Protein AF-A0A6A6WJT2-F1 (afdb_monomer)

Sequence (470 aa):
MTDSSIPNGSTKPCGRCTENPATLFIRASHFCDTCFKKYIRTKVTKRLDPFKVRNSASHQQHKPPTLLLPLTFTPSALALLEILDWHYRAQKARTGGRAGFELLVLYVALPAEVREVVGAEDVEEGVVDFDVDCDGGEGLERRIARLREMFPAHEVRVVWLGEEGVPGDLKGVLLGEGGGGGDGGGDGGVGDGKLSLATYLRALPSRTARADALALLKARFITSFATAPLPSPQSPQSPKPPKPPKPQAQAQTAQTAHAILHPQTTTSLAERTLCETAKGRAYALPHLTSEAARPHGIPTYFPARDLLRRELGVYLRIVGVQGRMEGLGELVFGGDDDWVGGMGGGMETGRREQPVTKNTTIEGLMRAFFEDVERGYPGIVANVVRTVERFERVEGGAGGAGGARDGDGDGDEGRRCVLCRMVVLDGRFGGVGWGGDQGGGEMDEDEGDGERSENKGRRRLCYGCSRSVP

Structure (mmCIF, N/CA/C/O backbone):
data_AF-A0A6A6WJT2-F1
#
_entry.id   AF-A0A6A6WJT2-F1
#
loop_
_atom_site.group_PDB
_atom_site.id
_atom_site.type_symbol
_atom_site.label_atom_id
_atom_site.label_alt_id
_atom_site.label_comp_id
_atom_site.label_asym_id
_atom_site.label_entity_id
_atom_site.label_seq_id
_atom_site.pdbx_PDB_ins_code
_atom_site.Cartn_x
_atom_site.Cartn_y
_atom_site.Cartn_z
_atom_site.occupancy
_atom_site.B_iso_or_equiv
_atom_site.auth_seq_id
_atom_site.auth_comp_id
_atom_site.auth_asym_id
_atom_site.auth_atom_id
_atom_site.pdbx_PDB_model_num
ATOM 1 N N . MET A 1 1 ? 11.060 21.474 15.995 1.00 32.47 1 MET A N 1
ATOM 2 C CA . MET A 1 1 ? 10.170 21.094 17.117 1.00 32.47 1 MET A CA 1
ATOM 3 C C . MET A 1 1 ? 9.156 20.073 16.613 1.00 32.47 1 MET A C 1
ATOM 5 O O . MET A 1 1 ? 8.039 20.433 16.268 1.00 32.47 1 MET A O 1
ATOM 9 N N . THR A 1 2 ? 9.576 18.816 16.498 1.00 37.41 2 THR A N 1
ATOM 10 C CA . THR A 1 2 ? 8.775 17.704 15.949 1.00 37.41 2 THR A CA 1
ATOM 11 C C . THR A 1 2 ? 9.118 16.419 16.698 1.00 37.41 2 THR A C 1
ATOM 13 O O . THR A 1 2 ? 9.372 15.380 16.095 1.00 37.41 2 THR A O 1
ATOM 16 N N . ASP A 1 3 ? 9.197 16.523 18.023 1.00 39.16 3 ASP A N 1
ATOM 17 C CA . ASP A 1 3 ? 9.270 15.350 18.880 1.00 39.16 3 ASP A CA 1
ATOM 18 C C . ASP A 1 3 ? 7.870 14.722 18.923 1.00 39.16 3 ASP A C 1
ATOM 20 O O . ASP A 1 3 ? 6.875 15.419 19.151 1.00 39.16 3 ASP A O 1
ATOM 24 N N . SER A 1 4 ? 7.780 13.430 18.602 1.00 53.75 4 SER A N 1
ATOM 25 C CA . SER A 1 4 ? 6.505 12.705 18.655 1.00 53.75 4 SER A CA 1
ATOM 26 C C . SER A 1 4 ? 6.120 12.359 20.094 1.00 53.75 4 SER A C 1
ATOM 28 O O . SER A 1 4 ? 4.938 12.143 20.355 1.00 53.75 4 SER A O 1
ATOM 30 N N . SER A 1 5 ? 7.092 12.357 21.012 1.00 53.16 5 SER A N 1
ATOM 31 C CA . SER A 1 5 ? 6.897 12.375 22.461 1.00 53.16 5 SER A CA 1
ATOM 32 C C . SER A 1 5 ? 6.777 13.814 22.965 1.00 53.16 5 SER A C 1
ATOM 34 O O . SER A 1 5 ? 7.451 14.725 22.489 1.00 53.16 5 SER A O 1
ATOM 36 N N . ILE A 1 6 ? 5.928 14.036 23.968 1.00 53.47 6 ILE A N 1
ATOM 37 C CA . ILE A 1 6 ? 5.904 15.315 24.686 1.00 53.47 6 ILE A CA 1
ATOM 38 C C . ILE A 1 6 ? 7.011 15.274 25.753 1.00 53.47 6 ILE A C 1
ATOM 40 O O . ILE A 1 6 ? 6.968 14.378 26.597 1.00 53.47 6 ILE A O 1
ATOM 44 N N . PRO A 1 7 ? 7.981 16.211 25.768 1.00 49.03 7 PRO A N 1
ATOM 45 C CA . PRO A 1 7 ? 9.007 16.235 26.806 1.00 49.03 7 PRO A CA 1
ATOM 46 C C . PRO A 1 7 ? 8.381 16.451 28.192 1.00 49.03 7 PRO A C 1
ATOM 48 O O . PRO A 1 7 ? 7.493 17.292 28.368 1.00 49.03 7 PRO A O 1
ATOM 51 N N . ASN A 1 8 ? 8.854 15.687 29.181 1.00 51.56 8 ASN A N 1
ATOM 52 C CA . ASN A 1 8 ? 8.358 15.736 30.558 1.00 51.56 8 ASN A CA 1
ATOM 53 C C . ASN A 1 8 ? 8.496 17.151 31.146 1.00 51.56 8 ASN A C 1
ATOM 55 O O . ASN A 1 8 ? 9.603 17.644 31.343 1.00 51.56 8 ASN A O 1
ATOM 59 N N . GLY A 1 9 ? 7.364 17.796 31.445 1.00 49.72 9 GLY A N 1
ATOM 60 C CA . GLY A 1 9 ? 7.339 19.142 32.033 1.00 49.72 9 GLY A CA 1
ATOM 61 C C . GLY A 1 9 ? 5.949 19.777 32.128 1.00 49.72 9 GLY A C 1
ATOM 62 O O . GLY A 1 9 ? 5.678 20.511 33.071 1.00 49.72 9 GLY A O 1
ATOM 63 N N . SER A 1 10 ? 5.032 19.472 31.202 1.00 54.53 10 SER A N 1
ATOM 64 C CA . SER A 1 10 ? 3.591 19.736 31.380 1.00 54.53 10 SER A CA 1
ATOM 65 C C . SER A 1 10 ? 2.746 18.837 30.470 1.00 54.53 10 SER A C 1
ATOM 67 O O . SER A 1 10 ? 2.724 18.985 29.247 1.00 54.53 10 SER A O 1
ATOM 69 N N . THR A 1 11 ? 2.036 17.876 31.063 1.00 69.56 11 THR A N 1
ATOM 70 C CA . THR A 1 11 ? 1.187 16.917 30.343 1.00 69.56 11 THR A CA 1
ATOM 71 C C . THR A 1 11 ? -0.121 17.571 29.904 1.00 69.56 11 THR A C 1
ATOM 73 O O . THR A 1 11 ? -1.160 17.447 30.550 1.00 69.56 11 THR A O 1
ATOM 76 N N . LYS A 1 12 ? -0.080 18.282 28.771 1.00 84.25 12 LYS A N 1
ATOM 77 C CA . LYS A 1 12 ? -1.289 18.810 28.121 1.00 84.25 12 LYS A CA 1
ATOM 78 C C . LYS A 1 12 ? -2.331 17.687 27.954 1.00 84.25 12 LYS A C 1
ATOM 80 O O . LYS A 1 12 ? -1.955 16.581 27.555 1.00 84.25 12 LYS A O 1
ATOM 85 N N . PRO A 1 13 ? -3.625 17.938 28.215 1.00 91.44 13 PRO A N 1
ATOM 86 C CA . PRO A 1 13 ? -4.658 16.926 28.024 1.00 91.44 13 PRO A CA 1
ATOM 87 C C . PRO A 1 13 ? -4.794 16.562 26.540 1.00 91.44 13 PRO A C 1
ATOM 89 O O . PRO A 1 13 ? -4.549 17.379 25.649 1.00 91.44 13 PRO A O 1
ATOM 92 N N . CYS A 1 14 ? -5.215 15.331 26.256 1.00 93.50 14 CYS A N 1
ATOM 93 C CA . CYS A 1 14 ? -5.515 14.904 24.896 1.00 93.50 14 CYS A CA 1
ATOM 94 C C . CYS A 1 14 ? -6.647 15.755 24.304 1.00 93.50 14 CYS A C 1
ATOM 96 O O . CYS A 1 14 ? -7.768 15.737 24.807 1.00 93.50 14 CYS A O 1
ATOM 98 N N . GLY A 1 15 ? -6.407 16.395 23.156 1.00 90.44 15 GLY A N 1
ATOM 99 C CA . GLY A 1 15 ? -7.382 17.257 22.474 1.00 90.44 15 GLY A CA 1
ATOM 100 C C . GLY A 1 15 ? -8.609 16.538 21.893 1.00 90.44 15 GLY A C 1
ATOM 101 O O . GLY A 1 15 ? -9.384 17.157 21.172 1.00 90.44 15 GLY A O 1
ATOM 102 N N . ARG A 1 16 ? -8.784 15.234 22.159 1.00 92.00 16 ARG A N 1
ATOM 103 C CA . ARG A 1 16 ? -9.916 14.425 21.678 1.00 92.00 16 ARG A CA 1
ATOM 104 C C . ARG A 1 16 ? -10.807 13.860 22.785 1.00 92.00 16 ARG A C 1
ATOM 106 O O . ARG A 1 16 ? -12.009 13.771 22.563 1.00 92.00 16 ARG A O 1
ATOM 113 N N . CYS A 1 17 ? -10.247 13.447 23.923 1.00 93.81 17 CYS A N 1
ATOM 114 C CA . CYS A 1 17 ? -11.032 12.994 25.081 1.00 93.81 17 CYS A CA 1
ATOM 115 C C . CYS A 1 17 ? -10.972 13.950 26.273 1.00 93.81 17 CYS A C 1
ATOM 117 O O . CYS A 1 17 ? -11.800 13.829 27.161 1.00 93.81 17 CYS A O 1
ATOM 119 N N . THR A 1 18 ? -10.012 14.879 26.322 1.00 91.94 18 THR A N 1
ATOM 120 C CA . THR A 1 18 ? -9.744 15.826 27.428 1.00 91.94 18 THR A CA 1
ATOM 121 C C . THR A 1 18 ? -9.446 15.219 28.811 1.00 91.94 18 THR A C 1
ATOM 123 O O . THR A 1 18 ? -8.874 15.904 29.647 1.00 91.94 18 THR A O 1
ATOM 126 N N . GLU A 1 19 ? -9.733 13.934 29.026 1.00 90.50 19 GLU A N 1
ATOM 127 C CA . GLU A 1 19 ? -9.517 13.187 30.274 1.00 90.50 19 GLU A CA 1
ATOM 128 C C . GLU A 1 19 ? -8.076 12.685 30.444 1.00 90.50 19 GLU A C 1
ATOM 130 O O . GLU A 1 19 ? -7.501 12.751 31.524 1.00 90.50 19 GLU A O 1
ATOM 135 N N . ASN A 1 20 ? -7.498 12.128 29.376 1.00 91.06 20 ASN A N 1
ATOM 136 C CA . ASN A 1 20 ? -6.207 11.444 29.437 1.00 91.06 20 ASN A CA 1
ATOM 137 C C . ASN A 1 20 ? -5.069 12.425 29.108 1.00 91.06 20 ASN A C 1
ATOM 139 O O . ASN A 1 20 ? -5.248 13.257 28.208 1.00 91.06 20 ASN A O 1
ATOM 143 N N . PRO A 1 21 ? -3.885 12.305 29.741 1.00 91.19 21 PRO A N 1
ATOM 144 C CA . PRO A 1 21 ? -2.709 13.063 29.328 1.00 91.19 21 PRO A CA 1
ATOM 145 C C . PRO A 1 21 ? -2.358 12.726 27.875 1.00 91.19 21 PRO A C 1
ATOM 147 O O . PRO A 1 21 ? -2.494 11.581 27.435 1.00 91.19 21 PRO A O 1
ATOM 150 N N . ALA A 1 22 ? -1.927 13.723 27.107 1.00 89.69 22 ALA A N 1
ATOM 151 C CA . ALA A 1 22 ? -1.399 13.470 25.779 1.00 89.69 22 ALA A CA 1
ATOM 152 C C . ALA A 1 22 ? -0.014 12.817 25.880 1.00 89.69 22 ALA A C 1
ATOM 154 O O . ALA A 1 22 ? 0.862 13.297 26.593 1.00 89.69 22 ALA A O 1
ATOM 155 N N . THR A 1 23 ? 0.165 11.733 25.136 1.00 88.94 23 THR A N 1
ATOM 156 C CA . THR A 1 23 ? 1.426 10.999 24.962 1.00 88.94 23 THR A CA 1
ATOM 157 C C . THR A 1 23 ? 2.099 11.360 23.637 1.00 88.94 23 THR A C 1
ATOM 159 O O . THR A 1 23 ? 3.314 11.242 23.508 1.00 88.94 23 THR A O 1
ATOM 162 N N . LEU A 1 24 ? 1.312 11.837 22.665 1.00 87.81 24 LEU A N 1
ATOM 163 C CA . LEU A 1 24 ? 1.706 12.028 21.272 1.00 87.81 24 LEU A CA 1
ATOM 164 C C . LEU A 1 24 ? 1.413 13.450 20.786 1.00 87.81 24 LEU A C 1
ATOM 166 O O . LEU A 1 24 ? 0.377 14.037 21.125 1.00 87.81 24 LEU A O 1
ATOM 170 N N . PHE A 1 25 ? 2.263 13.962 19.896 1.00 86.50 25 PHE A N 1
ATOM 171 C CA . PHE A 1 25 ? 2.006 15.183 19.128 1.00 86.50 25 PHE A CA 1
ATOM 172 C C . PHE A 1 25 ? 2.128 14.920 17.622 1.00 86.50 25 PHE A C 1
ATOM 174 O O . PHE A 1 25 ? 3.213 14.684 17.100 1.00 86.50 25 PHE A O 1
ATOM 181 N N . ILE A 1 26 ? 0.995 14.935 16.913 1.00 83.12 26 ILE A N 1
ATOM 182 C CA . ILE A 1 26 ? 0.891 14.555 15.495 1.00 83.12 26 ILE A CA 1
ATOM 183 C C . ILE A 1 26 ? -0.025 15.549 14.772 1.00 83.12 26 ILE A C 1
ATOM 185 O O . ILE A 1 26 ? -1.084 15.906 15.285 1.00 83.12 26 ILE A O 1
ATOM 189 N N . ARG A 1 27 ? 0.379 16.013 13.577 1.00 82.31 27 ARG A N 1
ATOM 190 C CA . ARG A 1 27 ? -0.333 17.036 12.771 1.00 82.31 27 ARG A CA 1
ATOM 191 C C . ARG A 1 27 ? -0.792 18.250 13.605 1.00 82.31 27 ARG A C 1
ATOM 193 O O . ARG A 1 27 ? -1.966 18.617 13.597 1.00 82.31 27 ARG A O 1
ATOM 200 N N . ALA A 1 28 ? 0.137 18.840 14.360 1.00 82.19 28 ALA A N 1
ATOM 201 C CA . ALA A 1 28 ? -0.108 19.968 15.267 1.00 82.19 28 ALA A CA 1
ATOM 202 C C . ALA A 1 28 ? -1.178 19.726 16.364 1.00 82.19 28 ALA A C 1
ATOM 204 O O . ALA A 1 28 ? -1.697 20.678 16.940 1.00 82.19 28 ALA A O 1
ATOM 205 N N . SER A 1 29 ? -1.507 18.465 16.670 1.00 86.19 29 SER A N 1
ATOM 206 C CA . SER A 1 29 ? -2.550 18.076 17.627 1.00 86.19 29 SER A CA 1
ATOM 207 C C . SER A 1 29 ? -2.023 17.099 18.684 1.00 86.19 29 SER A C 1
ATOM 209 O O . SER A 1 29 ? -1.214 16.220 18.390 1.00 86.19 29 SER A O 1
ATOM 211 N N . HIS A 1 30 ? -2.506 17.238 19.921 1.00 90.94 30 HIS A N 1
ATOM 212 C CA . HIS A 1 30 ? -2.109 16.410 21.065 1.00 90.94 30 HIS A CA 1
ATOM 213 C C . HIS A 1 30 ? -3.065 15.220 21.266 1.00 90.94 30 HIS A C 1
ATOM 215 O O . HIS A 1 30 ? -4.271 15.409 21.461 1.00 90.94 30 HIS A O 1
ATOM 221 N N . PHE A 1 31 ? -2.538 13.993 21.275 1.00 92.62 31 PHE A N 1
ATOM 222 C CA . PHE A 1 31 ? -3.317 12.759 21.432 1.00 92.62 31 PHE A CA 1
ATOM 223 C C . PHE A 1 31 ? -2.806 11.890 22.584 1.00 92.62 31 PHE A C 1
ATOM 225 O O . PHE A 1 31 ? -1.609 11.836 22.838 1.00 92.62 31 PHE A O 1
ATOM 232 N N . CYS A 1 32 ? -3.713 11.167 23.242 1.00 93.88 32 CYS A N 1
ATOM 233 C CA . CYS A 1 32 ? -3.371 9.954 23.980 1.00 93.88 32 CYS A CA 1
ATOM 234 C C . CYS A 1 32 ? -3.458 8.730 23.053 1.00 93.88 32 CYS A C 1
ATOM 236 O O . CYS A 1 32 ? -4.207 8.730 22.064 1.00 93.88 32 CYS A O 1
ATOM 238 N N . ASP A 1 33 ? -2.749 7.664 23.411 1.00 92.62 33 ASP A N 1
ATOM 239 C CA . ASP A 1 33 ? -2.634 6.422 22.635 1.00 92.62 33 ASP A CA 1
ATOM 240 C C . ASP A 1 33 ? -3.986 5.816 22.236 1.00 92.62 33 ASP A C 1
ATOM 242 O O . ASP A 1 33 ? -4.172 5.375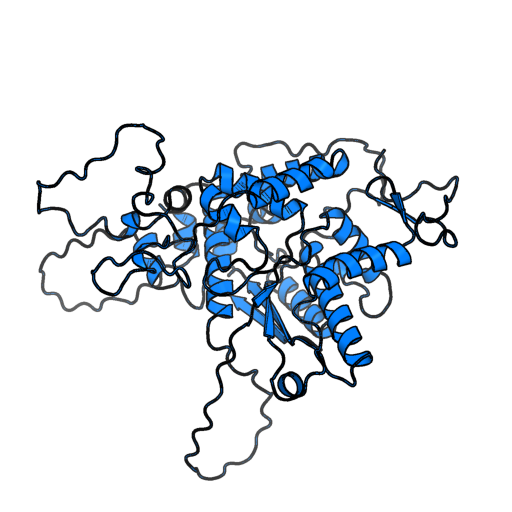 21.100 1.00 92.62 33 ASP A O 1
ATOM 246 N N . THR A 1 34 ? -4.973 5.830 23.136 1.00 93.62 34 THR A N 1
ATOM 247 C CA . THR A 1 34 ? -6.314 5.276 22.878 1.00 93.62 34 THR A CA 1
ATOM 248 C C . THR A 1 34 ? -7.072 6.091 21.824 1.00 93.62 34 THR A C 1
ATOM 250 O O . THR A 1 34 ? -7.673 5.528 20.900 1.00 93.62 34 THR A O 1
ATOM 253 N N . CYS A 1 35 ? -6.997 7.423 21.898 1.00 95.44 35 CYS A N 1
ATOM 254 C CA . CYS A 1 35 ? -7.608 8.328 20.927 1.00 95.44 35 CYS A CA 1
ATOM 255 C C . CYS A 1 35 ? -6.913 8.291 19.563 1.00 95.44 35 CYS A C 1
ATOM 257 O O . CYS A 1 35 ? -7.602 8.409 18.539 1.00 95.44 35 CYS A O 1
ATOM 259 N N . PHE A 1 36 ? -5.591 8.095 19.544 1.00 95.19 36 PHE A N 1
ATOM 260 C CA . PHE A 1 36 ? -4.804 7.931 18.325 1.00 95.19 36 PHE A CA 1
ATOM 261 C C . PHE A 1 36 ? -5.072 6.575 17.653 1.00 95.19 36 PHE A C 1
ATOM 263 O O . PHE A 1 36 ? -5.466 6.535 16.487 1.00 95.19 36 PHE A O 1
ATOM 270 N N . LYS A 1 37 ? -5.031 5.467 18.406 1.00 94.69 37 LYS A N 1
ATOM 271 C CA . LYS A 1 37 ? -5.408 4.118 17.937 1.00 94.69 37 LYS A CA 1
ATOM 272 C C . LYS A 1 37 ? -6.816 4.110 17.321 1.00 94.69 37 LYS A C 1
ATOM 274 O O . LYS A 1 37 ? -7.029 3.567 16.236 1.00 94.69 37 LYS A O 1
ATOM 279 N N . LYS A 1 38 ? -7.777 4.804 17.952 1.00 95.44 38 LYS A N 1
ATOM 280 C CA . LYS A 1 38 ? -9.137 5.008 17.415 1.00 95.44 38 LYS A CA 1
ATOM 281 C C . LYS A 1 38 ? -9.165 5.896 16.163 1.00 95.44 38 LYS A C 1
ATOM 283 O O . LYS A 1 38 ? -9.971 5.636 15.273 1.00 95.44 38 LYS A O 1
ATOM 288 N N . TYR A 1 39 ? -8.342 6.946 16.075 1.00 95.31 39 TYR A N 1
ATOM 289 C CA . TYR A 1 39 ? -8.216 7.802 14.883 1.00 95.31 39 TYR A CA 1
ATOM 290 C C . TYR A 1 39 ? -7.757 6.999 13.659 1.00 95.31 39 TYR A C 1
ATOM 292 O O . TYR A 1 39 ? -8.480 6.969 12.661 1.00 95.31 39 TYR A O 1
ATOM 300 N N . ILE A 1 40 ? -6.634 6.288 13.782 1.00 96.75 40 ILE A N 1
ATOM 301 C CA . ILE A 1 40 ? -6.032 5.486 12.710 1.00 96.75 40 ILE A CA 1
ATOM 302 C C . ILE A 1 40 ? -7.001 4.408 12.213 1.00 96.75 40 ILE A C 1
ATOM 304 O O . ILE A 1 40 ? -7.354 4.392 11.032 1.00 96.75 40 ILE A O 1
ATOM 308 N N . ARG A 1 41 ? -7.551 3.590 13.124 1.00 96.38 41 ARG A N 1
ATOM 309 C CA . ARG A 1 41 ? -8.553 2.568 12.775 1.00 96.38 41 ARG A CA 1
ATOM 310 C C . ARG A 1 41 ? -9.774 3.162 12.070 1.00 96.38 41 ARG A C 1
ATOM 312 O O . ARG A 1 41 ? -10.208 2.614 11.065 1.00 96.38 41 ARG A O 1
ATOM 319 N N . THR A 1 42 ? -10.293 4.308 12.531 1.00 96.00 42 THR A N 1
ATOM 320 C CA . THR A 1 42 ? -11.455 4.968 11.896 1.00 96.00 42 THR A CA 1
ATOM 321 C C . THR A 1 42 ? -11.153 5.420 10.467 1.00 96.00 42 THR A C 1
ATOM 323 O O . THR A 1 42 ? -12.028 5.323 9.607 1.00 96.00 42 THR A O 1
ATOM 326 N N . LYS A 1 43 ? -9.942 5.930 10.202 1.00 95.50 43 LYS A N 1
ATOM 327 C CA . LYS A 1 43 ? -9.526 6.368 8.861 1.00 95.50 43 LYS A CA 1
ATOM 328 C C . LYS A 1 43 ? -9.524 5.206 7.869 1.00 95.50 43 LYS A C 1
ATOM 330 O O . LYS A 1 43 ? -10.160 5.316 6.825 1.00 95.50 43 LYS A O 1
ATOM 335 N N . VAL A 1 44 ? -8.912 4.086 8.249 1.00 96.38 44 VAL A N 1
ATOM 336 C CA . VAL A 1 44 ? -8.861 2.870 7.425 1.00 96.38 44 VAL A CA 1
ATOM 337 C C . VAL A 1 44 ? -10.249 2.255 7.237 1.00 96.38 44 VAL A C 1
ATOM 339 O O . VAL A 1 44 ? -10.663 2.010 6.107 1.00 96.38 44 VAL A O 1
ATOM 342 N N . THR A 1 45 ? -11.027 2.055 8.309 1.00 94.50 45 THR A N 1
ATOM 343 C CA . THR A 1 45 ? -12.320 1.354 8.189 1.00 94.50 45 THR A CA 1
ATOM 344 C C . THR A 1 45 ? -13.364 2.113 7.378 1.00 94.50 45 THR A C 1
ATOM 346 O O . THR A 1 45 ? -14.204 1.475 6.756 1.00 94.50 45 THR A O 1
ATOM 349 N N . LYS A 1 46 ? -13.312 3.452 7.330 1.00 94.00 46 LYS A N 1
ATOM 350 C CA . LYS A 1 46 ? -14.197 4.243 6.454 1.00 94.00 46 LYS A CA 1
ATOM 351 C C . LYS A 1 46 ? -13.963 3.959 4.967 1.00 94.00 46 LYS A C 1
ATOM 353 O O . LYS A 1 46 ? -14.911 3.960 4.196 1.00 94.00 46 LYS A O 1
ATOM 358 N N . ARG A 1 47 ? -12.723 3.665 4.562 1.00 92.69 47 ARG A N 1
ATOM 359 C CA . ARG A 1 47 ? -12.393 3.266 3.179 1.00 92.69 47 ARG A CA 1
ATOM 360 C C . ARG A 1 47 ? -12.781 1.808 2.876 1.00 92.69 47 ARG A C 1
ATOM 362 O O . ARG A 1 47 ? -12.851 1.416 1.719 1.00 92.69 47 ARG A O 1
ATOM 369 N N . LEU A 1 48 ? -13.116 1.030 3.910 1.00 92.81 48 LEU A N 1
ATOM 370 C CA . LEU A 1 48 ? -13.603 -0.354 3.827 1.00 92.81 48 LEU A CA 1
ATOM 371 C C . LEU A 1 48 ? -15.131 -0.478 4.005 1.00 92.81 48 LEU A C 1
ATOM 373 O O . LEU A 1 48 ? -15.652 -1.591 4.031 1.00 92.81 48 LEU A O 1
ATOM 377 N N . ASP A 1 49 ? -15.870 0.638 4.064 1.00 90.56 49 ASP A N 1
ATOM 378 C CA . ASP A 1 49 ? -17.341 0.659 4.108 1.00 90.56 49 ASP A CA 1
ATOM 379 C C . ASP A 1 49 ? -18.049 -0.183 3.013 1.00 90.56 49 ASP A C 1
ATOM 381 O O . ASP A 1 49 ? -19.125 -0.722 3.305 1.00 90.56 49 ASP A O 1
ATOM 385 N N . PRO A 1 50 ? -17.500 -0.363 1.787 1.00 89.31 50 PRO A N 1
ATOM 386 C CA . PRO A 1 50 ? -18.052 -1.301 0.805 1.00 89.31 50 PRO A CA 1
ATOM 387 C C . PRO A 1 50 ? -18.113 -2.759 1.293 1.00 89.31 50 PRO A C 1
ATOM 389 O O . PRO A 1 50 ? -19.046 -3.473 0.927 1.00 89.31 50 PRO A O 1
ATOM 392 N N . PHE A 1 51 ? -17.176 -3.168 2.158 1.00 89.94 51 PHE A N 1
ATOM 393 C CA . PHE A 1 51 ? -16.945 -4.544 2.627 1.00 89.94 51 PHE A CA 1
ATOM 394 C C . PHE A 1 51 ? -17.472 -4.810 4.051 1.00 89.94 51 PHE A C 1
ATOM 396 O O . PHE A 1 51 ? -17.024 -5.725 4.747 1.00 89.94 51 PHE A O 1
ATOM 403 N N . LYS A 1 52 ? -18.427 -4.005 4.527 1.00 87.50 52 LYS A N 1
ATOM 404 C CA . LYS A 1 52 ? -19.139 -4.274 5.787 1.00 87.50 52 LYS A CA 1
ATOM 405 C C . LYS A 1 52 ? -20.225 -5.332 5.610 1.00 87.50 52 LYS A C 1
ATOM 407 O O . LYS A 1 52 ? -20.851 -5.409 4.552 1.00 87.50 52 LYS A O 1
ATOM 412 N N . VAL A 1 53 ? -20.517 -6.094 6.668 1.00 84.38 53 VAL A N 1
ATOM 413 C CA . VAL A 1 53 ? -21.659 -7.024 6.659 1.00 84.38 53 VAL A CA 1
ATOM 414 C C . VAL A 1 53 ? -22.952 -6.261 6.365 1.00 84.38 53 VAL A C 1
ATOM 416 O O . VAL A 1 53 ? -23.297 -5.300 7.056 1.00 84.38 53 VAL A O 1
ATOM 419 N N . ARG A 1 54 ? -23.692 -6.723 5.355 1.00 81.38 54 ARG A N 1
ATOM 420 C CA . ARG A 1 54 ? -25.047 -6.263 5.039 1.00 81.38 54 ARG A CA 1
ATOM 421 C C . ARG A 1 54 ? -26.048 -7.313 5.520 1.00 81.38 54 ARG A C 1
ATOM 423 O O . ARG A 1 54 ? -25.804 -8.511 5.408 1.00 81.38 54 ARG A O 1
ATOM 430 N N . ASN A 1 55 ? -27.174 -6.865 6.072 1.00 71.44 55 ASN A N 1
ATOM 431 C CA . ASN A 1 55 ? -28.195 -7.753 6.641 1.00 71.44 55 ASN A CA 1
ATOM 432 C C . ASN A 1 55 ? -29.322 -8.122 5.659 1.00 71.44 55 ASN A C 1
ATOM 434 O O . ASN A 1 55 ? -30.253 -8.814 6.062 1.00 71.44 55 ASN A O 1
ATOM 438 N N . SER A 1 56 ? -29.259 -7.709 4.386 1.00 70.12 56 SER A N 1
ATOM 439 C CA . SER A 1 56 ? -30.268 -8.086 3.386 1.00 70.12 56 SER A CA 1
ATOM 440 C C . SER A 1 56 ? -30.258 -9.595 3.124 1.00 70.12 56 SER A C 1
ATOM 442 O O . SER A 1 56 ? -29.191 -10.205 3.081 1.00 70.12 56 SER A O 1
ATOM 444 N N . ALA A 1 57 ? -31.434 -10.196 2.918 1.00 61.47 57 ALA A N 1
ATOM 445 C CA . ALA A 1 57 ? -31.581 -11.645 2.739 1.00 61.47 57 ALA A CA 1
ATOM 446 C C . ALA A 1 57 ? -30.714 -12.203 1.590 1.00 61.47 57 ALA A C 1
ATOM 448 O O . ALA A 1 57 ? -30.106 -13.259 1.734 1.00 61.47 57 ALA A O 1
ATOM 449 N N . SER A 1 58 ? -30.561 -11.443 0.500 1.00 61.41 58 SER A N 1
ATOM 450 C CA . SER A 1 58 ? -29.653 -11.765 -0.610 1.00 61.41 58 SER A CA 1
ATOM 451 C C . SER A 1 58 ? -28.182 -11.877 -0.180 1.00 61.41 58 SER A C 1
ATOM 453 O O . SER A 1 58 ? -27.502 -12.835 -0.534 1.00 61.41 58 SER A O 1
ATOM 455 N N . HIS A 1 59 ? -27.684 -10.950 0.644 1.00 61.50 59 HIS A N 1
ATOM 456 C CA . HIS A 1 59 ? -26.299 -10.977 1.134 1.00 61.50 59 HIS A CA 1
ATOM 457 C C . HIS A 1 59 ? -26.039 -12.067 2.182 1.00 61.50 59 HIS A C 1
ATOM 459 O O . HIS A 1 59 ? -24.880 -12.357 2.459 1.00 61.50 59 HIS A O 1
ATOM 465 N N . GLN A 1 60 ? -27.079 -12.664 2.771 1.00 61.78 60 GLN A N 1
ATOM 466 C CA . GLN A 1 60 ? -26.923 -13.774 3.717 1.00 61.78 60 GLN A CA 1
ATOM 467 C C . GLN A 1 60 ? -26.622 -15.108 3.014 1.00 61.78 60 GLN A C 1
ATOM 469 O O . GLN A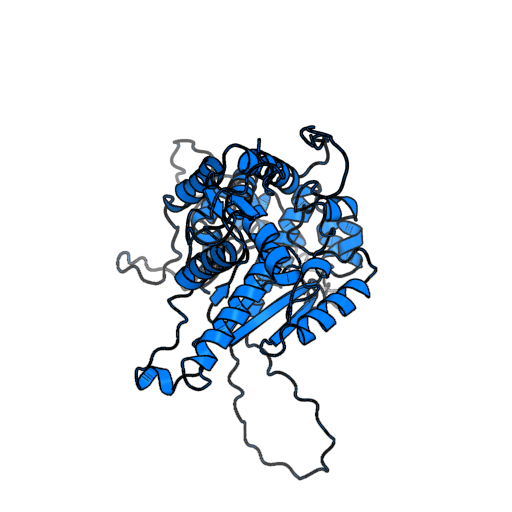 1 60 ? -26.073 -16.003 3.647 1.00 61.78 60 GLN A O 1
ATOM 474 N N . GLN A 1 61 ? -26.964 -15.238 1.726 1.00 62.94 61 GLN A N 1
ATOM 475 C CA . GLN A 1 61 ? -26.764 -16.463 0.941 1.00 62.94 61 GLN A CA 1
ATOM 476 C C . GLN A 1 61 ? -25.429 -16.494 0.178 1.00 62.94 61 GLN A C 1
ATOM 478 O O . GLN A 1 61 ? -24.940 -17.570 -0.157 1.00 62.94 61 GLN A O 1
ATOM 483 N N . HIS A 1 62 ? -24.817 -15.337 -0.092 1.00 71.75 62 HIS A N 1
ATOM 484 C CA . HIS A 1 62 ? -23.537 -15.266 -0.798 1.00 71.75 62 HIS A CA 1
ATOM 485 C C . HIS A 1 62 ? -22.338 -15.389 0.151 1.00 71.75 62 HIS A C 1
ATOM 487 O O . HIS A 1 62 ? -22.290 -14.749 1.203 1.00 71.75 62 HIS A O 1
ATOM 493 N N . LYS A 1 63 ? -21.325 -16.158 -0.272 1.00 82.69 63 LYS A N 1
ATOM 494 C CA . LYS A 1 63 ? -20.007 -16.183 0.376 1.00 82.69 63 LYS A CA 1
ATOM 495 C C . LYS A 1 63 ? -19.421 -14.753 0.409 1.00 82.69 63 LYS A C 1
ATOM 497 O O . LYS A 1 63 ? -19.525 -14.053 -0.602 1.00 82.69 63 LYS A O 1
ATOM 502 N N . PRO A 1 64 ? -18.813 -14.296 1.523 1.00 88.38 64 PRO A N 1
ATOM 503 C CA . PRO A 1 64 ? -18.137 -13.001 1.561 1.00 88.38 64 PRO A CA 1
ATOM 504 C C . PRO A 1 64 ? -17.015 -12.903 0.506 1.00 88.38 64 PRO A C 1
ATOM 506 O O . PRO A 1 64 ? -16.334 -13.897 0.246 1.00 88.38 64 PRO A O 1
ATOM 509 N N . PRO A 1 65 ? -16.791 -11.718 -0.093 1.00 91.38 65 PRO A N 1
ATOM 510 C CA . PRO A 1 65 ? -15.717 -11.503 -1.058 1.00 91.38 65 PRO A CA 1
ATOM 511 C C . PRO A 1 65 ? -14.337 -11.698 -0.418 1.00 91.38 65 PRO A C 1
ATOM 513 O O . PRO A 1 65 ? -14.078 -11.202 0.680 1.00 91.38 65 PRO A O 1
ATOM 516 N N . THR A 1 66 ? -13.430 -12.364 -1.131 1.00 93.19 66 THR A N 1
ATOM 517 C CA . THR A 1 66 ? -12.019 -12.470 -0.736 1.00 93.19 66 THR A CA 1
ATOM 518 C C . THR A 1 66 ? -11.264 -11.228 -1.191 1.00 93.19 66 THR A C 1
ATOM 520 O O . THR A 1 66 ? -11.268 -10.891 -2.375 1.00 93.19 66 THR A O 1
ATOM 523 N N . LEU A 1 67 ? -10.612 -10.547 -0.255 1.00 95.56 67 LEU A N 1
ATOM 524 C CA . LEU A 1 67 ? -9.761 -9.389 -0.502 1.00 95.56 67 LEU A CA 1
ATOM 525 C C . LEU A 1 67 ? -8.298 -9.830 -0.426 1.00 95.56 67 LEU A C 1
ATOM 527 O O . LEU A 1 67 ? -7.898 -10.471 0.546 1.00 95.56 67 LEU A O 1
ATOM 531 N N . LEU A 1 68 ? -7.511 -9.490 -1.444 1.00 95.94 68 LEU A N 1
ATOM 532 C CA . LEU A 1 68 ? -6.081 -9.783 -1.491 1.00 95.94 68 LEU A CA 1
ATOM 533 C C . LEU A 1 68 ? -5.301 -8.625 -0.862 1.00 95.94 68 LEU A C 1
ATOM 535 O O . LEU A 1 68 ? -5.404 -7.500 -1.340 1.00 95.94 68 LEU A O 1
ATOM 539 N N . LEU A 1 69 ? -4.493 -8.891 0.160 1.00 96.31 69 LEU A N 1
ATOM 540 C CA . LEU A 1 69 ? -3.487 -7.964 0.678 1.00 96.31 69 LEU A CA 1
ATOM 541 C C . LEU A 1 69 ? -2.103 -8.449 0.227 1.00 96.31 69 LEU A C 1
ATOM 543 O O . LEU A 1 69 ? -1.606 -9.428 0.790 1.00 96.31 69 LEU A O 1
ATOM 547 N N . PRO A 1 70 ? -1.458 -7.788 -0.750 1.00 93.50 70 PRO A N 1
ATOM 548 C CA . PRO A 1 70 ? -0.047 -7.989 -1.026 1.00 93.50 70 PRO A CA 1
ATOM 549 C C . PRO A 1 70 ? 0.728 -7.399 0.150 1.00 93.50 70 PRO A C 1
ATOM 551 O O . PRO A 1 70 ? 0.774 -6.179 0.334 1.00 93.50 70 PRO A O 1
ATOM 554 N N . LEU A 1 71 ? 1.254 -8.276 0.993 1.00 92.06 71 LEU A N 1
ATOM 555 C CA . LEU A 1 71 ? 1.973 -7.891 2.189 1.00 92.06 71 LEU A CA 1
ATOM 556 C C . LEU A 1 71 ? 3.403 -7.519 1.819 1.00 92.06 71 LEU A C 1
ATOM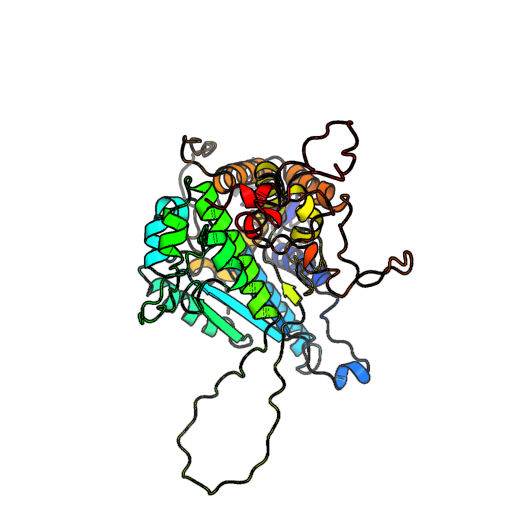 558 O O . LEU A 1 71 ? 4.074 -8.247 1.085 1.00 92.06 71 LEU A O 1
ATOM 562 N N . THR A 1 72 ? 3.863 -6.419 2.403 1.00 88.38 72 THR A N 1
ATOM 563 C CA . THR A 1 72 ? 5.270 -6.288 2.757 1.00 88.38 72 THR A CA 1
ATOM 564 C C . THR A 1 72 ? 5.424 -6.243 4.275 1.00 88.38 72 THR A C 1
ATOM 566 O O . THR A 1 72 ? 4.482 -5.892 4.985 1.00 88.38 72 THR A O 1
ATOM 569 N N . PHE A 1 73 ? 6.593 -6.561 4.805 1.00 87.75 73 PHE A N 1
ATOM 570 C CA . PHE A 1 73 ? 6.944 -6.406 6.217 1.00 87.75 73 PHE A CA 1
ATOM 571 C C . PHE A 1 73 ? 7.434 -4.971 6.499 1.00 87.75 73 PHE A C 1
ATOM 573 O O . PHE A 1 73 ? 8.348 -4.723 7.281 1.00 87.75 73 PHE A O 1
ATOM 580 N N . THR A 1 74 ? 6.782 -3.992 5.866 1.00 86.50 74 THR A N 1
ATOM 581 C CA . THR A 1 74 ? 6.935 -2.567 6.177 1.00 86.50 74 THR A CA 1
ATOM 582 C C . THR A 1 74 ? 5.983 -2.168 7.308 1.00 86.50 74 THR A C 1
ATOM 584 O O . THR A 1 74 ? 4.894 -2.751 7.423 1.00 86.50 74 THR A O 1
ATOM 587 N N . PRO A 1 75 ? 6.288 -1.118 8.099 1.00 87.38 75 PRO A N 1
ATOM 588 C CA . PRO A 1 75 ? 5.408 -0.690 9.187 1.00 87.38 75 PRO A CA 1
ATOM 589 C C . PRO A 1 75 ? 3.983 -0.363 8.724 1.00 87.38 75 PRO A C 1
ATOM 591 O O . PRO A 1 75 ? 3.010 -0.681 9.404 1.00 87.38 75 PRO A O 1
ATOM 594 N N . SER A 1 76 ? 3.840 0.228 7.533 1.00 90.56 76 SER A N 1
ATOM 595 C CA . SER A 1 76 ? 2.545 0.543 6.919 1.00 90.56 76 SER A CA 1
ATOM 596 C C . SER A 1 76 ? 1.704 -0.691 6.593 1.00 90.56 76 SER A C 1
ATOM 598 O O . SER A 1 76 ? 0.488 -0.676 6.787 1.00 90.56 76 SER A O 1
ATOM 600 N N . ALA A 1 77 ? 2.337 -1.756 6.109 1.00 92.62 77 ALA A N 1
ATOM 601 C CA . ALA A 1 77 ? 1.650 -2.959 5.665 1.00 92.62 77 ALA A CA 1
ATOM 602 C C . ALA A 1 77 ? 1.286 -3.883 6.839 1.00 92.62 77 ALA A C 1
ATOM 604 O O . ALA A 1 77 ? 0.150 -4.358 6.898 1.00 92.62 77 ALA A O 1
ATOM 605 N N . LEU A 1 78 ? 2.172 -4.031 7.831 1.00 94.25 78 LEU A N 1
ATOM 606 C CA . LEU A 1 78 ? 1.859 -4.722 9.088 1.00 94.25 78 LEU A CA 1
ATOM 607 C C . LEU A 1 78 ? 0.788 -3.976 9.902 1.00 94.25 78 LEU A C 1
ATOM 609 O O . LEU A 1 78 ? -0.138 -4.605 10.418 1.00 94.25 78 LEU A O 1
ATOM 613 N N . ALA A 1 79 ? 0.835 -2.638 9.950 1.00 95.06 79 ALA A N 1
ATOM 614 C CA . ALA A 1 79 ? -0.227 -1.843 10.568 1.00 95.06 79 ALA A CA 1
ATOM 615 C C . ALA A 1 79 ? -1.569 -2.004 9.836 1.00 95.06 79 ALA A C 1
ATOM 617 O O . ALA A 1 79 ? -2.605 -2.127 10.488 1.00 95.06 79 ALA A O 1
ATOM 618 N N . LEU A 1 80 ? -1.581 -2.042 8.496 1.00 96.62 80 LEU A N 1
ATOM 619 C CA . LEU A 1 80 ? -2.813 -2.295 7.746 1.00 96.62 80 LEU A CA 1
ATOM 620 C C . LEU A 1 80 ? -3.365 -3.703 8.021 1.00 96.62 80 LEU A C 1
ATOM 622 O O . LEU A 1 80 ? -4.568 -3.834 8.248 1.00 96.62 80 LEU A O 1
ATOM 626 N N . LEU A 1 81 ? -2.515 -4.733 8.047 1.00 97.25 81 LEU A N 1
ATOM 627 C CA . LEU A 1 81 ? -2.918 -6.103 8.378 1.00 97.25 81 LEU A CA 1
ATOM 628 C C . LEU A 1 81 ? -3.528 -6.192 9.789 1.00 97.25 81 LEU A C 1
ATOM 630 O O . LEU A 1 81 ? -4.603 -6.767 9.950 1.00 97.25 81 LEU A O 1
ATOM 634 N N . GLU A 1 82 ? -2.917 -5.549 10.789 1.00 96.38 82 GLU A N 1
ATOM 635 C CA . GLU A 1 82 ? -3.475 -5.437 12.145 1.00 96.38 82 GLU A CA 1
ATOM 636 C C . GLU A 1 82 ? -4.864 -4.790 12.146 1.00 96.38 82 GLU A C 1
ATOM 638 O O . GLU A 1 82 ? -5.794 -5.309 12.768 1.00 96.38 82 GLU A O 1
ATOM 643 N N . ILE A 1 83 ? -5.031 -3.680 11.422 1.00 96.94 83 ILE A N 1
ATOM 644 C CA . ILE A 1 83 ? -6.298 -2.945 11.385 1.00 96.94 83 ILE A CA 1
ATOM 645 C C . ILE A 1 83 ? -7.384 -3.756 10.666 1.00 96.94 83 ILE A C 1
ATOM 647 O O . ILE A 1 83 ? -8.540 -3.738 11.099 1.00 96.94 83 ILE A O 1
ATOM 651 N N . LEU A 1 84 ? -7.031 -4.476 9.596 1.00 97.19 84 LEU A N 1
ATOM 652 C CA . LEU A 1 84 ? -7.933 -5.375 8.870 1.00 97.19 84 LEU A CA 1
ATOM 653 C C . LEU A 1 84 ? -8.393 -6.538 9.752 1.00 97.19 84 LEU A C 1
ATOM 655 O O . LEU A 1 84 ? -9.590 -6.814 9.814 1.00 97.19 84 LEU A O 1
ATOM 659 N N . ASP A 1 85 ? -7.473 -7.155 10.486 1.00 96.38 85 ASP A N 1
ATOM 660 C CA . ASP A 1 85 ? -7.735 -8.264 11.404 1.00 96.38 85 ASP A CA 1
ATOM 661 C C . ASP A 1 85 ? -8.568 -7.827 12.627 1.00 96.38 85 ASP A C 1
ATOM 663 O O . ASP A 1 85 ? -9.548 -8.477 13.016 1.00 96.38 85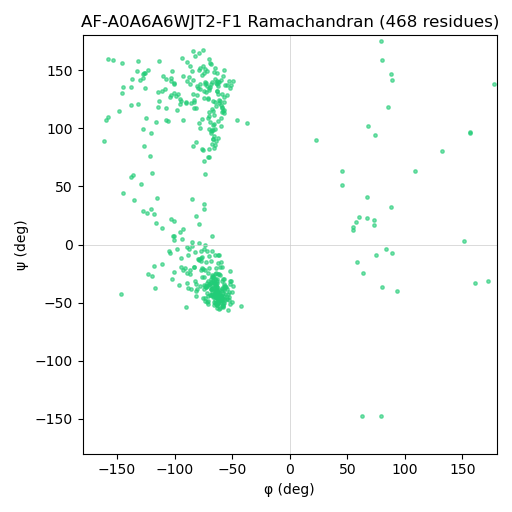 ASP A O 1
ATOM 667 N N . TRP A 1 86 ? -8.270 -6.651 13.192 1.00 95.56 86 TRP A N 1
ATOM 668 C CA . TRP A 1 86 ? -9.131 -6.010 14.187 1.00 95.56 86 TRP A CA 1
ATOM 669 C C . TRP A 1 86 ? -10.536 -5.746 13.630 1.00 95.56 86 TRP A C 1
ATOM 671 O O . TRP A 1 86 ? -11.531 -6.049 14.295 1.00 95.56 86 TRP A O 1
ATOM 681 N N . HIS A 1 87 ? -10.639 -5.205 12.413 1.00 95.44 87 HIS A N 1
ATOM 682 C CA . HIS A 1 87 ? -11.921 -4.886 11.790 1.00 95.44 87 HIS A CA 1
ATOM 683 C C . HIS A 1 87 ? -12.743 -6.149 11.503 1.00 95.44 87 HIS A C 1
ATOM 685 O O . HIS A 1 87 ? -13.925 -6.196 11.843 1.00 95.44 87 HIS A O 1
ATOM 691 N N . TYR A 1 88 ? -12.111 -7.194 10.967 1.00 95.25 88 TYR A N 1
ATOM 692 C CA . TYR A 1 88 ? -12.703 -8.504 10.710 1.00 95.25 88 TYR A CA 1
ATOM 693 C C . TYR A 1 88 ? -13.288 -9.120 11.989 1.00 95.25 88 TYR A C 1
ATOM 695 O O . TYR A 1 88 ? -14.470 -9.480 12.023 1.00 95.25 88 TYR A O 1
ATOM 703 N N . ARG A 1 89 ? -12.514 -9.170 13.086 1.00 94.12 89 ARG A N 1
ATOM 704 C CA . ARG A 1 89 ? -13.028 -9.670 14.374 1.00 94.12 89 ARG A CA 1
ATOM 705 C C . ARG A 1 89 ? -14.123 -8.777 14.954 1.00 94.12 89 ARG A C 1
ATOM 707 O O . ARG A 1 89 ? -15.094 -9.300 15.497 1.00 94.12 89 ARG A O 1
ATOM 714 N N . ALA A 1 90 ? -14.020 -7.455 14.808 1.00 93.62 90 ALA A N 1
ATOM 715 C CA . ALA A 1 90 ? -15.056 -6.526 15.255 1.00 93.62 90 ALA A CA 1
ATOM 716 C C . ALA A 1 90 ? -16.380 -6.704 14.487 1.00 93.62 90 ALA A C 1
ATOM 718 O O . ALA A 1 90 ? -17.445 -6.574 15.092 1.00 93.62 90 ALA A O 1
ATOM 719 N N . GLN A 1 91 ? -16.337 -7.037 13.190 1.00 92.88 91 GLN A N 1
ATOM 720 C CA . GLN A 1 91 ? -17.526 -7.428 12.428 1.00 92.88 91 GLN A CA 1
ATOM 721 C C . GLN A 1 91 ? -18.101 -8.753 12.958 1.00 92.88 91 GLN A C 1
ATOM 723 O O . GLN A 1 91 ? -19.266 -8.785 13.357 1.00 92.88 91 GLN A O 1
ATOM 728 N N . LYS A 1 92 ? -17.276 -9.807 13.087 1.00 92.25 92 LYS A N 1
ATOM 729 C CA . LYS A 1 92 ? -17.722 -11.113 13.615 1.00 92.25 92 LYS A CA 1
ATOM 730 C C . LYS A 1 92 ? -18.387 -11.005 14.987 1.00 92.25 92 LYS A C 1
ATOM 732 O O . LYS A 1 92 ? -19.475 -11.547 15.173 1.00 92.25 92 LYS A O 1
ATOM 737 N N . ALA A 1 93 ? -17.783 -10.272 15.922 1.00 93.31 93 ALA A N 1
ATOM 738 C CA . ALA A 1 93 ? -18.322 -10.087 17.269 1.00 93.31 93 ALA A CA 1
ATOM 739 C C . ALA A 1 93 ? -19.676 -9.352 17.278 1.00 93.31 93 ALA A C 1
ATOM 741 O O . ALA A 1 93 ? -20.555 -9.687 18.065 1.00 93.31 93 ALA A O 1
ATOM 742 N N . ARG A 1 94 ? -19.871 -8.368 16.388 1.00 90.75 94 ARG A N 1
ATOM 743 C CA . ARG A 1 94 ? -21.113 -7.576 16.305 1.00 90.75 94 ARG A CA 1
ATOM 744 C C . ARG A 1 94 ? -22.223 -8.239 15.498 1.00 90.75 94 ARG A C 1
ATOM 746 O O . ARG A 1 94 ? -23.370 -7.816 15.597 1.00 90.75 94 ARG A O 1
ATOM 753 N N . THR A 1 95 ? -21.897 -9.207 14.647 1.00 87.38 95 THR A N 1
ATOM 754 C CA . THR A 1 95 ? -22.824 -9.712 13.620 1.00 87.38 95 THR A CA 1
ATOM 755 C C . THR A 1 95 ? -22.975 -11.238 13.658 1.00 87.38 95 THR A C 1
ATOM 757 O O . THR A 1 95 ? -23.271 -11.877 12.647 1.00 87.38 95 THR A O 1
ATOM 760 N N . GLY A 1 96 ? -22.806 -11.828 14.848 1.00 84.56 96 GLY A N 1
ATOM 761 C CA . GLY A 1 96 ? -23.091 -13.243 15.110 1.00 84.56 96 GLY A CA 1
ATOM 762 C C . GLY A 1 96 ? -22.151 -14.199 14.374 1.00 84.56 96 GLY A C 1
ATOM 763 O O . GLY A 1 96 ? -22.600 -15.180 13.796 1.00 84.56 96 GLY A O 1
ATOM 764 N N . GLY A 1 97 ? -20.856 -13.876 14.320 1.00 86.50 97 GLY A N 1
ATOM 765 C CA . GLY A 1 97 ? -19.827 -14.679 13.651 1.00 86.50 97 GLY A CA 1
ATOM 766 C C . GLY A 1 97 ? -19.609 -14.363 12.165 1.00 86.50 97 GLY A C 1
ATOM 767 O O . GLY A 1 97 ? -18.643 -14.860 11.585 1.00 86.50 97 GLY A O 1
ATOM 768 N N . ARG A 1 98 ? -20.442 -13.511 11.550 1.00 88.50 98 ARG A N 1
ATOM 769 C CA . ARG A 1 98 ? -20.323 -13.116 10.133 1.00 88.50 98 ARG A CA 1
ATOM 770 C C . ARG A 1 98 ? -19.324 -11.972 9.921 1.00 88.50 98 ARG A C 1
ATOM 772 O O . ARG A 1 98 ? -19.289 -11.027 10.703 1.00 88.50 98 ARG A O 1
ATOM 779 N N . ALA A 1 99 ? -18.567 -12.035 8.827 1.00 91.06 99 ALA A N 1
ATOM 780 C CA . ALA A 1 99 ? -17.713 -10.956 8.325 1.00 91.06 99 ALA A CA 1
ATOM 781 C C . ALA A 1 99 ? -18.108 -10.611 6.879 1.00 91.06 99 ALA A C 1
ATOM 783 O O . ALA A 1 99 ? -18.608 -11.467 6.153 1.00 91.06 99 ALA A O 1
ATOM 784 N N . GLY A 1 100 ? -17.918 -9.355 6.478 1.00 90.88 100 GLY A N 1
ATOM 785 C CA . GLY A 1 100 ? -18.257 -8.835 5.150 1.00 90.88 100 GLY A CA 1
ATOM 786 C C . GLY A 1 100 ? -17.169 -9.056 4.098 1.00 90.88 100 GLY A C 1
ATOM 787 O O . GLY A 1 100 ? -17.369 -8.691 2.944 1.00 90.88 100 GLY A O 1
ATOM 788 N N . PHE A 1 101 ? -16.043 -9.655 4.492 1.00 93.50 101 PHE A N 1
ATOM 789 C CA . PHE A 1 101 ? -14.948 -10.076 3.625 1.00 93.50 101 PHE A CA 1
ATOM 790 C C . PHE A 1 101 ? -14.180 -11.254 4.241 1.00 93.50 101 PHE A C 1
ATOM 792 O O . PHE A 1 101 ? -14.198 -11.454 5.458 1.00 93.50 101 PHE A O 1
ATOM 799 N N . GLU A 1 102 ? -13.474 -11.998 3.396 1.00 94.12 102 GLU A N 1
ATOM 800 C CA . GLU A 1 102 ? -12.340 -12.855 3.763 1.00 94.12 102 GLU A CA 1
ATOM 801 C C . GLU A 1 102 ? -11.037 -12.143 3.374 1.00 94.12 102 GLU A C 1
ATOM 803 O O . GLU A 1 102 ? -11.026 -11.375 2.413 1.00 94.12 102 GLU A O 1
ATOM 808 N N . LEU A 1 103 ? -9.944 -12.375 4.106 1.00 95.69 103 LEU A N 1
ATOM 809 C CA . LEU A 1 103 ? -8.638 -11.783 3.803 1.00 95.69 103 LEU A CA 1
ATOM 810 C C . LEU A 1 103 ? -7.645 -12.872 3.395 1.00 95.69 103 LEU A C 1
ATOM 812 O O . LEU A 1 103 ? -7.397 -13.807 4.161 1.00 95.69 103 LEU A O 1
ATOM 816 N N . LEU A 1 104 ? -7.069 -12.704 2.207 1.00 95.50 104 LEU A N 1
ATOM 817 C CA . LEU A 1 104 ? -5.947 -13.480 1.702 1.00 95.50 104 LEU A CA 1
ATOM 818 C C . LEU A 1 104 ? -4.702 -12.592 1.713 1.00 95.50 104 LEU A C 1
ATOM 820 O O . LEU A 1 104 ? -4.650 -11.571 1.032 1.00 95.50 104 LEU A O 1
ATOM 824 N N . VAL A 1 105 ? -3.706 -12.977 2.497 1.00 95.81 105 VAL A N 1
ATOM 825 C CA . VAL A 1 105 ? -2.418 -12.298 2.615 1.00 95.81 105 VAL A CA 1
ATOM 826 C C . VAL A 1 105 ? -1.437 -12.985 1.668 1.00 95.81 105 VAL A C 1
ATOM 828 O O . VAL A 1 105 ? -1.202 -14.189 1.782 1.00 95.81 105 VAL A O 1
ATOM 831 N N . LEU A 1 106 ? -0.878 -12.230 0.725 1.00 92.62 106 LEU A N 1
ATOM 832 C CA . LEU A 1 106 ? 0.098 -12.712 -0.252 1.00 92.62 106 LEU A CA 1
ATOM 833 C C . LEU A 1 106 ? 1.443 -12.036 -0.013 1.00 92.62 106 LEU A C 1
ATOM 835 O O . LEU A 1 106 ? 1.561 -10.824 -0.171 1.00 92.62 106 LEU A O 1
ATOM 839 N N . TYR A 1 107 ? 2.458 -12.830 0.294 1.00 90.69 107 TYR A N 1
ATOM 840 C CA . TYR A 1 107 ? 3.850 -12.406 0.277 1.00 90.69 107 TYR A CA 1
ATOM 841 C C . TYR A 1 107 ? 4.519 -12.893 -1.015 1.00 90.69 107 TYR A C 1
ATOM 843 O O . TYR A 1 107 ? 4.415 -14.074 -1.358 1.00 90.69 107 TYR A O 1
ATOM 851 N N . VAL A 1 108 ? 5.203 -11.994 -1.727 1.00 85.94 108 VAL A N 1
ATOM 852 C CA . VAL A 1 108 ? 5.940 -12.319 -2.960 1.00 85.94 108 VAL A CA 1
ATOM 853 C C . VAL A 1 108 ? 7.435 -12.278 -2.658 1.00 85.94 108 VAL A C 1
ATOM 855 O O . VAL A 1 108 ? 8.000 -11.203 -2.469 1.00 85.94 108 VAL A O 1
ATOM 858 N N . ALA A 1 109 ? 8.057 -13.452 -2.599 1.00 83.50 109 ALA A N 1
ATOM 859 C CA . ALA A 1 109 ? 9.468 -13.636 -2.290 1.00 83.50 109 ALA A CA 1
ATOM 860 C C . ALA A 1 109 ? 10.351 -13.484 -3.541 1.00 83.50 109 ALA A C 1
ATOM 862 O O . ALA A 1 109 ? 9.938 -13.847 -4.645 1.00 83.50 109 ALA A O 1
ATOM 863 N N . LEU A 1 110 ? 11.587 -13.006 -3.369 1.00 79.19 110 LEU A N 1
ATOM 864 C CA . LEU A 1 110 ? 12.615 -13.023 -4.416 1.00 79.19 110 LEU A CA 1
ATOM 865 C C . LEU A 1 110 ? 13.537 -14.244 -4.249 1.00 79.19 110 LEU A C 1
ATOM 867 O O . LEU A 1 110 ? 14.073 -14.426 -3.152 1.00 79.19 110 LEU A O 1
ATOM 871 N N . PRO A 1 111 ? 13.783 -15.039 -5.309 1.00 77.69 111 PRO A N 1
ATOM 872 C CA . PRO A 1 111 ? 14.802 -16.090 -5.304 1.00 77.69 111 PRO A CA 1
ATOM 873 C C . PRO A 1 111 ? 16.199 -15.551 -4.966 1.00 77.69 111 PRO A C 1
ATOM 875 O O . PRO A 1 111 ? 16.532 -14.414 -5.311 1.00 77.69 111 PRO A O 1
ATOM 878 N N . ALA A 1 112 ? 17.046 -16.378 -4.345 1.00 77.69 112 ALA A N 1
ATOM 879 C CA . ALA A 1 112 ? 18.408 -15.994 -3.956 1.00 77.69 112 ALA A CA 1
ATOM 880 C C . ALA A 1 112 ? 19.236 -15.453 -5.142 1.00 77.69 112 ALA A C 1
ATOM 882 O O . ALA A 1 112 ? 19.806 -14.368 -5.044 1.00 77.69 112 ALA A O 1
ATOM 883 N N . GLU A 1 113 ? 19.183 -16.129 -6.296 1.00 76.56 113 GLU A N 1
ATOM 884 C CA . GLU A 1 113 ? 19.862 -15.713 -7.537 1.00 76.56 113 GLU A CA 1
ATOM 885 C C . GLU A 1 113 ? 19.468 -14.309 -8.034 1.00 76.56 113 GLU A C 1
ATOM 887 O O . GLU A 1 113 ? 20.267 -13.619 -8.665 1.00 76.56 113 GLU A O 1
ATOM 892 N N . VAL A 1 114 ? 18.241 -13.863 -7.749 1.00 77.19 114 VAL A N 1
ATOM 893 C CA . VAL A 1 114 ? 17.749 -12.527 -8.117 1.00 77.19 114 VAL A CA 1
ATOM 894 C C . VAL A 1 114 ? 18.250 -11.489 -7.119 1.00 77.19 114 VAL A C 1
ATOM 896 O O . VAL A 1 114 ? 18.632 -10.388 -7.512 1.00 77.19 114 VAL A O 1
ATOM 899 N N . ARG A 1 115 ? 18.299 -11.843 -5.832 1.00 75.50 115 ARG A N 1
ATOM 900 C CA . ARG A 1 115 ? 18.788 -10.960 -4.766 1.00 75.50 115 ARG A CA 1
ATOM 901 C C . ARG A 1 115 ? 20.263 -10.605 -4.937 1.00 75.50 115 ARG A C 1
ATOM 903 O O . ARG A 1 115 ? 20.617 -9.448 -4.740 1.00 75.50 115 ARG A O 1
ATOM 910 N N . GLU A 1 116 ? 21.093 -11.556 -5.364 1.00 76.19 116 GLU A N 1
ATOM 911 C CA . GLU A 1 116 ? 22.501 -11.305 -5.712 1.00 76.19 116 GLU A CA 1
ATOM 912 C C . GLU A 1 116 ? 22.651 -10.262 -6.832 1.00 76.19 116 GLU A C 1
ATOM 914 O O . GLU A 1 116 ? 23.549 -9.426 -6.785 1.00 76.19 116 GLU A O 1
ATOM 919 N N . VAL A 1 117 ? 21.752 -10.272 -7.826 1.00 75.94 117 VAL A N 1
ATOM 920 C CA . VAL A 1 117 ? 21.773 -9.331 -8.964 1.00 75.94 117 VAL A CA 1
ATOM 921 C C . VAL A 1 117 ? 21.268 -7.939 -8.592 1.00 75.94 117 VAL A C 1
ATOM 923 O O . VAL A 1 117 ? 21.669 -6.951 -9.212 1.00 75.94 117 VAL A O 1
ATOM 926 N N . VAL A 1 118 ? 20.383 -7.830 -7.601 1.00 71.12 118 VAL A N 1
ATOM 927 C CA . VAL A 1 118 ? 19.986 -6.530 -7.044 1.00 71.12 118 VAL A CA 1
ATOM 928 C C . VAL A 1 118 ? 21.118 -5.971 -6.179 1.00 71.12 118 VAL A C 1
ATOM 930 O O . VAL A 1 118 ? 21.505 -4.825 -6.379 1.00 71.12 118 VAL A O 1
ATOM 933 N N . GLY A 1 119 ? 21.706 -6.803 -5.315 1.00 66.00 119 GLY A N 1
ATOM 934 C CA . GLY A 1 119 ? 22.705 -6.408 -4.323 1.00 66.00 119 GLY A CA 1
ATOM 935 C C . GLY A 1 119 ? 22.061 -5.961 -3.006 1.00 66.00 119 GLY A C 1
ATOM 936 O O . GLY A 1 119 ? 20.968 -5.396 -2.997 1.00 66.00 119 GLY A O 1
ATOM 937 N N . ALA A 1 120 ? 22.734 -6.222 -1.880 1.00 58.12 120 ALA A N 1
ATOM 938 C CA . ALA A 1 120 ? 22.211 -5.909 -0.545 1.00 58.12 120 ALA A CA 1
ATOM 939 C C . ALA A 1 120 ? 22.048 -4.393 -0.294 1.00 58.12 120 ALA A C 1
ATOM 941 O O . ALA A 1 120 ? 21.124 -3.984 0.395 1.00 58.12 120 ALA A O 1
ATOM 942 N N . GLU A 1 121 ? 22.874 -3.549 -0.916 1.00 57.03 121 GLU A N 1
ATOM 943 C CA . GLU A 1 121 ? 22.826 -2.089 -0.728 1.00 57.03 121 GLU A CA 1
ATOM 944 C C . GLU A 1 121 ? 21.592 -1.438 -1.387 1.00 57.03 121 GLU A C 1
ATOM 946 O O . GLU A 1 121 ? 20.938 -0.598 -0.780 1.00 57.03 121 GLU A O 1
ATOM 951 N N . ASP A 1 122 ? 21.218 -1.852 -2.611 1.00 55.72 122 ASP A N 1
ATOM 952 C CA . ASP A 1 122 ? 19.936 -1.459 -3.248 1.00 55.72 122 ASP A CA 1
ATOM 953 C C . ASP A 1 122 ? 18.737 -1.845 -2.371 1.00 55.72 122 ASP A C 1
ATOM 955 O O . ASP A 1 122 ? 17.713 -1.165 -2.294 1.00 55.72 122 ASP A O 1
ATOM 959 N N . VAL A 1 123 ? 18.877 -2.976 -1.702 1.00 54.62 123 VAL A N 1
ATOM 960 C CA . VAL A 1 123 ? 17.861 -3.583 -0.863 1.00 54.62 123 VAL A CA 1
ATOM 961 C C . VAL A 1 123 ? 17.677 -2.833 0.456 1.00 54.62 123 VAL A C 1
ATOM 963 O O . VAL A 1 123 ? 16.546 -2.502 0.807 1.00 54.62 123 VAL A O 1
ATOM 966 N N . GLU A 1 124 ? 18.768 -2.530 1.157 1.00 50.47 124 GLU A N 1
ATOM 967 C CA . GLU A 1 124 ? 18.754 -1.842 2.452 1.00 50.47 124 GLU A CA 1
ATOM 968 C C . GLU A 1 124 ? 18.354 -0.366 2.313 1.00 50.47 124 GLU A C 1
ATOM 970 O O . GLU A 1 124 ? 17.632 0.158 3.158 1.00 50.47 124 GLU A O 1
ATOM 975 N N . GLU A 1 125 ? 18.686 0.280 1.189 1.00 52.53 125 GLU A N 1
ATOM 976 C CA . GLU A 1 125 ? 18.157 1.603 0.814 1.00 52.53 125 GLU A CA 1
ATOM 977 C C . GLU A 1 125 ? 16.638 1.586 0.496 1.00 52.53 125 GLU A C 1
ATOM 979 O O . GLU A 1 125 ? 16.026 2.632 0.253 1.00 52.53 125 GLU A O 1
ATOM 984 N N . GLY A 1 126 ? 15.995 0.410 0.483 1.00 52.66 126 GLY A N 1
ATOM 985 C CA . GLY A 1 126 ? 14.557 0.247 0.259 1.00 52.66 126 GLY A CA 1
ATOM 986 C C . GLY A 1 126 ? 14.099 0.610 -1.159 1.00 52.66 126 GLY A C 1
ATOM 987 O O . GLY A 1 126 ? 12.925 0.945 -1.361 1.00 52.66 126 GLY A O 1
ATOM 988 N N . VAL A 1 127 ? 15.022 0.566 -2.123 1.00 51.97 127 VAL A N 1
ATOM 989 C CA . VAL A 1 127 ? 14.853 0.985 -3.525 1.00 51.97 127 VAL A CA 1
ATOM 990 C C . VAL A 1 127 ? 13.825 0.138 -4.269 1.00 51.97 127 VAL A C 1
ATOM 992 O O . VAL A 1 127 ? 13.086 0.641 -5.114 1.00 51.97 127 VAL A O 1
ATOM 995 N N . VAL A 1 128 ? 13.775 -1.155 -3.958 1.00 51.38 128 VAL A N 1
ATOM 996 C CA . VAL A 1 128 ? 12.816 -2.098 -4.532 1.00 51.38 128 VAL A CA 1
ATOM 997 C C . VAL A 1 128 ? 11.537 -2.138 -3.697 1.00 51.38 128 VAL A C 1
ATOM 999 O O . VAL A 1 128 ? 11.583 -2.156 -2.470 1.00 51.38 128 VAL A O 1
ATOM 1002 N N . ASP A 1 129 ? 10.370 -2.235 -4.345 1.00 59.34 129 ASP A N 1
ATOM 1003 C CA . ASP A 1 129 ? 9.128 -2.666 -3.678 1.00 59.34 129 ASP A CA 1
ATOM 1004 C C . ASP A 1 129 ? 9.206 -4.179 -3.426 1.00 59.34 129 ASP A C 1
ATOM 1006 O O . ASP A 1 129 ? 8.426 -4.955 -3.959 1.00 59.34 129 ASP A O 1
ATOM 1010 N N . PHE A 1 130 ? 10.190 -4.627 -2.657 1.00 64.25 130 PHE A N 1
ATOM 1011 C CA . PHE A 1 130 ? 10.344 -5.998 -2.196 1.00 64.25 130 PHE A CA 1
ATOM 1012 C C . PHE A 1 130 ? 10.920 -5.974 -0.797 1.00 64.25 130 PHE A C 1
ATOM 1014 O O . PHE A 1 130 ? 11.882 -5.264 -0.524 1.00 64.25 130 PHE A O 1
ATOM 1021 N N . ASP A 1 131 ? 10.351 -6.805 0.062 1.00 61.75 131 ASP A N 1
ATOM 1022 C CA . ASP A 1 131 ? 11.066 -7.227 1.246 1.00 61.75 131 ASP A CA 1
ATOM 1023 C C . ASP A 1 131 ? 12.177 -8.176 0.829 1.00 61.75 131 ASP A C 1
ATOM 1025 O O . ASP A 1 131 ? 11.971 -9.080 0.008 1.00 61.75 131 ASP A O 1
ATOM 1029 N N . VAL A 1 132 ? 13.351 -7.990 1.412 1.00 55.81 132 VAL A N 1
ATOM 1030 C CA . VAL A 1 132 ? 14.498 -8.834 1.128 1.00 55.81 132 VAL A CA 1
ATOM 1031 C C . VAL A 1 132 ? 15.108 -9.265 2.445 1.00 55.81 132 VAL A C 1
ATOM 1033 O O . VAL A 1 132 ? 15.496 -8.459 3.282 1.00 55.81 132 VAL A O 1
ATOM 1036 N N . ASP A 1 133 ? 15.151 -10.577 2.628 1.00 51.19 133 ASP A N 1
ATOM 1037 C CA . ASP A 1 133 ? 15.477 -11.180 3.907 1.00 51.19 133 ASP A CA 1
ATOM 1038 C C . ASP A 1 133 ? 16.987 -11.287 4.109 1.00 51.19 133 ASP A C 1
ATOM 1040 O O . ASP A 1 133 ? 17.585 -12.310 3.764 1.00 51.19 133 ASP A O 1
ATOM 1044 N N . CYS A 1 134 ? 17.627 -10.221 4.600 1.00 45.81 134 CYS A N 1
ATOM 1045 C CA . CYS A 1 134 ? 19.076 -10.174 4.853 1.00 45.81 134 CYS A CA 1
ATOM 1046 C C . CYS A 1 134 ? 19.581 -11.353 5.715 1.00 45.81 134 CYS A C 1
ATOM 1048 O O . CYS A 1 134 ? 20.727 -11.766 5.575 1.00 45.81 134 CYS A O 1
ATOM 1050 N N . ASP A 1 135 ? 18.694 -11.969 6.500 1.00 50.53 135 ASP A N 1
ATOM 1051 C CA . ASP A 1 135 ? 18.944 -13.080 7.425 1.00 50.53 135 ASP A CA 1
ATOM 1052 C C . ASP A 1 135 ? 18.987 -14.485 6.764 1.00 50.53 135 ASP A C 1
ATOM 1054 O O . ASP A 1 135 ? 18.718 -15.495 7.418 1.00 50.53 135 ASP A O 1
ATOM 1058 N N . GLY A 1 136 ? 19.292 -14.578 5.465 1.00 51.81 136 GLY A N 1
ATOM 1059 C CA . GLY A 1 136 ? 19.620 -15.851 4.802 1.00 51.81 136 GLY A CA 1
ATOM 1060 C C . GLY A 1 136 ? 18.461 -16.828 4.538 1.00 51.81 136 GLY A C 1
ATOM 1061 O O . GLY A 1 136 ? 18.710 -18.016 4.360 1.00 51.81 136 GLY A O 1
ATOM 1062 N N . GLY A 1 137 ? 17.205 -16.374 4.497 1.00 61.44 137 GLY A N 1
ATOM 1063 C CA . GLY A 1 137 ? 16.022 -17.207 4.223 1.00 61.44 137 GLY A CA 1
ATOM 1064 C C . GLY A 1 137 ? 15.348 -17.736 5.492 1.00 61.44 137 GLY A C 1
ATOM 1065 O O . GLY A 1 137 ? 14.120 -17.698 5.600 1.00 61.44 137 GLY A O 1
ATOM 1066 N N . GLU A 1 138 ? 16.132 -18.139 6.496 1.00 64.88 138 GLU A N 1
ATOM 1067 C CA . GLU A 1 138 ? 15.607 -18.546 7.808 1.00 64.88 138 GLU A CA 1
ATOM 1068 C C . GLU A 1 138 ? 14.885 -17.394 8.531 1.00 64.88 138 GLU A C 1
ATOM 1070 O O . GLU A 1 138 ? 13.929 -17.616 9.279 1.00 64.88 138 GLU A O 1
ATOM 1075 N N . GLY A 1 139 ? 15.315 -16.144 8.319 1.00 77.75 139 GLY A N 1
ATOM 1076 C CA . GLY A 1 139 ? 14.619 -14.968 8.846 1.00 77.75 139 GLY A CA 1
ATOM 1077 C C . GLY A 1 139 ? 13.208 -14.831 8.288 1.00 77.75 139 GLY A C 1
ATOM 1078 O O . GLY A 1 139 ? 12.263 -14.640 9.055 1.00 77.75 139 GLY A O 1
ATOM 1079 N N . LEU A 1 140 ? 13.043 -14.993 6.975 1.00 81.56 140 LEU A N 1
ATOM 1080 C CA . LEU A 1 140 ? 11.747 -14.938 6.308 1.00 81.56 140 LEU A CA 1
ATOM 1081 C C . LEU A 1 140 ? 10.825 -16.055 6.793 1.00 81.56 140 LEU A C 1
ATOM 1083 O O . LEU A 1 140 ? 9.665 -15.786 7.105 1.00 81.56 140 LEU A O 1
ATOM 1087 N N . GLU A 1 141 ? 11.320 -17.289 6.894 1.00 84.56 141 GLU A N 1
ATOM 1088 C CA . GLU A 1 141 ? 10.515 -18.409 7.389 1.00 84.56 141 GLU A CA 1
ATOM 1089 C C . GLU A 1 141 ? 10.029 -18.168 8.822 1.00 84.56 141 GLU A C 1
ATOM 1091 O O . GLU A 1 141 ? 8.834 -18.322 9.096 1.00 84.56 141 GLU A O 1
ATOM 1096 N N . ARG A 1 142 ? 10.905 -17.681 9.716 1.00 87.31 142 ARG A N 1
ATOM 1097 C CA . ARG A 1 142 ? 10.528 -17.279 11.083 1.00 87.31 142 ARG A CA 1
ATOM 1098 C C . ARG A 1 142 ? 9.499 -16.143 11.090 1.00 87.31 142 ARG A C 1
ATOM 1100 O O . ARG A 1 142 ? 8.496 -16.243 11.801 1.00 87.31 142 ARG A O 1
ATOM 1107 N N . ARG A 1 143 ? 9.693 -15.095 10.276 1.00 88.94 143 ARG A N 1
ATOM 1108 C CA . ARG A 1 143 ? 8.743 -13.971 10.148 1.00 88.94 143 ARG A CA 1
ATOM 1109 C C . ARG A 1 143 ? 7.374 -14.445 9.648 1.00 88.94 143 ARG A C 1
ATOM 1111 O O . ARG A 1 143 ? 6.358 -14.067 10.225 1.00 88.94 143 ARG A O 1
ATOM 1118 N N . ILE A 1 144 ? 7.322 -15.318 8.638 1.00 91.12 144 ILE A N 1
ATOM 1119 C CA . ILE A 1 144 ? 6.079 -15.891 8.089 1.00 91.12 144 ILE A CA 1
ATOM 1120 C C . ILE A 1 144 ? 5.397 -16.850 9.077 1.00 91.12 144 ILE A C 1
ATOM 1122 O O . ILE A 1 144 ? 4.167 -16.848 9.174 1.00 91.12 144 ILE A O 1
ATOM 1126 N N . ALA A 1 145 ? 6.154 -17.654 9.827 1.00 92.38 145 ALA A N 1
ATOM 1127 C CA . ALA A 1 145 ? 5.607 -18.535 10.859 1.00 92.38 145 ALA A CA 1
ATOM 1128 C C . ALA A 1 145 ? 4.925 -17.726 11.975 1.00 92.38 145 ALA A C 1
ATOM 1130 O O . ALA A 1 145 ? 3.744 -17.945 12.258 1.00 92.38 145 ALA A O 1
ATOM 1131 N N . ARG A 1 146 ? 5.619 -16.719 12.521 1.00 92.00 146 ARG A N 1
ATOM 1132 C CA . ARG A 1 146 ? 5.069 -15.809 13.538 1.00 92.00 146 ARG A CA 1
ATOM 1133 C C . ARG A 1 146 ? 3.897 -14.987 12.996 1.00 92.00 146 ARG A C 1
ATOM 1135 O O . ARG A 1 146 ? 2.901 -14.814 13.688 1.00 92.00 146 ARG A O 1
ATOM 1142 N N . LEU A 1 147 ? 3.935 -14.565 11.730 1.00 93.50 147 LEU A N 1
ATOM 1143 C CA . LEU A 1 147 ? 2.795 -13.922 11.071 1.00 93.50 147 LEU A CA 1
ATOM 1144 C C . LEU A 1 147 ? 1.555 -14.838 11.038 1.00 93.50 147 LEU A C 1
ATOM 1146 O O . LEU A 1 147 ? 0.454 -14.394 11.355 1.00 93.50 147 LEU A O 1
ATOM 1150 N N . ARG A 1 148 ? 1.709 -16.124 10.696 1.00 95.06 148 ARG A N 1
ATOM 1151 C CA . ARG A 1 148 ? 0.598 -17.098 10.694 1.00 95.06 148 ARG A CA 1
ATOM 1152 C C . ARG A 1 148 ? 0.020 -17.320 12.094 1.00 95.06 148 ARG A C 1
ATOM 1154 O O . ARG A 1 148 ? -1.199 -17.379 12.237 1.00 95.06 148 ARG A O 1
ATOM 1161 N N . GLU A 1 149 ? 0.871 -17.379 13.115 1.00 93.62 149 GLU A N 1
ATOM 1162 C CA . GLU A 1 149 ? 0.464 -17.462 14.524 1.00 93.62 149 GLU A CA 1
ATOM 1163 C C . GLU A 1 149 ? -0.286 -16.201 14.995 1.00 93.62 149 GLU A C 1
ATOM 1165 O O . GLU A 1 149 ? -1.322 -16.293 15.656 1.00 93.62 149 GLU A O 1
ATOM 1170 N N . MET A 1 150 ? 0.186 -15.012 14.606 1.00 93.50 150 MET A N 1
ATOM 1171 C CA . MET A 1 150 ? -0.436 -13.729 14.955 1.00 93.50 150 MET A CA 1
ATOM 1172 C C . MET A 1 150 ? -1.718 -13.432 14.158 1.00 93.50 150 MET A C 1
ATOM 1174 O O . MET A 1 150 ? -2.555 -12.650 14.621 1.00 93.50 150 MET A O 1
ATOM 1178 N N . PHE A 1 151 ? -1.932 -14.065 13.002 1.00 95.19 151 PHE A N 1
ATOM 1179 C CA . PHE A 1 151 ? -3.082 -13.816 12.122 1.00 95.19 151 PHE A CA 1
ATOM 1180 C C . PHE A 1 151 ? -3.840 -15.100 11.706 1.00 95.19 151 PHE A C 1
ATOM 1182 O O . PHE A 1 151 ? -4.151 -15.278 10.529 1.00 95.19 151 PHE A O 1
ATOM 1189 N N . PRO A 1 152 ? -4.264 -15.969 12.650 1.00 94.94 152 PRO A N 1
ATOM 1190 C CA . PRO A 1 152 ? -4.801 -17.306 12.349 1.00 94.94 152 PRO A CA 1
ATOM 1191 C C . PRO A 1 152 ? -6.200 -17.291 11.708 1.00 94.94 152 PRO A C 1
ATOM 1193 O O . PRO A 1 152 ? -6.745 -18.331 11.351 1.00 94.94 152 PRO A O 1
ATOM 1196 N N . ALA A 1 153 ? -6.820 -16.113 11.592 1.00 93.44 153 ALA A N 1
ATOM 1197 C CA . ALA A 1 153 ? -8.106 -15.914 10.929 1.00 93.44 153 ALA A CA 1
ATOM 1198 C C . ALA A 1 153 ? -7.972 -15.616 9.422 1.00 93.44 153 ALA A C 1
ATOM 1200 O O . ALA A 1 153 ? -8.987 -15.399 8.752 1.00 93.44 153 ALA A O 1
ATOM 1201 N N . HIS A 1 154 ? -6.742 -15.530 8.908 1.00 94.69 154 HIS A N 1
ATOM 1202 C CA . HIS A 1 154 ? -6.421 -15.077 7.559 1.00 94.69 154 HIS A CA 1
ATOM 1203 C C . HIS A 1 154 ? -5.491 -16.074 6.875 1.00 94.69 154 HIS A C 1
ATOM 1205 O O . HIS A 1 154 ? -4.599 -16.648 7.497 1.00 94.69 154 HIS A O 1
ATOM 1211 N N . GLU A 1 155 ? -5.707 -16.298 5.583 1.00 93.88 155 GLU A N 1
ATOM 1212 C CA . GLU A 1 155 ? -4.870 -17.211 4.812 1.00 93.88 155 GLU A CA 1
ATOM 1213 C C . GLU A 1 155 ? -3.575 -16.494 4.407 1.00 93.88 155 GLU A C 1
ATOM 1215 O O . GLU A 1 155 ? -3.636 -15.397 3.861 1.00 93.88 155 GLU A O 1
ATOM 1220 N N . VAL A 1 156 ? -2.410 -17.096 4.672 1.00 94.00 156 VAL A N 1
ATOM 1221 C CA . VAL A 1 156 ? -1.091 -16.515 4.354 1.00 94.00 156 VAL A CA 1
ATOM 1222 C C . VAL A 1 156 ? -0.369 -17.383 3.327 1.00 94.00 156 VAL A C 1
ATOM 1224 O O . VAL A 1 156 ? 0.171 -18.447 3.665 1.00 94.00 156 VAL A O 1
ATOM 1227 N N . ARG A 1 157 ? -0.320 -16.905 2.082 1.00 90.12 157 ARG A N 1
ATOM 1228 C CA . ARG A 1 157 ? 0.404 -17.530 0.968 1.00 90.12 157 ARG A CA 1
ATOM 1229 C C . ARG A 1 157 ? 1.736 -16.824 0.721 1.00 90.12 157 ARG A C 1
ATOM 1231 O O . ARG A 1 157 ? 1.816 -15.600 0.751 1.00 90.12 157 ARG A O 1
ATOM 1238 N N . VAL A 1 158 ? 2.761 -17.625 0.457 1.00 87.88 158 VAL A N 1
ATOM 1239 C CA . VAL A 1 158 ? 4.092 -17.197 0.012 1.00 87.88 158 VAL A CA 1
ATOM 1240 C C . VAL A 1 158 ? 4.267 -17.738 -1.399 1.00 87.88 158 VAL A C 1
ATOM 1242 O O . VAL A 1 158 ? 3.978 -18.914 -1.617 1.00 87.88 158 VAL A O 1
ATOM 1245 N N . VAL A 1 159 ? 4.704 -16.902 -2.340 1.00 83.31 159 VAL A N 1
ATOM 1246 C CA . VAL A 1 159 ? 5.012 -17.332 -3.713 1.00 83.31 159 VAL A CA 1
ATOM 1247 C C . VAL A 1 159 ? 6.316 -16.691 -4.181 1.00 83.31 159 VAL A C 1
ATOM 1249 O O . VAL A 1 159 ? 6.587 -15.536 -3.850 1.00 83.31 159 VAL A O 1
ATOM 1252 N N . TRP A 1 160 ? 7.125 -17.436 -4.931 1.00 80.50 160 TRP A N 1
ATOM 1253 C CA . TRP A 1 160 ? 8.451 -17.016 -5.382 1.00 80.50 160 TRP A CA 1
ATOM 1254 C C . TRP A 1 160 ? 8.408 -16.424 -6.792 1.00 80.50 160 TRP A C 1
ATOM 1256 O O . TRP A 1 160 ? 7.955 -17.061 -7.744 1.00 80.50 160 TRP A O 1
ATOM 1266 N N . LEU A 1 161 ? 8.925 -15.204 -6.943 1.00 74.56 161 LEU A N 1
ATOM 1267 C CA . LEU A 1 161 ? 9.017 -14.511 -8.224 1.00 74.56 161 LEU A CA 1
ATOM 1268 C C . LEU A 1 161 ? 10.149 -15.102 -9.083 1.00 74.56 161 LEU A C 1
ATOM 1270 O O . LEU A 1 161 ? 11.252 -14.563 -9.135 1.00 74.56 161 LEU A O 1
ATOM 1274 N N . GLY A 1 162 ? 9.875 -16.216 -9.759 1.00 62.44 162 GLY A N 1
ATOM 1275 C CA . GLY A 1 162 ? 10.798 -16.823 -10.723 1.00 62.44 162 GLY A CA 1
ATOM 1276 C C . GLY A 1 162 ? 10.511 -18.290 -11.037 1.00 62.44 162 GLY A C 1
ATOM 1277 O O . GLY A 1 162 ? 10.685 -18.702 -12.181 1.00 62.44 162 GLY A O 1
ATOM 1278 N N . GLU A 1 163 ? 10.009 -19.063 -10.069 1.00 56.28 163 GLU A N 1
ATOM 1279 C CA . GLU A 1 163 ? 9.779 -20.511 -10.232 1.00 56.28 163 GLU A CA 1
ATOM 1280 C C . GLU A 1 163 ? 8.657 -20.829 -11.236 1.00 56.28 163 GLU A C 1
ATOM 1282 O O . GLU A 1 163 ? 8.792 -21.738 -12.058 1.00 56.28 163 GLU A O 1
ATOM 1287 N N . GLU A 1 164 ? 7.590 -20.021 -11.246 1.00 52.81 164 GLU A N 1
ATOM 1288 C CA . GLU A 1 164 ? 6.508 -20.094 -12.246 1.00 52.81 164 GLU A CA 1
ATOM 1289 C C . GLU A 1 164 ? 6.924 -19.536 -13.627 1.00 52.81 164 GLU A C 1
ATOM 1291 O O . GLU A 1 164 ? 6.181 -19.647 -14.603 1.00 52.81 164 GLU A O 1
ATOM 1296 N N . GLY A 1 165 ? 8.140 -18.988 -13.736 1.00 48.69 165 GLY A N 1
ATOM 1297 C CA . GLY A 1 165 ? 8.679 -18.354 -14.934 1.00 48.69 165 GLY A CA 1
ATOM 1298 C C . GLY A 1 165 ? 8.190 -16.918 -15.144 1.00 48.69 165 GLY A C 1
ATOM 1299 O O . GLY A 1 165 ? 7.154 -16.487 -14.639 1.00 48.69 165 GLY A O 1
ATOM 1300 N N . VAL A 1 166 ? 8.948 -16.154 -15.932 1.00 54.53 166 VAL A N 1
ATOM 1301 C CA . VAL A 1 166 ? 8.462 -14.873 -16.460 1.00 54.53 166 VAL A CA 1
ATOM 1302 C C . VAL A 1 166 ? 7.258 -15.162 -17.380 1.00 54.53 166 VAL A C 1
ATOM 1304 O O . VAL A 1 166 ? 7.383 -16.046 -18.235 1.00 54.53 166 VAL A O 1
ATOM 1307 N N . PRO A 1 167 ? 6.114 -14.453 -17.248 1.00 59.06 167 PRO A N 1
ATOM 1308 C CA . PRO A 1 167 ? 4.940 -14.673 -18.095 1.00 59.06 167 PRO A CA 1
ATOM 1309 C C . PRO A 1 167 ? 5.280 -14.693 -19.591 1.00 59.06 167 PRO A C 1
ATOM 1311 O O . PRO A 1 167 ? 6.112 -13.917 -20.059 1.00 59.06 167 PRO A O 1
ATOM 1314 N N . GLY A 1 168 ? 4.640 -15.583 -20.356 1.00 59.34 168 GLY A N 1
ATOM 1315 C CA . GLY A 1 168 ? 5.009 -15.838 -21.755 1.00 59.34 168 GLY A CA 1
ATOM 1316 C C . GLY A 1 168 ? 4.983 -14.595 -22.653 1.00 59.34 168 GLY A C 1
ATOM 1317 O O . GLY A 1 168 ? 5.843 -14.449 -23.517 1.00 59.34 168 GLY A O 1
ATOM 1318 N N . ASP A 1 169 ? 4.067 -13.657 -22.397 1.00 60.47 169 ASP A N 1
ATOM 1319 C CA . ASP A 1 169 ? 3.946 -12.394 -23.135 1.00 60.47 169 ASP A CA 1
ATOM 1320 C C . ASP A 1 169 ? 5.098 -11.408 -22.869 1.00 60.47 169 ASP A C 1
ATOM 1322 O O . ASP A 1 169 ? 5.355 -10.521 -23.680 1.00 60.47 169 ASP A O 1
ATOM 1326 N N . LEU A 1 170 ? 5.817 -11.578 -21.757 1.00 61.56 170 LEU A N 1
ATOM 1327 C CA . LEU A 1 170 ? 7.038 -10.835 -21.462 1.00 61.56 170 LEU A CA 1
ATOM 1328 C C . LEU A 1 170 ? 8.258 -11.445 -22.157 1.00 61.56 170 LEU A C 1
ATOM 1330 O O . LEU A 1 170 ? 9.129 -10.676 -22.546 1.00 61.56 170 LEU A O 1
ATOM 1334 N N . LYS A 1 171 ? 8.333 -12.769 -22.388 1.00 60.75 171 LYS A N 1
ATOM 1335 C CA . LYS A 1 171 ? 9.515 -13.408 -23.015 1.00 60.75 171 LYS A CA 1
ATOM 1336 C C . LYS A 1 171 ? 9.944 -12.696 -24.308 1.00 60.75 171 LYS A C 1
ATOM 1338 O O . LYS A 1 171 ? 11.093 -12.285 -24.410 1.00 60.75 171 LYS A O 1
ATOM 1343 N N . GLY A 1 172 ? 9.011 -12.443 -25.230 1.00 58.50 172 GLY A N 1
ATOM 1344 C CA . GLY A 1 172 ? 9.289 -11.731 -26.490 1.00 58.50 172 GLY A CA 1
ATOM 1345 C C . GLY A 1 172 ? 9.633 -10.238 -26.343 1.00 58.50 172 GLY A C 1
ATOM 1346 O O . GLY A 1 172 ? 10.147 -9.633 -27.277 1.00 58.50 172 GLY A O 1
ATOM 1347 N N . VAL A 1 173 ? 9.377 -9.631 -25.179 1.00 58.81 173 VAL A N 1
ATOM 1348 C CA . VAL A 1 173 ? 9.829 -8.270 -24.835 1.00 58.81 173 VAL A CA 1
ATOM 1349 C C . VAL A 1 173 ? 11.212 -8.291 -24.178 1.00 58.81 173 VAL A C 1
ATOM 1351 O O . VAL A 1 173 ? 11.977 -7.351 -24.367 1.00 58.81 173 VAL A O 1
ATOM 1354 N N . LEU A 1 174 ? 11.536 -9.340 -23.413 1.00 58.81 174 LEU A N 1
ATOM 1355 C CA . LEU A 1 174 ? 12.789 -9.436 -22.654 1.00 58.81 174 LEU A CA 1
ATOM 1356 C C . LEU A 1 174 ? 13.942 -10.076 -23.447 1.00 58.81 174 LEU A C 1
ATOM 1358 O O . LEU A 1 174 ? 15.096 -9.830 -23.111 1.00 58.81 174 LEU A O 1
ATOM 1362 N N . LEU A 1 175 ? 13.644 -10.906 -24.455 1.00 53.50 175 LEU A N 1
ATOM 1363 C CA . LEU A 1 175 ? 14.649 -11.633 -25.246 1.00 53.50 175 LEU A CA 1
ATOM 1364 C C . LEU A 1 175 ? 15.198 -10.840 -26.440 1.00 53.50 175 LEU A C 1
ATOM 1366 O O . LEU A 1 175 ? 16.312 -11.110 -26.873 1.00 53.50 175 LEU A O 1
ATOM 1370 N N . GLY A 1 176 ? 14.441 -9.876 -26.977 1.00 48.59 176 GLY A N 1
ATOM 1371 C CA . GLY A 1 176 ? 14.886 -9.055 -28.112 1.00 48.59 176 GLY A CA 1
ATOM 1372 C C . GLY A 1 176 ? 15.211 -9.845 -29.390 1.00 48.59 176 GLY A C 1
ATOM 1373 O O . GLY A 1 176 ? 15.995 -9.368 -30.204 1.00 48.59 176 GLY A O 1
ATOM 1374 N N . GLU A 1 177 ? 14.649 -11.047 -29.558 1.00 42.12 177 GLU A N 1
ATOM 1375 C CA . GLU A 1 177 ? 14.986 -11.954 -30.659 1.00 42.12 177 GLU A CA 1
ATOM 1376 C C . GLU A 1 177 ? 14.574 -11.392 -32.028 1.00 42.12 177 GLU A C 1
ATOM 1378 O O . GLU A 1 177 ? 13.413 -11.464 -32.439 1.00 42.12 177 GLU A O 1
ATOM 1383 N N . GLY A 1 178 ? 15.572 -10.900 -32.766 1.00 39.50 178 GLY A N 1
ATOM 1384 C CA . GLY A 1 178 ? 15.543 -10.816 -34.224 1.00 39.50 178 GLY A CA 1
ATOM 1385 C C . GLY A 1 178 ? 15.503 -12.226 -34.811 1.00 39.50 178 GLY A C 1
ATOM 1386 O O . GLY A 1 178 ? 16.536 -12.832 -35.096 1.00 39.50 178 GLY A O 1
ATOM 1387 N N . GLY A 1 179 ? 14.295 -12.778 -34.927 1.00 33.38 179 GLY A N 1
ATOM 1388 C CA . GLY A 1 179 ? 14.035 -14.101 -35.489 1.00 33.38 179 GLY A CA 1
ATOM 1389 C C . GLY A 1 179 ? 14.162 -14.118 -37.011 1.00 33.38 179 GLY A C 1
ATOM 1390 O O . GLY A 1 179 ? 13.156 -14.224 -37.714 1.00 33.38 179 GLY A O 1
ATOM 1391 N N . GLY A 1 180 ? 15.392 -14.026 -37.518 1.00 30.94 180 GLY A N 1
ATOM 1392 C CA . GLY A 1 180 ? 15.710 -14.261 -38.924 1.00 30.94 180 GLY A CA 1
ATOM 1393 C C . GLY A 1 180 ? 15.471 -15.724 -39.300 1.00 30.94 180 GLY A C 1
ATOM 1394 O O . GLY A 1 180 ? 16.351 -16.566 -39.133 1.00 30.94 180 GLY A O 1
ATOM 1395 N N . GLY A 1 181 ? 14.274 -16.030 -39.804 1.00 30.58 181 GLY A N 1
ATOM 1396 C CA . GLY A 1 181 ? 13.906 -17.354 -40.304 1.00 30.58 181 GLY A CA 1
ATOM 1397 C C . GLY A 1 181 ? 14.619 -17.689 -41.614 1.00 30.58 181 GLY A C 1
ATOM 1398 O O . GLY A 1 181 ? 14.048 -17.521 -42.687 1.00 30.58 181 GLY A O 1
ATOM 1399 N N . GLY A 1 182 ? 15.863 -18.156 -41.525 1.00 29.94 182 GLY A N 1
ATOM 1400 C CA . GLY A 1 182 ? 16.554 -18.804 -42.637 1.00 29.94 182 GLY A CA 1
ATOM 1401 C C . GLY A 1 182 ? 16.157 -20.276 -42.723 1.00 29.94 182 GLY A C 1
ATOM 1402 O O . GLY A 1 182 ? 16.444 -21.037 -41.800 1.00 29.94 182 GLY A O 1
ATOM 1403 N N . ASP A 1 183 ? 15.525 -20.680 -43.828 1.00 37.06 183 ASP A N 1
ATOM 1404 C CA . ASP A 1 183 ? 15.246 -22.089 -44.120 1.00 37.06 183 ASP A CA 1
ATOM 1405 C C . ASP A 1 183 ? 16.551 -22.901 -44.138 1.00 37.06 183 ASP A C 1
ATOM 1407 O O . ASP A 1 183 ? 17.430 -22.702 -44.979 1.00 37.06 183 ASP A O 1
ATOM 1411 N N . GLY A 1 184 ? 16.669 -23.839 -43.202 1.00 30.44 184 GLY A N 1
ATOM 1412 C CA . GLY A 1 184 ? 17.843 -24.686 -43.033 1.00 30.44 184 GLY A CA 1
ATOM 1413 C C . GLY A 1 184 ? 17.482 -25.919 -42.221 1.00 30.44 184 GLY A C 1
ATOM 1414 O O . GLY A 1 184 ? 17.565 -25.908 -40.997 1.00 30.44 184 GLY A O 1
ATOM 1415 N N . GLY A 1 185 ? 17.041 -26.978 -42.905 1.00 36.06 185 GLY A N 1
ATOM 1416 C CA . GLY A 1 185 ? 16.591 -28.210 -42.260 1.00 36.06 185 GLY A CA 1
ATOM 1417 C C . GLY A 1 185 ? 17.679 -28.847 -41.393 1.00 36.06 185 GLY A C 1
ATOM 1418 O O . GLY A 1 185 ? 18.678 -29.344 -41.910 1.00 36.06 185 GLY A O 1
ATOM 1419 N N . GLY A 1 186 ? 17.449 -28.871 -40.081 1.00 27.77 186 GLY A N 1
ATOM 1420 C CA . GLY A 1 186 ? 18.297 -29.531 -39.098 1.00 27.77 186 GLY A CA 1
ATOM 1421 C C . GLY A 1 186 ? 17.450 -30.041 -37.938 1.00 27.77 186 GLY A C 1
ATOM 1422 O O . GLY A 1 186 ? 16.843 -29.253 -37.219 1.00 27.77 186 GLY A O 1
ATOM 1423 N N . ASP A 1 187 ? 17.401 -31.362 -37.773 1.00 33.84 187 ASP A N 1
ATOM 1424 C CA . ASP A 1 187 ? 16.782 -32.009 -36.617 1.00 33.84 187 ASP A CA 1
ATOM 1425 C C . ASP A 1 187 ? 17.602 -31.685 -35.357 1.00 33.84 187 ASP A C 1
ATOM 1427 O O . ASP A 1 187 ? 18.704 -32.195 -35.152 1.00 33.84 187 ASP A O 1
ATOM 1431 N N . GLY A 1 188 ? 17.088 -30.757 -34.552 1.00 28.88 188 GLY A N 1
ATOM 1432 C CA . GLY A 1 188 ? 17.728 -30.253 -33.346 1.00 28.88 188 GLY A CA 1
ATOM 1433 C C . GLY A 1 188 ? 16.680 -29.620 -32.443 1.00 28.88 188 GLY A C 1
ATOM 1434 O O . GLY A 1 188 ? 16.140 -28.562 -32.754 1.00 28.88 188 GLY A O 1
ATOM 1435 N N . GLY A 1 189 ? 16.355 -30.296 -31.340 1.00 30.27 189 GLY A N 1
ATOM 1436 C CA . GLY A 1 189 ? 15.243 -29.910 -30.473 1.00 30.27 189 GLY A CA 1
ATOM 1437 C C . GLY A 1 189 ? 15.365 -28.480 -29.942 1.00 30.27 189 GLY A C 1
ATOM 1438 O O . GLY A 1 189 ? 16.328 -28.149 -29.249 1.00 30.27 189 GLY A O 1
ATOM 1439 N N . VAL A 1 190 ? 14.350 -27.656 -30.218 1.00 34.38 190 VAL A N 1
ATOM 1440 C CA . VAL A 1 190 ? 14.199 -26.321 -29.625 1.00 34.38 190 VAL A CA 1
ATOM 1441 C C . VAL A 1 190 ? 13.982 -26.492 -28.123 1.00 34.38 190 VAL A C 1
ATOM 1443 O O . VAL A 1 190 ? 12.890 -26.829 -27.666 1.00 34.38 190 VAL A O 1
ATOM 1446 N N . GLY A 1 191 ? 15.052 -26.303 -27.352 1.00 32.59 191 GLY A N 1
ATOM 1447 C CA . GLY A 1 191 ? 14.993 -26.323 -25.899 1.00 32.59 191 GLY A CA 1
ATOM 1448 C C . GLY A 1 191 ? 14.108 -25.191 -25.386 1.00 32.59 191 GLY A C 1
ATOM 1449 O O . GLY A 1 191 ? 14.266 -24.042 -25.791 1.00 32.59 191 GLY A O 1
ATOM 1450 N N . ASP A 1 192 ? 13.199 -25.521 -24.471 1.00 39.50 192 ASP A N 1
ATOM 1451 C CA . ASP A 1 192 ? 12.245 -24.600 -23.849 1.00 39.50 192 ASP A CA 1
ATOM 1452 C C . ASP A 1 192 ? 12.978 -23.620 -22.904 1.00 39.50 192 ASP A C 1
ATOM 1454 O O . ASP A 1 192 ? 13.004 -23.764 -21.676 1.00 39.50 192 ASP A O 1
ATOM 1458 N N . GLY A 1 193 ? 13.669 -22.645 -23.502 1.00 42.16 193 GLY A N 1
ATOM 1459 C CA . GLY A 1 193 ? 14.562 -21.697 -22.844 1.00 42.16 193 GLY A CA 1
ATOM 1460 C C . GLY A 1 193 ? 13.821 -20.790 -21.866 1.00 42.16 193 GLY A C 1
ATOM 1461 O O . GLY A 1 193 ? 13.365 -19.697 -22.209 1.00 42.16 193 GLY A O 1
ATOM 1462 N N . LYS A 1 194 ? 13.704 -21.223 -20.609 1.00 52.72 194 LYS A N 1
ATOM 1463 C CA . LYS A 1 194 ? 13.271 -20.361 -19.506 1.00 52.72 194 LYS A CA 1
ATOM 1464 C C . LYS A 1 194 ? 14.349 -19.301 -19.253 1.00 52.72 194 LYS A C 1
ATOM 1466 O O . LYS A 1 194 ? 15.320 -19.566 -18.551 1.00 52.72 194 LYS A O 1
ATOM 1471 N N . LEU A 1 195 ? 14.166 -18.094 -19.793 1.00 58.72 195 LEU A N 1
ATOM 1472 C CA . LEU A 1 195 ? 14.975 -16.935 -19.411 1.00 58.72 195 LEU A CA 1
ATOM 1473 C C . LEU A 1 195 ? 14.853 -16.719 -17.892 1.00 58.72 195 LEU A C 1
ATOM 1475 O O . LEU A 1 195 ? 13.771 -16.385 -17.405 1.00 58.72 195 LEU A O 1
ATOM 1479 N N . SER A 1 196 ? 15.945 -16.919 -17.146 1.00 74.19 196 SER A N 1
ATOM 1480 C CA . SER A 1 196 ? 15.973 -16.605 -15.711 1.00 74.19 196 SER A CA 1
ATOM 1481 C C . SER A 1 196 ? 15.797 -15.100 -15.508 1.00 74.19 196 SER A C 1
ATOM 1483 O O . SER A 1 196 ? 16.401 -14.276 -16.205 1.00 74.19 196 SER A O 1
ATOM 1485 N N . LEU A 1 197 ? 15.000 -14.745 -14.499 1.00 78.06 197 LEU A N 1
ATOM 1486 C CA . LEU A 1 197 ? 14.825 -13.367 -14.051 1.00 78.06 197 LEU A CA 1
ATOM 1487 C C . LEU A 1 197 ? 16.171 -12.722 -13.674 1.00 78.06 197 LEU A C 1
ATOM 1489 O O . LEU A 1 197 ? 16.391 -11.548 -13.967 1.00 78.06 197 LEU A O 1
ATOM 1493 N N . ALA A 1 198 ? 17.101 -13.489 -13.101 1.00 79.12 198 ALA A N 1
ATOM 1494 C CA . ALA A 1 198 ? 18.438 -13.005 -12.779 1.00 79.12 198 ALA A CA 1
ATOM 1495 C C . ALA A 1 198 ? 19.233 -12.625 -14.046 1.00 79.12 198 ALA A C 1
ATOM 1497 O O . ALA A 1 198 ? 19.920 -11.606 -14.058 1.00 79.12 198 ALA A O 1
ATOM 1498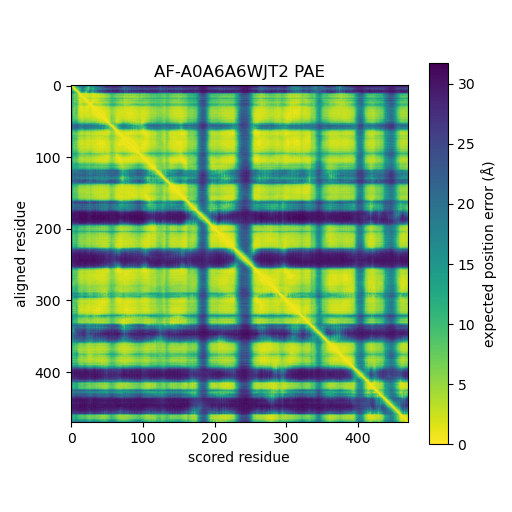 N N . THR A 1 199 ? 19.115 -13.391 -15.138 1.00 79.69 199 THR A N 1
ATOM 1499 C CA . THR A 1 199 ? 19.741 -13.059 -16.434 1.00 79.69 199 THR A CA 1
ATOM 1500 C C . THR A 1 199 ? 19.170 -11.771 -17.018 1.00 79.69 199 THR A C 1
ATOM 1502 O O . THR A 1 199 ? 19.933 -10.895 -17.417 1.00 79.69 199 THR A O 1
ATOM 1505 N N . TYR A 1 200 ? 17.844 -11.616 -17.000 1.00 78.25 200 TYR A N 1
ATOM 1506 C CA . TYR A 1 200 ? 17.189 -10.392 -17.460 1.00 78.25 200 TYR A CA 1
ATOM 1507 C C . TYR A 1 200 ? 17.649 -9.151 -16.678 1.00 78.25 200 TYR A C 1
ATOM 1509 O O . TYR A 1 200 ? 18.016 -8.140 -17.270 1.00 78.25 200 TYR A O 1
ATOM 1517 N N . LEU A 1 201 ? 17.689 -9.229 -15.345 1.00 80.88 201 LEU A N 1
ATOM 1518 C CA . LEU A 1 201 ? 18.091 -8.092 -14.514 1.00 80.88 201 LEU A CA 1
ATOM 1519 C C . LEU A 1 201 ? 19.569 -7.716 -14.706 1.00 80.88 201 LEU A C 1
ATOM 1521 O O . LEU A 1 201 ? 19.888 -6.531 -14.657 1.00 80.88 201 LEU A O 1
ATOM 1525 N N . ARG A 1 202 ? 20.459 -8.681 -14.990 1.00 83.94 202 ARG A N 1
ATOM 1526 C CA . ARG A 1 202 ? 21.868 -8.404 -15.343 1.00 83.94 202 ARG A CA 1
ATOM 1527 C C . ARG A 1 202 ? 22.018 -7.641 -16.666 1.00 83.94 202 ARG A C 1
ATOM 1529 O O . ARG A 1 202 ? 23.014 -6.946 -16.830 1.00 83.94 202 ARG A O 1
ATOM 1536 N N . ALA A 1 203 ? 21.055 -7.744 -17.585 1.00 82.06 203 ALA A N 1
ATOM 1537 C CA . ALA A 1 203 ? 21.070 -7.012 -18.854 1.00 82.06 203 ALA A CA 1
ATOM 1538 C C . ALA A 1 203 ? 20.627 -5.538 -18.723 1.00 82.06 203 ALA A C 1
ATOM 1540 O O . ALA A 1 203 ? 20.833 -4.754 -19.647 1.00 82.06 203 ALA A O 1
ATOM 1541 N N . LEU A 1 204 ? 20.023 -5.137 -17.596 1.00 82.06 204 LEU A N 1
ATOM 1542 C CA . LEU A 1 204 ? 19.526 -3.772 -17.403 1.00 82.06 204 LEU A CA 1
ATOM 1543 C C . LEU A 1 204 ? 20.644 -2.817 -16.932 1.00 82.06 204 LEU A C 1
ATOM 1545 O O . LEU A 1 204 ? 21.303 -3.086 -15.925 1.00 82.06 204 LEU A O 1
ATOM 1549 N N . PRO A 1 205 ? 20.824 -1.647 -17.575 1.00 76.94 205 PRO A N 1
ATOM 1550 C CA . PRO A 1 205 ? 22.037 -0.833 -17.429 1.00 76.94 205 PRO A CA 1
ATOM 1551 C C . PRO A 1 205 ? 22.145 -0.018 -16.127 1.00 76.94 205 PRO A C 1
ATOM 1553 O O . PRO A 1 205 ? 23.158 0.641 -15.908 1.00 76.94 205 PRO A O 1
ATOM 1556 N N . SER A 1 206 ? 21.122 0.010 -15.261 1.00 80.38 206 SER A N 1
ATOM 1557 C CA . SER A 1 206 ? 21.128 0.843 -14.042 1.00 80.38 206 SER A CA 1
ATOM 1558 C C . SER A 1 206 ? 20.392 0.206 -12.857 1.00 80.38 206 SER A C 1
ATOM 1560 O O . SER A 1 206 ? 19.493 -0.614 -13.053 1.00 80.38 206 SER A O 1
ATOM 1562 N N . ARG A 1 207 ? 20.746 0.620 -11.623 1.00 79.88 207 ARG A N 1
ATOM 1563 C CA . ARG A 1 207 ? 20.038 0.256 -10.371 1.00 79.88 207 ARG A CA 1
ATOM 1564 C C . ARG A 1 207 ? 18.536 0.546 -10.491 1.00 79.88 207 ARG A C 1
ATOM 1566 O O . ARG A 1 207 ? 17.719 -0.355 -10.342 1.00 79.88 207 ARG A O 1
ATOM 1573 N N . THR A 1 208 ? 18.186 1.769 -10.905 1.00 81.44 208 THR A N 1
ATOM 1574 C CA . THR A 1 208 ? 16.796 2.192 -11.149 1.00 81.44 208 THR A CA 1
ATOM 1575 C C . THR A 1 208 ? 16.076 1.306 -12.168 1.00 81.44 208 THR A C 1
ATOM 1577 O O . THR A 1 208 ? 14.942 0.923 -11.920 1.00 81.44 208 THR A O 1
ATOM 1580 N N . ALA A 1 209 ? 16.702 0.938 -13.294 1.00 82.06 209 ALA A N 1
ATOM 1581 C CA . ALA A 1 209 ? 16.056 0.064 -14.279 1.00 82.06 209 ALA A CA 1
ATOM 1582 C C . ALA A 1 209 ? 15.778 -1.340 -13.708 1.00 82.06 209 ALA A C 1
ATOM 1584 O O . ALA A 1 209 ? 14.674 -1.856 -13.885 1.00 82.06 209 ALA A O 1
ATOM 1585 N N . ARG A 1 210 ? 16.735 -1.928 -12.970 1.00 82.44 210 ARG A N 1
ATOM 1586 C CA . ARG A 1 210 ? 16.553 -3.211 -12.263 1.00 82.44 210 ARG A CA 1
ATOM 1587 C C . ARG A 1 210 ? 15.412 -3.140 -11.244 1.00 82.44 210 ARG A C 1
ATOM 1589 O O . ARG A 1 210 ? 14.529 -3.999 -11.252 1.00 82.44 210 ARG A O 1
ATOM 1596 N N . ALA A 1 211 ? 15.403 -2.107 -10.405 1.00 80.25 211 ALA A N 1
ATOM 1597 C CA . ALA A 1 211 ? 14.390 -1.917 -9.371 1.00 80.25 211 ALA A CA 1
ATOM 1598 C C . ALA A 1 211 ? 12.986 -1.691 -9.945 1.00 80.25 211 ALA A C 1
ATOM 1600 O O . ALA A 1 211 ? 12.003 -2.274 -9.482 1.00 80.25 211 ALA A O 1
ATOM 1601 N N . ASP A 1 212 ? 12.906 -0.892 -11.005 1.00 83.25 212 ASP A N 1
ATOM 1602 C CA . ASP A 1 212 ? 11.670 -0.591 -11.702 1.00 83.25 212 ASP A CA 1
ATOM 1603 C C . ASP A 1 212 ? 11.081 -1.819 -12.405 1.00 83.25 212 ASP A C 1
ATOM 1605 O O . ASP A 1 212 ? 9.891 -2.107 -12.272 1.00 83.25 212 ASP A O 1
ATOM 1609 N N . ALA A 1 213 ? 11.920 -2.590 -13.100 1.00 82.25 213 ALA A N 1
ATOM 1610 C CA . ALA A 1 213 ? 11.499 -3.827 -13.741 1.00 82.25 213 ALA A CA 1
ATOM 1611 C C . ALA A 1 213 ? 10.985 -4.851 -12.714 1.00 82.25 213 ALA A C 1
ATOM 1613 O O . ALA A 1 213 ? 9.940 -5.465 -12.934 1.00 82.25 213 ALA A O 1
ATOM 1614 N N . LEU A 1 214 ? 11.650 -4.980 -11.559 1.00 82.44 214 LEU A N 1
ATOM 1615 C CA . LEU A 1 214 ? 11.168 -5.799 -10.443 1.00 82.44 214 LEU A CA 1
ATOM 1616 C C . LEU A 1 214 ? 9.802 -5.332 -9.924 1.00 82.44 214 LEU A C 1
ATOM 1618 O O . LEU A 1 214 ? 8.896 -6.154 -9.789 1.00 82.44 2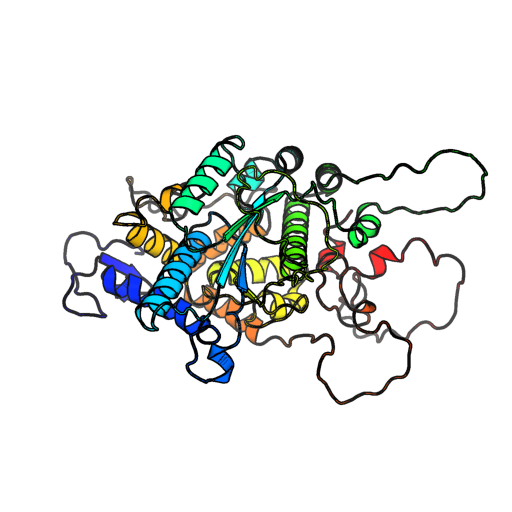14 LEU A O 1
ATOM 1622 N N . ALA A 1 215 ? 9.614 -4.033 -9.680 1.00 83.75 215 ALA A N 1
ATOM 1623 C CA . ALA A 1 215 ? 8.337 -3.492 -9.209 1.00 83.75 215 ALA A CA 1
ATOM 1624 C C . ALA A 1 215 ? 7.187 -3.740 -10.210 1.00 83.75 215 ALA A C 1
ATOM 1626 O O . ALA A 1 215 ? 6.073 -4.098 -9.813 1.00 83.75 215 ALA A O 1
ATOM 1627 N N . LEU A 1 216 ? 7.458 -3.611 -11.514 1.00 83.56 216 LEU A N 1
ATOM 1628 C CA . LEU A 1 216 ? 6.498 -3.904 -12.584 1.00 83.56 216 LEU A CA 1
ATOM 1629 C C . LEU A 1 216 ? 6.148 -5.400 -12.646 1.00 83.56 216 LEU A C 1
ATOM 1631 O O . LEU A 1 216 ? 4.966 -5.750 -12.707 1.00 83.56 216 LEU A O 1
ATOM 1635 N N . LEU A 1 217 ? 7.147 -6.284 -12.552 1.00 81.94 217 LEU A N 1
ATOM 1636 C CA . LEU A 1 217 ? 6.943 -7.735 -12.502 1.00 81.94 217 LEU A CA 1
ATOM 1637 C C . LEU A 1 217 ? 6.157 -8.156 -11.252 1.00 81.94 217 LEU A C 1
ATOM 1639 O O . LEU A 1 217 ? 5.226 -8.950 -11.373 1.00 81.94 217 LEU A O 1
ATOM 1643 N N . LYS A 1 218 ? 6.440 -7.572 -10.079 1.00 84.38 218 LYS A N 1
ATOM 1644 C CA . LYS A 1 218 ? 5.672 -7.802 -8.842 1.00 84.38 218 LYS A CA 1
ATOM 1645 C C . LYS A 1 218 ? 4.207 -7.417 -9.005 1.00 84.38 218 LYS A C 1
ATOM 1647 O O . LYS A 1 218 ? 3.324 -8.208 -8.683 1.00 84.38 218 LYS A O 1
ATOM 1652 N N . ALA A 1 219 ? 3.940 -6.214 -9.516 1.00 84.81 219 ALA A N 1
ATOM 1653 C CA . ALA A 1 219 ? 2.582 -5.714 -9.711 1.00 84.81 219 ALA A CA 1
ATOM 1654 C C . ALA A 1 219 ? 1.791 -6.598 -10.688 1.00 84.81 219 ALA A C 1
ATOM 1656 O O . ALA A 1 219 ? 0.639 -6.947 -10.414 1.00 84.81 219 ALA A O 1
ATOM 1657 N N . ARG A 1 220 ? 2.428 -7.031 -11.786 1.00 82.12 220 ARG A N 1
ATOM 1658 C CA . ARG A 1 220 ? 1.852 -8.005 -12.722 1.00 82.12 220 ARG A CA 1
ATOM 1659 C C . ARG A 1 220 ? 1.615 -9.369 -12.081 1.00 82.12 220 ARG A C 1
ATOM 1661 O O . ARG A 1 220 ? 0.545 -9.934 -12.288 1.00 82.12 220 ARG A O 1
ATOM 1668 N N . PHE A 1 221 ? 2.561 -9.877 -11.294 1.00 82.31 221 PHE A N 1
ATOM 1669 C CA . PHE A 1 221 ? 2.441 -11.165 -10.617 1.00 82.31 221 PHE A CA 1
ATOM 1670 C C . PHE A 1 221 ? 1.279 -11.174 -9.615 1.00 82.31 221 PHE A C 1
ATOM 1672 O O . PHE A 1 221 ? 0.380 -12.003 -9.726 1.00 82.31 221 PHE A O 1
ATOM 1679 N N . ILE A 1 222 ? 1.236 -10.190 -8.708 1.00 85.50 222 ILE A N 1
ATOM 1680 C CA . ILE A 1 222 ? 0.141 -9.986 -7.742 1.00 85.50 222 ILE A CA 1
ATOM 1681 C C . ILE A 1 222 ? -1.211 -9.940 -8.456 1.00 85.50 222 ILE A C 1
ATOM 1683 O O . ILE A 1 222 ? -2.175 -10.556 -8.011 1.00 85.50 222 ILE A O 1
ATOM 1687 N N . THR A 1 223 ? -1.283 -9.208 -9.567 1.00 83.88 223 THR A N 1
ATOM 1688 C CA . THR A 1 223 ? -2.501 -9.071 -10.366 1.00 83.88 223 THR A CA 1
ATOM 1689 C C . THR A 1 223 ? -2.925 -10.398 -10.980 1.00 83.88 223 THR A C 1
ATOM 1691 O O . THR A 1 223 ? -4.075 -10.793 -10.819 1.00 83.88 223 THR A O 1
ATOM 1694 N N . SER A 1 224 ? -1.996 -11.093 -11.644 1.00 82.06 224 SER A N 1
ATOM 1695 C CA . SER A 1 224 ? -2.232 -12.404 -12.251 1.00 82.06 224 SER A CA 1
ATOM 1696 C C . SER A 1 224 ? -2.750 -13.386 -11.204 1.00 82.06 224 SER A C 1
ATOM 1698 O O . SER A 1 224 ? -3.795 -14.000 -11.400 1.00 82.06 224 SER A O 1
ATOM 1700 N N . PHE A 1 225 ? -2.088 -13.435 -10.046 1.00 84.06 225 PHE A N 1
ATOM 1701 C CA . PHE A 1 225 ? -2.483 -14.229 -8.888 1.00 84.06 225 PHE A CA 1
ATOM 1702 C C . PHE A 1 225 ? -3.885 -13.870 -8.362 1.00 84.06 225 PHE A C 1
ATOM 1704 O O . PHE A 1 225 ? -4.658 -14.752 -8.002 1.00 84.06 225 PHE A O 1
ATOM 1711 N N . ALA A 1 226 ? -4.241 -12.582 -8.340 1.00 85.19 226 ALA A N 1
ATOM 1712 C CA . ALA A 1 226 ? -5.556 -12.116 -7.902 1.00 85.19 226 ALA A CA 1
ATOM 1713 C C . ALA A 1 226 ? -6.688 -12.506 -8.872 1.00 85.19 226 ALA A C 1
ATOM 1715 O O . ALA A 1 226 ? -7.815 -12.757 -8.440 1.00 85.19 226 ALA A O 1
ATOM 1716 N N . THR A 1 227 ? -6.399 -12.537 -10.176 1.00 82.06 227 THR A N 1
ATOM 1717 C CA . THR A 1 227 ? -7.366 -12.856 -11.240 1.00 82.06 227 THR A CA 1
ATOM 1718 C C . THR A 1 227 ? -7.428 -14.338 -11.606 1.00 82.06 227 THR A C 1
ATOM 1720 O O . THR A 1 227 ? -8.419 -14.775 -12.187 1.00 82.06 227 THR A O 1
ATOM 1723 N N . ALA A 1 228 ? -6.396 -15.116 -11.279 1.00 74.69 228 ALA A N 1
ATOM 1724 C CA . ALA A 1 228 ? -6.351 -16.547 -11.530 1.00 74.69 228 ALA A CA 1
ATOM 1725 C C . ALA A 1 228 ? -7.239 -17.334 -10.542 1.00 74.69 228 ALA A C 1
ATOM 1727 O O . ALA A 1 228 ? -7.441 -16.908 -9.402 1.00 74.69 228 ALA A O 1
ATOM 1728 N N . PRO A 1 229 ? -7.734 -18.518 -10.947 1.00 64.75 229 PRO A N 1
ATOM 1729 C CA . PRO A 1 229 ? -8.230 -19.550 -10.042 1.00 64.75 229 PRO A CA 1
ATOM 1730 C C . PRO A 1 229 ? -7.299 -19.800 -8.847 1.00 64.75 229 PRO A C 1
ATOM 1732 O O . PRO A 1 229 ? -6.259 -20.438 -9.001 1.00 64.75 229 PRO A O 1
ATOM 1735 N N . LEU A 1 230 ? -7.671 -19.365 -7.637 1.00 55.72 230 LEU A N 1
ATOM 1736 C CA . LEU A 1 230 ? -6.918 -19.754 -6.446 1.00 55.72 230 LEU A CA 1
ATOM 1737 C C . LEU A 1 230 ? -7.091 -21.265 -6.220 1.00 55.72 230 LEU A C 1
ATOM 1739 O O . LEU A 1 230 ? -8.231 -21.719 -6.067 1.00 55.72 230 LEU A O 1
ATOM 1743 N N . PRO A 1 231 ? -6.003 -22.058 -6.145 1.00 45.69 231 PRO A N 1
ATOM 1744 C CA . PRO A 1 231 ? -6.109 -23.456 -5.751 1.00 45.69 231 PRO A CA 1
ATOM 1745 C C . PRO A 1 231 ? -6.630 -23.557 -4.316 1.00 45.69 231 PRO A C 1
ATOM 1747 O O . PRO A 1 231 ? -6.246 -22.767 -3.445 1.00 45.69 231 PRO A O 1
ATOM 1750 N N . SER A 1 232 ? -7.501 -24.537 -4.078 1.00 39.09 232 SER A N 1
ATOM 1751 C CA . SER A 1 232 ? -8.086 -24.844 -2.770 1.00 39.09 232 SER A CA 1
ATOM 1752 C C . SER A 1 232 ? -6.992 -25.074 -1.712 1.00 39.09 232 SER A C 1
ATOM 1754 O O . SER A 1 232 ? -6.029 -25.788 -2.006 1.00 39.09 232 SER A O 1
ATOM 1756 N N . PRO A 1 233 ? -7.114 -24.542 -0.478 1.00 40.78 233 PRO A N 1
ATOM 1757 C CA . PRO A 1 233 ? -6.153 -24.833 0.582 1.00 40.78 233 PRO A CA 1
ATOM 1758 C C . PRO A 1 233 ? -6.151 -26.338 0.886 1.00 40.78 233 PRO A C 1
ATOM 1760 O O . PRO A 1 233 ? -7.183 -26.918 1.230 1.00 40.78 233 PRO A O 1
ATOM 1763 N N . GLN A 1 234 ? -4.990 -26.982 0.748 1.00 32.72 234 GLN A N 1
ATOM 1764 C CA . GLN A 1 234 ? -4.847 -28.407 1.038 1.00 32.72 234 GLN A CA 1
ATOM 1765 C C . GLN A 1 234 ? -4.944 -28.638 2.551 1.00 32.72 234 GLN A C 1
ATOM 1767 O O . GLN A 1 234 ? -4.033 -28.306 3.307 1.00 32.72 234 GLN A O 1
ATOM 1772 N N . SER A 1 235 ? -6.050 -29.230 3.005 1.00 29.72 235 SER A N 1
ATOM 1773 C CA . SER A 1 235 ? -6.147 -29.758 4.368 1.00 29.72 235 SER A CA 1
ATOM 1774 C C . SER A 1 235 ? -5.109 -30.870 4.574 1.00 29.72 235 SER A C 1
ATOM 1776 O O . SER A 1 235 ? -4.997 -31.716 3.680 1.00 29.72 235 SER A O 1
ATOM 1778 N N . PRO A 1 236 ? -4.426 -30.958 5.731 1.00 32.97 236 PRO A N 1
ATOM 1779 C CA . PRO A 1 236 ? -3.517 -32.065 6.016 1.00 32.97 236 PRO A CA 1
ATOM 1780 C C . PRO A 1 236 ? -4.277 -33.397 5.966 1.00 32.97 236 PRO A C 1
ATOM 1782 O O . PRO A 1 236 ? -5.121 -33.691 6.817 1.00 32.97 236 PRO A O 1
ATOM 1785 N N . GLN A 1 237 ? -4.008 -34.193 4.930 1.00 33.09 237 GLN A N 1
ATOM 1786 C CA . GLN A 1 237 ? -4.693 -35.461 4.710 1.00 33.09 237 GLN A CA 1
ATOM 1787 C C . GLN A 1 237 ? -4.144 -36.513 5.675 1.00 33.09 237 GLN A C 1
ATOM 1789 O O . GLN A 1 237 ? -3.031 -37.009 5.519 1.00 33.09 237 GLN A O 1
ATOM 1794 N N . SER A 1 238 ? -4.953 -36.882 6.666 1.00 30.97 238 SER A N 1
ATOM 1795 C CA . SER A 1 238 ? -4.742 -38.122 7.413 1.00 30.97 238 SER A CA 1
ATOM 1796 C C . SER A 1 238 ? -5.035 -39.316 6.489 1.00 30.97 238 SER A C 1
ATOM 1798 O O . SER A 1 238 ? -6.042 -39.291 5.772 1.00 30.97 238 SER A O 1
ATOM 1800 N N . PRO A 1 239 ? -4.192 -40.366 6.475 1.00 34.66 239 PRO A N 1
ATOM 1801 C CA . PRO A 1 239 ? -4.355 -41.481 5.550 1.00 34.66 239 PRO A CA 1
ATOM 1802 C C . PRO A 1 239 ? -5.632 -42.267 5.871 1.00 34.66 239 PRO A C 1
ATOM 1804 O O . PRO A 1 239 ? -5.746 -42.897 6.923 1.00 34.66 239 PRO A O 1
ATOM 1807 N N . LYS A 1 240 ? -6.602 -42.247 4.949 1.00 38.09 240 LYS A N 1
ATOM 1808 C CA . LYS A 1 240 ? -7.793 -43.109 4.986 1.00 38.09 240 LYS A CA 1
ATOM 1809 C C . LYS A 1 240 ? -7.656 -44.262 3.983 1.00 38.09 240 LYS A C 1
ATOM 1811 O O . LYS A 1 240 ? -7.110 -44.054 2.901 1.00 38.09 240 LYS A O 1
ATOM 1816 N N . PRO A 1 241 ? -8.151 -45.467 4.322 1.00 37.88 241 PRO A N 1
ATOM 1817 C CA . PRO A 1 241 ? -7.994 -46.656 3.489 1.00 37.88 241 PRO A CA 1
ATOM 1818 C C . PRO A 1 241 ? -8.798 -46.563 2.179 1.00 37.88 241 PRO A C 1
ATOM 1820 O O . PRO A 1 241 ? -9.805 -45.848 2.120 1.00 37.88 241 PRO A O 1
ATOM 1823 N N . PRO A 1 242 ? -8.384 -47.297 1.129 1.00 38.06 242 PRO A N 1
ATOM 1824 C CA . PRO A 1 242 ? -8.948 -47.161 -0.209 1.00 38.06 242 PRO A CA 1
ATOM 1825 C C . PRO A 1 242 ? -10.406 -47.634 -0.295 1.00 38.06 242 PRO A C 1
ATOM 1827 O O . PRO A 1 242 ? -10.780 -48.680 0.238 1.00 38.06 242 PRO A O 1
ATOM 1830 N N . LYS A 1 243 ? -11.222 -46.889 -1.049 1.00 39.75 243 LYS A N 1
ATOM 1831 C CA . LYS A 1 243 ? -12.533 -47.327 -1.554 1.00 39.75 243 LYS A CA 1
ATOM 1832 C C . LYS A 1 243 ? -12.604 -47.131 -3.077 1.00 39.75 243 LYS A C 1
ATOM 1834 O O . LYS A 1 243 ? -11.980 -46.200 -3.584 1.00 39.75 243 LYS A O 1
ATOM 1839 N N . PRO A 1 244 ? -13.339 -47.996 -3.802 1.00 40.44 244 PRO A N 1
ATOM 1840 C CA . PRO A 1 244 ? -13.375 -48.002 -5.265 1.00 40.44 244 PRO A CA 1
ATOM 1841 C C . PRO A 1 244 ? -14.107 -46.780 -5.855 1.00 40.44 244 PRO A C 1
ATOM 1843 O O . PRO A 1 244 ? -14.900 -46.137 -5.158 1.00 40.44 244 PRO A O 1
ATOM 1846 N N . PRO A 1 245 ? -13.851 -46.446 -7.134 1.00 38.47 245 PRO A N 1
ATOM 1847 C CA . PRO A 1 245 ? -14.203 -45.150 -7.703 1.00 38.47 245 PRO A CA 1
ATOM 1848 C C . PRO A 1 245 ? -15.696 -44.997 -8.020 1.00 38.47 245 PRO A C 1
ATOM 1850 O O . PRO A 1 245 ? -16.359 -45.919 -8.493 1.00 38.47 245 PRO A O 1
ATOM 1853 N N . LYS A 1 246 ? -16.197 -43.768 -7.857 1.00 33.25 246 LYS A N 1
ATOM 1854 C CA . LYS A 1 246 ? -17.395 -43.262 -8.538 1.00 33.25 246 LYS A CA 1
ATOM 1855 C C . LYS A 1 246 ? -17.039 -41.953 -9.250 1.00 33.25 246 LYS A C 1
ATOM 1857 O O . LYS A 1 246 ? -16.415 -41.100 -8.617 1.00 33.25 246 LYS A O 1
ATOM 1862 N N . PRO A 1 247 ? -17.448 -41.748 -10.513 1.00 38.91 247 PRO A N 1
ATOM 1863 C CA . PRO A 1 247 ? -17.242 -40.483 -11.197 1.00 38.91 247 PRO A CA 1
ATOM 1864 C C . PRO A 1 247 ? -18.283 -39.467 -10.714 1.00 38.91 247 PRO A C 1
ATOM 1866 O O . PRO A 1 247 ? -19.431 -39.470 -11.151 1.00 38.91 247 PRO A O 1
ATOM 1869 N N . GLN A 1 248 ? -17.883 -38.587 -9.801 1.00 31.81 248 GLN A N 1
ATOM 1870 C CA . GLN A 1 248 ? -18.591 -37.335 -9.549 1.00 31.81 248 GLN A CA 1
ATOM 1871 C C . GLN A 1 248 ? -17.586 -36.196 -9.647 1.00 31.81 248 GLN A C 1
ATOM 1873 O O . GLN A 1 248 ? -16.831 -35.929 -8.714 1.00 31.81 248 GLN A O 1
ATOM 1878 N N . ALA A 1 249 ? -17.581 -35.538 -10.807 1.00 32.59 249 ALA A N 1
ATOM 1879 C CA . ALA A 1 249 ? -16.855 -34.299 -11.021 1.00 32.59 249 ALA A CA 1
ATOM 1880 C C . ALA A 1 249 ? -17.501 -33.190 -10.176 1.00 32.59 249 ALA A C 1
ATOM 1882 O O . ALA A 1 249 ? -18.379 -32.461 -10.632 1.00 32.59 249 ALA A O 1
ATOM 1883 N N . GLN A 1 250 ? -17.078 -33.080 -8.917 1.00 29.59 250 GLN A N 1
ATOM 1884 C CA . GLN A 1 250 ? -17.319 -31.883 -8.124 1.00 29.59 250 GLN A CA 1
ATOM 1885 C C . GLN A 1 250 ? -16.441 -30.777 -8.706 1.00 29.59 250 GLN A C 1
ATOM 1887 O O . GLN A 1 250 ? -15.238 -30.728 -8.447 1.00 29.59 250 GLN A O 1
ATOM 1892 N N . ALA A 1 251 ? -17.043 -29.922 -9.533 1.00 31.42 251 ALA A N 1
ATOM 1893 C CA . ALA A 1 251 ? -16.394 -28.729 -10.049 1.00 31.42 251 ALA A CA 1
ATOM 1894 C C . ALA A 1 251 ? -15.992 -27.833 -8.868 1.00 31.42 251 ALA A C 1
ATOM 1896 O O . ALA A 1 251 ? -16.828 -27.159 -8.267 1.00 31.42 251 ALA A O 1
ATOM 1897 N N . GLN A 1 252 ? -14.706 -27.862 -8.512 1.00 31.91 252 GLN A N 1
ATOM 1898 C CA . GLN A 1 252 ? -14.144 -26.956 -7.520 1.00 31.91 252 GLN A CA 1
ATOM 1899 C C . GLN A 1 252 ? -14.218 -25.546 -8.102 1.00 31.91 252 GLN A C 1
ATOM 1901 O O . GLN A 1 252 ? -13.547 -25.239 -9.087 1.00 31.91 252 GLN A O 1
ATOM 1906 N N . THR A 1 253 ? -15.072 -24.698 -7.530 1.00 35.34 253 THR A N 1
ATOM 1907 C CA . THR A 1 253 ? -15.228 -23.314 -7.979 1.00 35.34 253 THR A CA 1
ATOM 1908 C C . THR A 1 253 ? -13.965 -22.531 -7.649 1.00 35.34 253 THR A C 1
ATOM 1910 O O . THR A 1 253 ? -13.808 -22.038 -6.532 1.00 35.34 253 THR A O 1
ATOM 1913 N N . ALA A 1 254 ? -13.085 -22.438 -8.643 1.00 47.31 254 ALA A N 1
ATOM 1914 C CA . ALA A 1 254 ? -11.967 -21.514 -8.733 1.00 47.31 254 ALA A CA 1
ATOM 1915 C C . ALA A 1 254 ? -12.336 -20.138 -8.160 1.00 47.31 254 ALA A C 1
ATOM 1917 O O . ALA A 1 254 ? -13.077 -19.379 -8.787 1.00 47.31 254 ALA A O 1
ATOM 1918 N N . GLN A 1 255 ? -11.847 -19.818 -6.963 1.00 59.28 255 GLN A N 1
ATOM 1919 C CA . GLN A 1 255 ? -12.155 -18.542 -6.332 1.00 59.28 255 GLN A CA 1
ATOM 1920 C C . GLN A 1 255 ? -11.101 -17.516 -6.746 1.00 59.28 255 GLN A C 1
ATOM 1922 O O . GLN A 1 255 ? -9.919 -17.727 -6.512 1.00 59.28 255 GLN A O 1
ATOM 1927 N N . THR A 1 256 ? -11.517 -16.415 -7.362 1.00 80.94 256 THR A N 1
ATOM 1928 C CA . THR A 1 256 ? -10.647 -15.266 -7.649 1.00 80.94 256 THR A CA 1
ATOM 1929 C C . THR A 1 256 ? -10.747 -14.238 -6.519 1.00 80.94 256 THR A C 1
ATOM 1931 O O . THR A 1 256 ? -11.709 -14.237 -5.739 1.00 80.94 256 THR A O 1
ATOM 1934 N N . ALA A 1 257 ? -9.763 -13.346 -6.402 1.00 87.44 257 ALA A N 1
ATOM 1935 C CA . ALA A 1 257 ? -9.867 -12.217 -5.487 1.00 87.44 257 ALA A CA 1
ATOM 1936 C C . ALA A 1 257 ? -10.869 -11.183 -6.030 1.00 87.44 257 ALA A C 1
ATOM 1938 O O . ALA A 1 257 ? -10.888 -10.857 -7.215 1.00 87.44 257 ALA A O 1
ATOM 1939 N N . HIS A 1 258 ? -11.693 -10.628 -5.144 1.00 91.50 258 HIS A N 1
ATOM 1940 C CA . HIS A 1 258 ? -12.671 -9.601 -5.497 1.00 91.50 258 HIS A CA 1
ATOM 1941 C C . HIS A 1 258 ? -12.026 -8.219 -5.669 1.00 91.50 258 HIS A C 1
ATOM 1943 O O . HIS A 1 258 ? -12.464 -7.430 -6.504 1.00 91.50 258 HIS A O 1
ATOM 1949 N N . ALA A 1 259 ? -11.006 -7.916 -4.861 1.00 92.69 259 ALA A N 1
ATOM 1950 C CA . ALA A 1 259 ? -10.269 -6.658 -4.899 1.00 92.69 259 ALA A CA 1
ATOM 1951 C C . ALA A 1 259 ? -8.870 -6.809 -4.283 1.00 92.69 259 ALA A C 1
ATOM 1953 O O . ALA A 1 259 ? -8.643 -7.706 -3.465 1.00 92.69 259 ALA A O 1
ATOM 1954 N N . ILE A 1 260 ? -7.965 -5.891 -4.630 1.00 93.31 260 ILE A N 1
ATOM 1955 C CA . ILE A 1 260 ? -6.621 -5.787 -4.041 1.00 93.31 260 ILE A CA 1
ATOM 1956 C C . ILE A 1 260 ? -6.590 -4.616 -3.051 1.00 93.31 260 ILE A C 1
ATOM 1958 O O . ILE A 1 260 ? -6.947 -3.488 -3.397 1.00 93.31 260 ILE A O 1
ATOM 1962 N N . LEU A 1 261 ? -6.154 -4.877 -1.820 1.00 95.50 261 LEU A N 1
ATOM 1963 C CA . LEU A 1 261 ? -5.921 -3.885 -0.775 1.00 95.50 261 LEU A CA 1
ATOM 1964 C C . LEU A 1 261 ? -4.435 -3.537 -0.734 1.00 95.50 261 LEU A C 1
ATOM 1966 O O . LEU A 1 261 ? -3.598 -4.372 -0.413 1.00 95.50 261 LEU A O 1
ATOM 1970 N N . HIS A 1 262 ? -4.114 -2.291 -1.042 1.00 93.12 262 HIS A N 1
ATOM 1971 C CA . HIS A 1 262 ? -2.752 -1.795 -1.136 1.00 93.12 262 HIS A CA 1
ATOM 1972 C C . HIS A 1 262 ? -2.343 -1.048 0.153 1.00 93.12 262 HIS A C 1
ATOM 1974 O O . HIS A 1 262 ? -3.073 -0.148 0.587 1.00 93.12 262 HIS A O 1
ATOM 1980 N N . PRO A 1 263 ? -1.196 -1.387 0.785 1.00 92.38 263 PRO A N 1
ATOM 1981 C CA . PRO A 1 263 ? -0.757 -0.799 2.057 1.00 92.38 263 PRO A CA 1
ATOM 1982 C C . PRO A 1 263 ? -0.235 0.644 1.968 1.00 92.38 263 PRO A C 1
ATOM 1984 O O . PRO A 1 263 ? 0.149 1.222 2.985 1.00 92.38 263 PRO A O 1
ATOM 1987 N N . GLN A 1 264 ? -0.214 1.238 0.775 1.00 92.25 264 GLN A N 1
ATOM 1988 C CA . GLN A 1 264 ? 0.356 2.556 0.531 1.00 92.25 264 GLN A CA 1
ATOM 1989 C C . GLN A 1 264 ? -0.346 3.678 1.333 1.00 92.25 264 GLN A C 1
ATOM 1991 O O . GLN A 1 264 ? -1.553 3.918 1.228 1.00 92.25 264 GLN A O 1
ATOM 1996 N N . THR A 1 265 ? 0.467 4.404 2.100 1.00 94.12 265 THR A N 1
ATOM 1997 C CA . THR A 1 265 ? 0.174 5.664 2.805 1.00 94.12 265 THR A CA 1
ATOM 1998 C C . THR A 1 265 ? 0.127 6.860 1.855 1.00 94.12 265 THR A C 1
ATOM 2000 O O . THR A 1 265 ? 0.646 6.776 0.739 1.00 94.12 265 THR A O 1
ATOM 2003 N N . THR A 1 266 ? -0.383 8.015 2.312 1.00 93.94 266 THR A N 1
ATOM 2004 C CA . THR A 1 266 ? -0.288 9.288 1.563 1.00 93.94 266 THR A CA 1
ATOM 2005 C C . THR A 1 266 ? 1.149 9.557 1.106 1.00 93.94 266 THR A C 1
ATOM 2007 O O . THR A 1 266 ? 1.375 9.957 -0.031 1.00 93.94 266 THR A O 1
ATOM 2010 N N . THR A 1 267 ? 2.120 9.280 1.977 1.00 92.38 267 THR A N 1
ATOM 2011 C CA . THR A 1 267 ? 3.558 9.471 1.748 1.00 92.38 267 THR A CA 1
ATOM 2012 C C . THR A 1 267 ? 4.076 8.596 0.616 1.00 92.38 267 THR A C 1
ATOM 2014 O O . THR A 1 267 ? 4.630 9.113 -0.347 1.00 92.38 267 THR A O 1
ATOM 2017 N N . SER A 1 268 ? 3.816 7.287 0.668 1.00 90.62 268 SER A N 1
ATOM 2018 C CA . SER A 1 268 ? 4.238 6.369 -0.401 1.00 90.62 268 SER A CA 1
ATOM 2019 C C . SER A 1 268 ? 3.501 6.600 -1.730 1.00 90.62 268 SER A C 1
ATOM 2021 O O . SER A 1 268 ? 4.051 6.334 -2.794 1.00 90.62 268 SER A O 1
ATOM 2023 N N . LEU A 1 269 ? 2.275 7.137 -1.699 1.00 92.38 269 LEU A N 1
ATOM 2024 C CA . LEU A 1 269 ? 1.547 7.550 -2.903 1.00 92.38 269 LEU A CA 1
ATOM 2025 C C . LEU A 1 269 ? 2.142 8.823 -3.520 1.00 92.38 269 LEU A C 1
ATOM 2027 O O . LEU A 1 269 ? 2.190 8.931 -4.745 1.00 92.38 269 LEU A O 1
ATOM 2031 N N . ALA A 1 270 ? 2.617 9.765 -2.702 1.00 93.25 270 ALA A N 1
ATOM 2032 C CA . ALA A 1 270 ? 3.329 10.955 -3.165 1.00 93.25 270 ALA A CA 1
ATOM 2033 C C . ALA A 1 270 ? 4.718 10.598 -3.737 1.00 93.25 270 ALA A C 1
ATOM 2035 O O . ALA A 1 270 ? 5.057 11.049 -4.830 1.00 93.25 270 ALA A O 1
ATOM 2036 N N . GLU A 1 271 ? 5.459 9.709 -3.065 1.00 91.19 271 GLU A N 1
ATOM 2037 C CA . GLU A 1 271 ? 6.708 9.093 -3.549 1.00 91.19 271 GLU A CA 1
ATOM 2038 C C . GLU A 1 271 ? 6.488 8.441 -4.920 1.00 91.19 271 GLU A C 1
ATOM 2040 O O . GLU A 1 271 ? 7.088 8.859 -5.910 1.00 91.19 271 GLU A O 1
ATOM 2045 N N . ARG A 1 272 ? 5.521 7.516 -5.021 1.00 90.06 272 ARG A N 1
ATOM 2046 C CA . ARG A 1 272 ? 5.153 6.863 -6.287 1.00 90.06 272 ARG A CA 1
ATOM 2047 C C . ARG A 1 272 ? 4.740 7.863 -7.369 1.00 90.06 272 ARG A C 1
ATOM 2049 O O . ARG A 1 272 ? 5.086 7.667 -8.529 1.00 90.06 272 ARG A O 1
ATOM 2056 N N . THR A 1 273 ? 4.032 8.934 -7.005 1.00 92.81 273 THR A N 1
ATOM 2057 C CA . THR A 1 273 ? 3.619 9.990 -7.943 1.00 92.81 273 THR A CA 1
ATOM 2058 C C . THR A 1 273 ? 4.821 10.616 -8.644 1.00 92.81 273 THR A C 1
ATOM 2060 O O . THR A 1 273 ? 4.840 10.695 -9.874 1.00 92.81 273 THR A O 1
ATOM 2063 N N . LEU A 1 274 ? 5.844 11.023 -7.888 1.00 92.31 274 LEU A N 1
ATOM 2064 C CA . LEU A 1 274 ? 7.037 11.633 -8.474 1.00 92.31 274 LEU A CA 1
ATOM 2065 C C . LEU A 1 274 ? 7.933 10.599 -9.172 1.00 92.31 274 LEU A C 1
ATOM 2067 O O . LEU A 1 274 ? 8.404 10.879 -10.274 1.00 92.31 274 LEU A O 1
ATOM 2071 N N . CYS A 1 275 ? 8.085 9.388 -8.620 1.00 90.00 275 CYS A N 1
ATOM 2072 C CA . CYS A 1 275 ? 8.832 8.300 -9.261 1.00 90.00 275 CYS A CA 1
ATOM 2073 C C . CYS A 1 275 ? 8.277 7.948 -10.648 1.00 90.00 275 CYS A C 1
ATOM 2075 O O . CYS A 1 275 ? 9.010 7.974 -11.634 1.00 90.00 275 CYS A O 1
ATOM 2077 N N . GLU A 1 276 ? 6.979 7.653 -10.761 1.00 89.75 276 GLU A N 1
ATOM 2078 C CA . GLU A 1 276 ? 6.370 7.293 -12.048 1.00 89.75 276 GLU A CA 1
ATOM 2079 C C . GLU A 1 276 ? 6.364 8.476 -13.027 1.00 89.75 276 GLU A C 1
ATOM 2081 O O . GLU A 1 276 ? 6.506 8.270 -14.232 1.00 89.75 276 GLU A O 1
ATOM 2086 N N . THR A 1 277 ? 6.270 9.717 -12.535 1.00 91.50 277 THR A N 1
ATOM 2087 C CA . THR A 1 277 ? 6.418 10.916 -13.379 1.00 91.50 277 THR A CA 1
ATOM 2088 C C . THR A 1 277 ? 7.829 11.003 -13.965 1.00 91.50 277 THR A C 1
ATOM 2090 O O . THR A 1 277 ? 7.971 11.075 -15.184 1.00 91.50 277 THR A O 1
ATOM 2093 N N . ALA A 1 278 ? 8.872 10.902 -13.134 1.00 90.50 278 ALA A N 1
ATOM 2094 C CA . ALA A 1 278 ? 10.276 10.943 -13.560 1.00 90.50 278 ALA A CA 1
ATOM 2095 C C . ALA A 1 278 ? 10.665 9.777 -14.495 1.00 90.50 278 ALA A C 1
ATOM 2097 O O . ALA A 1 278 ? 11.512 9.924 -15.382 1.00 90.50 278 ALA A O 1
ATOM 2098 N N . LYS A 1 279 ? 10.014 8.619 -14.345 1.00 88.31 279 LYS A N 1
ATOM 2099 C CA . LYS A 1 279 ? 10.170 7.467 -15.247 1.00 88.31 279 LYS A CA 1
ATOM 2100 C C . LYS A 1 279 ? 9.429 7.624 -16.580 1.00 88.31 279 LYS A C 1
ATOM 2102 O O . LYS A 1 279 ? 9.730 6.885 -17.512 1.00 88.31 279 LYS A O 1
ATOM 2107 N N . GLY A 1 280 ? 8.505 8.580 -16.712 1.00 88.75 280 GLY A N 1
ATOM 2108 C CA . GLY A 1 280 ? 7.720 8.793 -17.936 1.00 88.75 280 GLY A CA 1
ATOM 2109 C C . GLY A 1 280 ? 6.428 7.967 -18.008 1.00 88.75 280 GLY A C 1
ATOM 2110 O O . GLY A 1 280 ? 6.014 7.548 -19.088 1.00 88.75 280 GLY A O 1
ATOM 2111 N N . ARG A 1 281 ? 5.793 7.697 -16.861 1.00 88.06 281 ARG A N 1
ATOM 2112 C CA . ARG A 1 281 ? 4.525 6.950 -16.731 1.00 88.06 281 ARG A CA 1
ATOM 2113 C C . ARG A 1 281 ? 3.437 7.732 -15.994 1.00 88.06 281 ARG A C 1
ATOM 2115 O O . ARG A 1 281 ? 2.515 7.146 -15.434 1.00 88.06 281 ARG A O 1
ATOM 2122 N N . ALA A 1 282 ? 3.496 9.064 -16.055 1.00 88.19 282 ALA A N 1
ATOM 2123 C CA . ALA A 1 282 ? 2.493 9.949 -15.461 1.00 88.19 282 ALA A CA 1
ATOM 2124 C C . ALA A 1 282 ? 1.046 9.608 -15.888 1.00 88.19 282 ALA A C 1
ATOM 2126 O O . ALA A 1 282 ? 0.135 9.678 -15.070 1.00 88.19 282 ALA A O 1
ATOM 2127 N N . TYR A 1 283 ? 0.837 9.139 -17.125 1.00 85.56 283 TYR A N 1
ATOM 2128 C CA . TYR A 1 283 ? -0.475 8.706 -17.635 1.00 85.56 283 TYR A CA 1
ATOM 2129 C C . TYR A 1 283 ? -1.103 7.531 -16.862 1.00 85.56 283 TYR A C 1
ATOM 2131 O O . TYR A 1 283 ? -2.321 7.376 -16.853 1.00 85.56 283 TYR A O 1
ATOM 2139 N N . ALA A 1 284 ? -0.286 6.691 -16.217 1.00 87.19 284 ALA A N 1
ATOM 2140 C CA . ALA A 1 284 ? -0.755 5.555 -15.432 1.00 87.19 284 ALA A CA 1
ATOM 2141 C C . ALA A 1 284 ? -1.162 5.965 -14.007 1.00 87.19 284 ALA A C 1
ATOM 2143 O O . ALA A 1 284 ? -1.920 5.250 -13.351 1.00 87.19 284 ALA A O 1
ATOM 2144 N N . LEU A 1 285 ? -0.700 7.121 -13.518 1.00 89.12 285 LEU A N 1
ATOM 2145 C CA . LEU A 1 285 ? -0.932 7.588 -12.149 1.00 89.12 285 LEU A CA 1
ATOM 2146 C C . LEU A 1 285 ? -2.403 7.661 -11.708 1.00 89.12 285 LEU A C 1
ATOM 2148 O O . LEU A 1 285 ? -2.662 7.276 -10.563 1.00 89.12 285 LEU A O 1
ATOM 2152 N N . PRO A 1 286 ? -3.377 8.072 -12.548 1.00 87.12 286 PRO A N 1
ATOM 2153 C CA . PRO A 1 286 ? -4.789 8.063 -12.168 1.00 87.12 286 PRO A CA 1
ATOM 2154 C C . PRO A 1 286 ? -5.250 6.666 -11.743 1.00 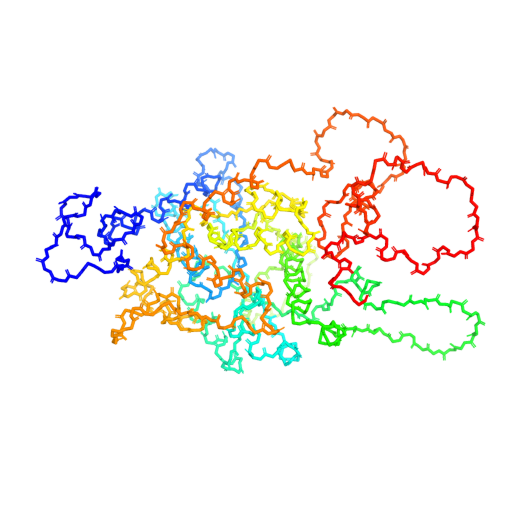87.12 286 PRO A C 1
ATOM 2156 O O . PRO A 1 286 ? -5.956 6.528 -10.748 1.00 87.12 286 PRO A O 1
ATOM 2159 N N . HIS A 1 287 ? -4.783 5.622 -12.431 1.00 84.44 287 HIS A N 1
ATOM 2160 C CA . HIS A 1 287 ? -5.079 4.218 -12.130 1.00 84.44 287 HIS A CA 1
ATOM 2161 C C . HIS A 1 287 ? -4.211 3.631 -11.007 1.00 84.44 287 HIS A C 1
ATOM 2163 O O . HIS A 1 287 ? -4.684 2.797 -10.241 1.00 84.44 287 HIS A O 1
ATOM 2169 N N . LEU A 1 288 ? -2.946 4.051 -10.896 1.00 84.38 288 LEU A N 1
ATOM 2170 C CA . LEU A 1 288 ? -2.000 3.557 -9.882 1.00 84.38 288 LEU A CA 1
ATOM 2171 C C . LEU A 1 288 ? -2.178 4.195 -8.499 1.00 84.38 288 LEU A C 1
ATOM 2173 O O . LEU A 1 288 ? -1.579 3.718 -7.531 1.00 84.38 288 LEU A O 1
ATOM 2177 N N . THR A 1 289 ? -2.956 5.277 -8.410 1.00 84.69 289 THR A N 1
ATOM 2178 C CA . THR A 1 289 ? -3.206 5.998 -7.158 1.00 84.69 289 THR A CA 1
ATOM 2179 C C . THR A 1 289 ? -4.683 6.121 -6.795 1.00 84.69 289 THR A C 1
ATOM 2181 O O . THR A 1 289 ? -4.957 6.272 -5.612 1.00 84.69 289 THR A O 1
ATOM 2184 N N . SER A 1 290 ? -5.650 6.077 -7.719 1.00 81.69 290 SER A N 1
ATOM 2185 C CA . SER A 1 290 ? -7.068 6.222 -7.347 1.00 81.69 290 SER A CA 1
ATOM 2186 C C . SER A 1 290 ? -7.645 4.991 -6.649 1.00 81.69 290 SER A C 1
ATOM 2188 O O . SER A 1 290 ? -7.294 3.860 -6.964 1.00 81.69 290 SER A O 1
ATOM 2190 N N . GLU A 1 291 ? -8.633 5.200 -5.777 1.00 80.50 291 GLU A N 1
ATOM 2191 C CA . GLU A 1 291 ? -9.474 4.105 -5.281 1.00 80.50 291 GLU A CA 1
ATOM 2192 C C . GLU A 1 291 ? -10.450 3.576 -6.335 1.00 80.50 291 GLU A C 1
ATOM 2194 O O . GLU A 1 291 ? -10.935 4.321 -7.193 1.00 80.50 291 GLU A O 1
ATOM 2199 N N . ALA A 1 292 ? -10.754 2.280 -6.219 1.00 76.06 292 ALA A N 1
ATOM 2200 C CA . ALA A 1 292 ? -11.604 1.493 -7.107 1.00 76.06 292 ALA A CA 1
ATOM 2201 C C . ALA A 1 292 ? -11.182 1.527 -8.589 1.00 76.06 292 ALA A C 1
ATOM 2203 O O . ALA A 1 292 ? -11.950 1.114 -9.461 1.00 76.06 292 ALA A O 1
ATOM 2204 N N . ALA A 1 293 ? -9.956 1.977 -8.881 1.00 76.19 293 ALA A N 1
ATOM 2205 C CA . ALA A 1 293 ? -9.365 1.867 -10.203 1.00 76.19 293 ALA A CA 1
ATOM 2206 C C . ALA A 1 293 ? -9.202 0.392 -10.585 1.00 76.19 293 ALA A C 1
ATOM 2208 O O . ALA A 1 293 ? -8.960 -0.464 -9.733 1.00 76.19 293 ALA A O 1
ATOM 2209 N N . ARG A 1 294 ? -9.322 0.100 -11.881 1.00 80.19 294 ARG A N 1
ATOM 2210 C CA . ARG A 1 294 ? -9.183 -1.249 -12.445 1.00 80.19 294 ARG A CA 1
ATOM 2211 C C . ARG A 1 294 ? -8.032 -1.283 -13.455 1.00 80.19 294 ARG A C 1
ATOM 2213 O O . ARG A 1 294 ? -8.284 -1.578 -14.623 1.00 80.19 294 ARG A O 1
ATOM 2220 N N . PRO A 1 295 ? -6.775 -0.998 -13.044 1.00 69.25 295 PRO A N 1
ATOM 2221 C CA . PRO A 1 295 ? -5.627 -0.982 -13.961 1.00 69.25 295 PRO A CA 1
ATOM 2222 C C . PRO A 1 295 ? -5.526 -2.279 -14.779 1.00 69.25 295 PRO A C 1
ATOM 2224 O O . PRO A 1 295 ? -5.129 -2.260 -15.944 1.00 69.25 295 PRO A O 1
ATOM 2227 N N . HIS A 1 296 ? -5.963 -3.392 -14.183 1.00 72.88 296 HIS A N 1
ATOM 2228 C CA . HIS A 1 296 ? -5.920 -4.733 -14.755 1.00 72.88 296 HIS A CA 1
ATOM 2229 C C . HIS A 1 296 ? -7.248 -5.496 -14.544 1.00 72.88 296 HIS A C 1
ATOM 2231 O O . HIS A 1 296 ? -7.256 -6.676 -14.207 1.00 72.88 296 HIS A O 1
ATOM 2237 N N . GLY A 1 297 ? -8.392 -4.808 -14.647 1.00 77.88 297 GLY A N 1
ATOM 2238 C CA . GLY A 1 297 ? -9.737 -5.401 -14.516 1.00 77.88 297 GLY A CA 1
ATOM 2239 C C . GLY A 1 297 ? -10.224 -5.639 -13.074 1.00 77.88 297 GLY A C 1
ATOM 2240 O O . GLY A 1 297 ? -11.399 -5.396 -12.774 1.00 77.88 297 GLY A O 1
ATOM 2241 N N . ILE A 1 298 ? -9.329 -6.024 -12.160 1.00 84.38 298 ILE A N 1
ATOM 2242 C CA . ILE A 1 298 ? -9.611 -6.139 -10.718 1.00 84.38 298 ILE A CA 1
ATOM 2243 C C . ILE A 1 298 ? -9.562 -4.759 -10.024 1.00 84.38 298 ILE A C 1
ATOM 2245 O O . ILE A 1 298 ? -8.647 -3.980 -10.304 1.00 84.38 298 ILE A O 1
ATOM 2249 N N . PRO A 1 299 ? -10.527 -4.408 -9.146 1.00 90.25 299 PRO A N 1
ATOM 2250 C CA . PRO A 1 299 ? -10.519 -3.131 -8.440 1.00 90.25 299 PRO A CA 1
ATOM 2251 C C . PRO A 1 299 ? -9.452 -3.087 -7.338 1.00 90.25 299 PRO A C 1
ATOM 2253 O O . PRO A 1 299 ? -9.287 -4.035 -6.565 1.00 90.25 299 PRO A O 1
ATOM 2256 N N . THR A 1 300 ? -8.761 -1.954 -7.230 1.00 90.06 300 THR A N 1
ATOM 2257 C CA . THR A 1 300 ? -7.739 -1.694 -6.208 1.00 90.06 300 THR A CA 1
ATOM 2258 C C . THR A 1 300 ? -8.211 -0.651 -5.191 1.00 90.06 300 THR A C 1
ATOM 2260 O O . THR A 1 300 ? -8.938 0.289 -5.516 1.00 90.06 300 THR A O 1
ATOM 2263 N N . TYR A 1 301 ? -7.814 -0.805 -3.928 1.00 93.69 301 TYR A N 1
ATOM 2264 C CA . TYR A 1 301 ? -8.145 0.120 -2.839 1.00 93.69 301 TYR A CA 1
ATOM 2265 C C . TYR A 1 301 ? -6.898 0.462 -2.038 1.00 93.69 301 TYR A C 1
ATOM 2267 O O . TYR A 1 301 ? -6.025 -0.382 -1.864 1.00 93.69 301 TYR A O 1
ATOM 2275 N N . PHE A 1 302 ? -6.854 1.671 -1.476 1.00 94.19 302 PHE A N 1
ATOM 2276 C CA . PHE A 1 302 ? -5.736 2.165 -0.672 1.00 94.19 302 PHE A CA 1
ATOM 2277 C C . PHE A 1 302 ? -6.231 2.547 0.733 1.00 94.19 302 PHE A C 1
AT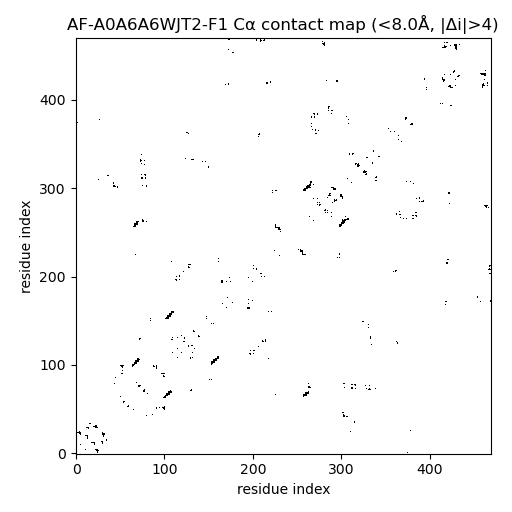OM 2279 O O . PHE A 1 302 ? -6.394 3.735 1.023 1.00 94.19 302 PHE A O 1
ATOM 2286 N N . PRO A 1 303 ? -6.509 1.586 1.638 1.00 96.06 303 PRO A N 1
ATOM 2287 C CA . PRO A 1 303 ? -7.161 1.894 2.914 1.00 96.06 303 PRO A CA 1
ATOM 2288 C C . PRO A 1 303 ? -6.335 2.831 3.813 1.00 96.06 303 PRO A C 1
ATOM 2290 O O . PRO A 1 303 ? -6.896 3.575 4.615 1.00 96.06 303 PRO A O 1
ATOM 2293 N N . ALA A 1 304 ? -5.009 2.843 3.643 1.00 95.56 304 ALA A N 1
ATOM 2294 C CA . ALA A 1 304 ? -4.077 3.736 4.331 1.00 95.56 304 ALA A CA 1
ATOM 2295 C C . ALA A 1 304 ? -3.907 5.127 3.670 1.00 95.56 304 ALA A C 1
ATOM 2297 O O . ALA A 1 304 ? -3.154 5.948 4.192 1.00 95.56 304 ALA A O 1
ATOM 2298 N N . ARG A 1 305 ? -4.618 5.442 2.571 1.00 93.44 305 ARG A N 1
ATOM 2299 C CA . ARG A 1 305 ? -4.432 6.658 1.744 1.00 93.44 305 ARG A CA 1
ATOM 2300 C C . ARG A 1 305 ? -4.378 7.979 2.510 1.00 93.44 305 ARG A C 1
ATOM 2302 O O . ARG A 1 305 ? -3.658 8.879 2.094 1.00 93.44 305 ARG A O 1
ATOM 2309 N N . ASP A 1 306 ? -5.149 8.123 3.587 1.00 92.62 306 ASP A N 1
ATOM 2310 C CA . ASP A 1 306 ? -5.240 9.368 4.372 1.00 92.62 306 ASP A CA 1
ATOM 2311 C C . ASP A 1 306 ? -4.193 9.497 5.487 1.00 92.62 306 ASP A C 1
ATOM 2313 O O . ASP A 1 306 ? -4.197 10.501 6.212 1.00 92.62 306 ASP A O 1
ATOM 2317 N N . LEU A 1 307 ? -3.376 8.464 5.681 1.00 94.56 307 LEU A N 1
ATOM 2318 C CA . LEU A 1 307 ? -2.427 8.328 6.776 1.00 94.56 307 LEU A CA 1
ATOM 2319 C C . LEU A 1 307 ? -1.002 8.504 6.263 1.00 94.56 307 LEU A C 1
ATOM 2321 O O . LEU A 1 307 ? -0.662 8.056 5.170 1.00 94.56 307 LEU A O 1
ATOM 2325 N N . LEU A 1 308 ? -0.177 9.156 7.072 1.00 92.50 308 LEU A N 1
ATOM 2326 C CA . LEU A 1 308 ? 1.243 9.371 6.821 1.00 92.50 308 LEU A CA 1
ATOM 2327 C C . LEU A 1 308 ? 2.063 8.144 7.239 1.00 92.50 308 LEU A C 1
ATOM 2329 O O . LEU A 1 308 ? 1.603 7.316 8.032 1.00 92.50 308 LEU A O 1
ATOM 2333 N N . ARG A 1 309 ? 3.300 8.032 6.745 1.00 89.75 309 ARG A N 1
ATOM 2334 C CA . ARG A 1 309 ? 4.176 6.894 7.060 1.00 89.75 309 ARG A CA 1
ATOM 2335 C C . ARG A 1 309 ? 4.484 6.825 8.558 1.00 89.75 309 ARG A C 1
ATOM 2337 O O . ARG A 1 309 ? 4.260 5.776 9.165 1.00 89.75 309 ARG A O 1
ATOM 2344 N N . ARG A 1 310 ? 4.874 7.942 9.189 1.00 87.62 310 ARG A N 1
ATOM 2345 C CA . ARG A 1 310 ? 5.117 7.970 10.646 1.00 87.62 310 ARG A CA 1
ATOM 2346 C C . ARG A 1 310 ? 3.874 7.719 11.486 1.00 87.62 310 ARG A C 1
ATOM 2348 O O . ARG A 1 310 ? 3.992 7.158 12.568 1.00 87.62 310 ARG A O 1
ATOM 2355 N N . GLU A 1 311 ? 2.683 8.074 11.008 1.00 92.44 311 GLU A N 1
ATOM 2356 C CA . GLU A 1 311 ? 1.449 7.790 11.749 1.00 92.44 311 GLU A CA 1
ATOM 2357 C C . GLU A 1 311 ? 1.200 6.286 11.887 1.00 92.44 311 GLU A C 1
ATOM 2359 O O . GLU A 1 311 ? 0.790 5.839 12.958 1.00 92.44 311 GLU A O 1
ATOM 2364 N N . LEU A 1 312 ? 1.495 5.502 10.843 1.00 92.44 312 LEU A N 1
ATOM 2365 C CA . LEU A 1 312 ? 1.423 4.043 10.919 1.00 92.44 312 LEU A CA 1
ATOM 2366 C C . LEU A 1 312 ? 2.585 3.431 11.712 1.00 92.44 312 LEU A C 1
ATOM 2368 O O . LEU A 1 312 ? 2.342 2.490 12.458 1.00 92.44 312 LEU A O 1
ATOM 2372 N N . GLY A 1 313 ? 3.799 3.990 11.654 1.00 89.56 313 GLY A N 1
ATOM 2373 C CA . GLY A 1 313 ? 4.913 3.553 12.512 1.00 89.56 313 GLY A CA 1
ATOM 2374 C C . GLY A 1 313 ? 4.658 3.792 14.011 1.00 89.56 313 GLY A C 1
ATOM 2375 O O . GLY A 1 313 ? 4.868 2.909 14.842 1.00 89.56 313 GLY A O 1
ATOM 2376 N N . VAL A 1 314 ? 4.125 4.962 14.379 1.00 89.81 314 VAL A N 1
ATOM 2377 C CA . VAL A 1 314 ? 3.675 5.260 15.752 1.00 89.81 314 VAL A CA 1
ATOM 2378 C C . VAL A 1 314 ? 2.525 4.332 16.158 1.00 89.81 314 VAL A C 1
ATOM 2380 O O . VAL A 1 314 ? 2.545 3.769 17.250 1.00 89.81 314 VAL A O 1
ATOM 2383 N N . TYR A 1 315 ? 1.544 4.124 15.275 1.00 92.94 315 TYR A N 1
ATOM 2384 C CA . TYR A 1 315 ? 0.433 3.206 15.527 1.00 92.94 315 TYR A CA 1
ATOM 2385 C C . TYR A 1 315 ? 0.906 1.772 15.789 1.00 92.94 315 TYR A C 1
ATOM 2387 O O . TYR A 1 315 ? 0.435 1.146 16.741 1.00 92.94 315 TYR A O 1
ATOM 2395 N N . LEU A 1 316 ? 1.837 1.272 14.968 1.00 91.00 316 LEU A N 1
ATOM 2396 C CA . LEU A 1 316 ? 2.351 -0.088 15.064 1.00 91.00 316 LEU A CA 1
ATOM 2397 C C . LEU A 1 316 ? 3.012 -0.324 16.420 1.00 91.00 316 LEU A C 1
ATOM 2399 O O . LEU A 1 316 ? 2.678 -1.309 17.064 1.00 91.00 316 LEU A O 1
ATOM 2403 N N . ARG A 1 317 ? 3.828 0.615 16.918 1.00 88.00 317 ARG A N 1
ATOM 2404 C CA . ARG A 1 317 ? 4.416 0.536 18.269 1.00 88.00 317 ARG A CA 1
ATOM 2405 C C . ARG A 1 317 ? 3.361 0.518 19.377 1.00 88.00 317 ARG A C 1
ATOM 2407 O O . ARG A 1 317 ? 3.390 -0.344 20.247 1.00 88.00 317 ARG A O 1
ATOM 2414 N N . ILE A 1 318 ? 2.363 1.401 19.313 1.00 89.94 318 ILE A N 1
ATOM 2415 C CA . ILE A 1 318 ? 1.279 1.483 20.316 1.00 89.94 318 ILE A CA 1
ATOM 2416 C C . ILE A 1 318 ? 0.405 0.207 20.345 1.00 89.94 318 ILE A C 1
ATOM 2418 O O . ILE A 1 318 ? -0.326 -0.045 21.310 1.00 89.94 318 ILE A O 1
ATOM 2422 N N . VAL A 1 319 ? 0.417 -0.598 19.281 1.00 90.31 319 VAL A N 1
ATOM 2423 C CA . VAL A 1 319 ? -0.236 -1.917 19.247 1.00 90.31 319 VAL A CA 1
ATOM 2424 C C . VAL A 1 319 ? 0.746 -3.056 19.557 1.00 90.31 319 VAL A C 1
ATOM 2426 O O . VAL A 1 319 ? 0.358 -4.008 20.224 1.00 90.31 319 VAL A O 1
ATOM 2429 N N . GLY A 1 320 ? 2.004 -2.928 19.139 1.00 83.81 320 GLY A N 1
ATOM 2430 C CA . GLY A 1 320 ? 3.060 -3.935 19.229 1.00 83.81 320 GLY A CA 1
ATOM 2431 C C . GLY A 1 320 ? 3.678 -4.130 20.614 1.00 83.81 320 GLY A C 1
ATOM 2432 O O . GLY A 1 320 ? 4.411 -5.090 20.808 1.00 83.81 320 GLY A O 1
ATOM 2433 N N . VAL A 1 321 ? 3.388 -3.247 21.572 1.00 79.88 321 VAL A N 1
ATOM 2434 C CA . VAL A 1 321 ? 3.926 -3.308 22.947 1.00 79.88 321 VAL A CA 1
ATOM 2435 C C . VAL A 1 321 ? 2.980 -4.024 23.928 1.00 79.88 321 VAL A C 1
ATOM 2437 O O . VAL A 1 321 ? 3.377 -4.303 25.054 1.00 79.88 321 VAL A O 1
ATOM 2440 N N . GLN A 1 322 ? 1.717 -4.306 23.565 1.00 69.50 322 GLN A N 1
ATOM 2441 C CA . GLN A 1 322 ? 0.741 -4.855 24.524 1.00 69.50 322 GLN A CA 1
ATOM 2442 C C . GLN A 1 322 ? -0.268 -5.848 23.929 1.00 69.50 322 GLN A C 1
ATOM 2444 O O . GLN A 1 322 ? -1.022 -5.539 23.000 1.00 69.50 322 GLN A O 1
ATOM 2449 N N . GLY A 1 323 ? -0.398 -6.997 24.596 1.00 77.94 323 GLY A N 1
ATOM 2450 C CA . GLY A 1 323 ? -1.455 -7.978 24.364 1.00 77.94 323 GLY A CA 1
ATOM 2451 C C . GLY A 1 323 ? -1.190 -8.858 23.144 1.00 77.94 323 GLY A C 1
ATOM 2452 O O . GLY A 1 323 ? -0.059 -9.160 22.805 1.00 77.94 323 GLY A O 1
ATOM 2453 N N . ARG A 1 324 ? -2.248 -9.278 22.444 1.00 80.19 324 ARG A N 1
ATOM 2454 C CA . ARG A 1 324 ? -2.167 -10.289 21.367 1.00 80.19 324 ARG A CA 1
ATOM 2455 C C . ARG A 1 324 ? -1.288 -9.906 20.155 1.00 80.19 324 ARG A C 1
ATOM 2457 O O . ARG A 1 324 ? -1.094 -10.741 19.281 1.00 80.19 324 ARG A O 1
ATOM 2464 N N . MET A 1 325 ? -0.833 -8.655 20.070 1.00 87.75 325 MET A N 1
ATOM 2465 C CA . MET A 1 325 ? 0.053 -8.160 19.008 1.00 87.75 325 MET A CA 1
ATOM 2466 C C . MET A 1 325 ? 1.465 -7.839 19.514 1.00 87.75 325 MET A C 1
ATOM 2468 O O . MET A 1 325 ? 2.215 -7.161 18.819 1.00 87.75 325 MET A O 1
ATOM 2472 N N . GLU A 1 326 ? 1.823 -8.298 20.713 1.00 87.00 326 GLU A N 1
ATOM 2473 C CA . GLU A 1 326 ? 3.152 -8.115 21.289 1.00 87.00 326 GLU A CA 1
ATOM 2474 C C . GLU A 1 326 ? 4.253 -8.621 20.341 1.00 87.00 326 GLU A C 1
ATOM 2476 O O . GLU A 1 326 ? 4.174 -9.718 19.779 1.00 87.00 326 GLU A O 1
ATOM 2481 N N . GLY A 1 327 ? 5.241 -7.762 20.091 1.00 85.06 327 GLY A N 1
ATOM 2482 C CA . GLY A 1 327 ? 6.333 -8.030 19.161 1.00 85.06 327 GLY A CA 1
ATOM 2483 C C . GLY A 1 327 ? 5.969 -7.979 17.672 1.00 85.06 327 GLY A C 1
ATOM 2484 O O . GLY A 1 327 ? 6.740 -8.441 16.836 1.00 85.06 327 GLY A O 1
ATOM 2485 N N . LEU A 1 328 ? 4.827 -7.385 17.294 1.00 87.94 328 LEU A N 1
ATOM 2486 C CA . LEU A 1 328 ? 4.491 -7.145 15.879 1.00 87.94 328 LEU A CA 1
ATOM 2487 C C . LEU A 1 328 ? 5.502 -6.209 15.176 1.00 87.94 328 LEU A C 1
ATOM 2489 O O . LEU A 1 328 ? 5.653 -6.291 13.959 1.00 87.94 328 LEU A O 1
ATOM 2493 N N . GLY A 1 329 ? 6.190 -5.340 15.930 1.00 83.88 329 GLY A N 1
ATOM 2494 C CA . GLY A 1 329 ? 7.276 -4.487 15.421 1.00 83.88 329 GLY A CA 1
ATOM 2495 C C . GLY A 1 329 ? 8.512 -5.283 14.991 1.00 83.88 329 GLY A C 1
ATOM 2496 O O . GLY A 1 329 ? 9.070 -5.014 13.936 1.00 83.88 329 GLY A O 1
ATOM 2497 N N . GLU A 1 330 ? 8.849 -6.360 15.709 1.00 84.88 330 GLU A N 1
ATOM 2498 C CA . GLU A 1 330 ? 10.003 -7.233 15.420 1.00 84.88 330 GLU A CA 1
ATOM 2499 C C . GLU A 1 330 ? 9.914 -7.934 14.050 1.00 84.88 330 GLU A C 1
ATOM 2501 O O . GLU A 1 330 ? 10.903 -8.466 13.547 1.00 84.88 330 GLU A O 1
ATOM 2506 N N . LEU A 1 331 ? 8.727 -7.957 13.432 1.00 86.06 331 LEU A N 1
ATOM 2507 C CA . LEU A 1 331 ? 8.539 -8.481 12.081 1.00 86.06 331 LEU A CA 1
ATOM 2508 C C . LEU A 1 331 ? 8.977 -7.499 10.980 1.00 86.06 331 LEU A C 1
ATOM 2510 O O . LEU A 1 331 ? 9.073 -7.921 9.831 1.00 86.06 331 LEU A O 1
ATOM 2514 N N . VAL A 1 332 ? 9.231 -6.223 11.293 1.00 84.56 332 VAL A N 1
ATOM 2515 C CA . VAL A 1 332 ? 9.617 -5.185 10.322 1.00 84.56 332 VAL A CA 1
ATOM 2516 C C . VAL A 1 332 ? 11.033 -5.423 9.773 1.00 84.56 332 VAL A C 1
ATOM 2518 O O . VAL A 1 332 ? 11.977 -5.628 10.537 1.00 84.56 332 VAL A O 1
ATOM 2521 N N . PHE A 1 333 ? 11.216 -5.340 8.449 1.00 74.94 333 PHE A N 1
ATOM 2522 C CA . PHE A 1 333 ? 12.564 -5.303 7.856 1.00 74.94 333 PHE A CA 1
ATOM 2523 C C . PHE A 1 333 ? 13.249 -3.949 8.089 1.00 74.94 333 PHE A C 1
ATOM 2525 O O . PHE A 1 333 ? 12.621 -2.894 7.986 1.00 74.94 333 PHE A O 1
ATOM 2532 N N . GLY A 1 334 ? 14.550 -3.992 8.390 1.00 63.56 334 GLY A N 1
ATOM 2533 C CA . GLY A 1 334 ? 15.359 -2.819 8.750 1.00 63.56 334 GLY A CA 1
ATOM 2534 C C . GLY A 1 334 ? 15.281 -2.408 10.229 1.00 63.56 334 GLY A C 1
ATOM 2535 O O . GLY A 1 334 ? 16.006 -1.509 10.641 1.00 63.56 334 GLY A O 1
ATOM 2536 N N . GLY A 1 335 ? 14.454 -3.078 11.042 1.00 59.00 335 GLY A N 1
ATOM 2537 C CA . GLY A 1 335 ? 14.313 -2.799 12.475 1.00 59.00 335 GLY A CA 1
ATOM 2538 C C . GLY A 1 335 ? 13.435 -1.584 12.812 1.00 59.00 335 GLY A C 1
ATOM 2539 O O . GLY A 1 335 ? 12.940 -0.869 11.938 1.00 59.00 335 GLY A O 1
ATOM 2540 N N . ASP A 1 336 ? 13.214 -1.366 14.112 1.00 49.59 336 ASP A N 1
ATOM 2541 C CA . ASP A 1 336 ? 12.317 -0.317 14.625 1.00 49.59 336 ASP A CA 1
ATOM 2542 C C . ASP A 1 336 ? 12.906 1.108 14.520 1.00 49.59 336 ASP A C 1
ATOM 2544 O O . ASP A 1 336 ? 12.156 2.084 14.406 1.00 49.59 336 ASP A O 1
ATOM 2548 N N . ASP A 1 337 ? 14.236 1.247 14.549 1.00 48.41 337 ASP A N 1
ATOM 2549 C CA . ASP A 1 337 ? 14.914 2.543 14.710 1.00 48.41 337 ASP A CA 1
ATOM 2550 C C . ASP A 1 337 ? 14.838 3.445 13.466 1.00 48.41 337 ASP A C 1
ATOM 2552 O O . ASP A 1 337 ? 14.678 4.668 13.583 1.00 48.41 337 ASP A O 1
ATOM 2556 N N . ASP A 1 338 ? 14.903 2.854 12.269 1.00 51.06 338 ASP A N 1
ATOM 2557 C CA . ASP A 1 338 ? 15.081 3.596 11.013 1.00 51.06 338 ASP A CA 1
ATOM 2558 C C . ASP A 1 338 ? 13.799 4.347 10.588 1.00 51.06 338 ASP A C 1
ATOM 2560 O O . ASP A 1 338 ? 13.844 5.492 10.132 1.00 51.06 338 ASP A O 1
ATOM 2564 N N . TRP A 1 339 ? 12.625 3.756 10.846 1.00 48.84 339 TRP A N 1
ATOM 2565 C CA . TRP A 1 339 ? 11.313 4.305 10.461 1.00 48.84 339 TRP A CA 1
ATOM 2566 C C . TRP A 1 339 ? 10.708 5.291 11.465 1.00 48.84 339 TRP A C 1
ATOM 2568 O O . TRP A 1 339 ? 9.822 6.086 11.126 1.00 48.84 339 TRP A O 1
ATOM 2578 N N . VAL A 1 340 ? 11.142 5.213 12.721 1.00 47.41 340 VAL A N 1
ATOM 2579 C CA . VAL A 1 340 ? 10.634 6.031 13.828 1.00 47.41 340 VAL A CA 1
ATOM 2580 C C . VAL A 1 340 ? 11.357 7.369 13.908 1.00 47.41 340 VAL A C 1
ATOM 2582 O O . VAL A 1 340 ? 10.720 8.391 14.173 1.00 47.41 340 VAL A O 1
ATOM 2585 N N . GLY A 1 341 ? 12.666 7.358 13.648 1.00 42.78 341 GLY A N 1
ATOM 2586 C CA . GLY A 1 341 ? 13.557 8.482 13.889 1.00 42.78 341 GLY A CA 1
ATOM 2587 C C . GLY A 1 341 ? 13.844 8.666 15.378 1.00 42.78 341 GLY A C 1
ATOM 2588 O O . GLY A 1 341 ? 13.095 9.355 16.065 1.00 42.78 341 GLY A O 1
ATOM 2589 N N . GLY A 1 342 ? 14.950 8.079 15.845 1.00 38.75 342 GLY A N 1
ATOM 2590 C CA . GLY A 1 342 ? 15.708 8.531 17.019 1.00 38.75 342 GLY A CA 1
ATOM 2591 C C . GLY A 1 342 ? 14.893 8.887 18.265 1.00 38.75 342 GLY A C 1
ATOM 2592 O O . GLY A 1 342 ? 14.929 10.029 18.711 1.00 38.75 342 GLY A O 1
ATOM 2593 N N . MET A 1 343 ? 14.181 7.916 18.848 1.00 39.06 343 MET A N 1
ATOM 2594 C CA . MET A 1 343 ? 13.565 8.068 20.182 1.00 39.06 343 MET A CA 1
ATOM 2595 C C . MET A 1 343 ? 14.386 7.381 21.295 1.00 39.06 343 MET A C 1
ATOM 2597 O O . MET A 1 343 ? 13.972 7.384 22.452 1.00 39.06 343 MET A O 1
ATOM 2601 N N . GLY A 1 344 ? 15.552 6.814 20.957 1.00 29.39 344 GLY A N 1
ATOM 2602 C CA . GLY A 1 344 ? 16.453 6.105 21.868 1.00 29.39 344 GLY A CA 1
ATOM 2603 C C . GLY A 1 344 ? 17.888 6.637 21.823 1.00 29.39 344 GLY A C 1
ATOM 2604 O O . GLY A 1 344 ? 18.735 6.061 21.155 1.00 29.39 344 GLY A O 1
ATOM 2605 N N . GLY 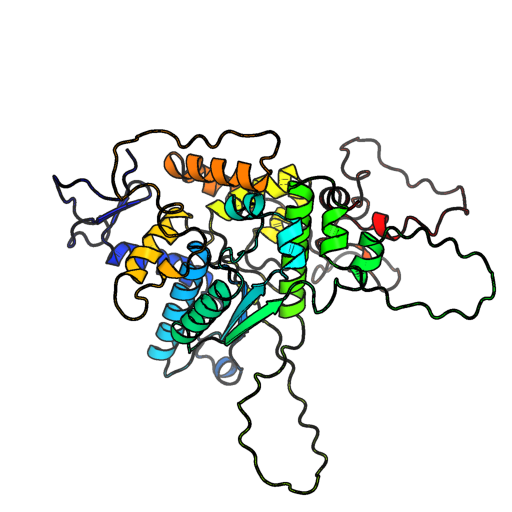A 1 345 ? 18.164 7.694 22.592 1.00 27.48 345 GLY A N 1
ATOM 2606 C CA . GLY A 1 345 ? 19.523 8.165 22.892 1.00 27.48 345 GLY A CA 1
ATOM 2607 C C . GLY A 1 345 ? 20.130 9.171 21.902 1.00 27.48 345 GLY A C 1
ATOM 2608 O O . GLY A 1 345 ? 19.985 9.051 20.694 1.00 27.48 345 GLY A O 1
ATOM 2609 N N . GLY A 1 346 ? 20.871 10.143 22.446 1.00 27.19 346 GLY A N 1
ATOM 2610 C CA . GLY A 1 346 ? 21.746 11.037 21.676 1.00 27.19 346 GLY A CA 1
ATOM 2611 C C . GLY A 1 346 ? 21.060 12.269 21.076 1.00 27.19 346 GLY A C 1
ATOM 2612 O O . GLY A 1 346 ? 20.181 12.182 20.226 1.00 27.19 346 GLY A O 1
ATOM 2613 N N . MET A 1 347 ? 21.503 13.454 21.498 1.00 32.31 347 MET A N 1
ATOM 2614 C CA . MET A 1 347 ? 21.068 14.727 20.925 1.00 32.31 347 MET A CA 1
ATOM 2615 C C . MET A 1 347 ? 21.838 15.022 19.631 1.00 32.31 347 MET A C 1
ATOM 2617 O O . MET A 1 347 ? 22.836 15.734 19.654 1.00 32.31 347 MET A O 1
ATOM 2621 N N . GLU A 1 348 ? 21.333 14.540 18.496 1.00 30.14 348 GLU A N 1
ATOM 2622 C CA . GLU A 1 348 ? 21.709 15.063 17.179 1.00 30.14 348 GLU A CA 1
ATOM 2623 C C . GLU A 1 348 ? 20.472 15.592 16.451 1.00 30.14 348 GLU A C 1
ATOM 2625 O O . GLU A 1 348 ? 19.746 14.876 15.767 1.00 30.14 348 GLU A O 1
ATOM 2630 N N . THR A 1 349 ? 20.246 16.904 16.550 1.00 32.97 349 THR A N 1
ATOM 2631 C CA . THR A 1 349 ? 19.245 17.632 15.748 1.00 32.97 349 THR A CA 1
ATOM 2632 C C . THR A 1 349 ? 19.705 17.835 14.297 1.00 32.97 349 THR A C 1
ATOM 2634 O O . THR A 1 349 ? 19.391 18.849 13.672 1.00 32.97 349 THR A O 1
ATOM 2637 N N . GLY A 1 350 ? 20.496 16.896 13.777 1.00 35.06 350 GLY A N 1
ATOM 2638 C CA . GLY A 1 350 ? 20.987 16.884 12.413 1.00 35.06 350 GLY A CA 1
ATOM 2639 C C . GLY A 1 350 ? 19.897 16.418 11.460 1.00 35.06 350 GLY A C 1
ATOM 2640 O O . GLY A 1 350 ? 19.230 15.405 11.674 1.00 35.06 350 GLY A O 1
ATOM 2641 N N . ARG A 1 351 ? 19.736 17.144 10.357 1.00 41.28 351 ARG A N 1
ATOM 2642 C CA . ARG A 1 351 ? 19.088 16.593 9.172 1.00 41.28 351 ARG A CA 1
ATOM 2643 C C . ARG A 1 351 ? 19.922 15.383 8.746 1.00 41.28 351 ARG A C 1
ATOM 2645 O O . ARG A 1 351 ? 21.104 15.552 8.462 1.00 41.28 351 ARG A O 1
ATOM 2652 N N . ARG A 1 352 ? 19.340 14.176 8.715 1.00 45.88 352 ARG A N 1
ATOM 2653 C CA . ARG A 1 352 ? 19.999 12.985 8.145 1.00 45.88 352 ARG A CA 1
ATOM 2654 C C . ARG A 1 352 ? 20.039 13.165 6.628 1.00 45.88 352 ARG A C 1
ATOM 2656 O O . ARG A 1 352 ? 19.209 12.618 5.906 1.00 45.88 352 ARG A O 1
ATOM 2663 N N . GLU A 1 353 ? 20.948 14.021 6.171 1.00 46.12 353 GLU A N 1
ATOM 2664 C CA . GLU A 1 353 ? 21.263 14.215 4.763 1.00 46.12 353 GLU A CA 1
ATOM 2665 C C . GLU A 1 353 ? 21.908 12.925 4.269 1.00 46.12 353 GLU A C 1
ATOM 2667 O O . GLU A 1 353 ? 23.116 12.732 4.379 1.00 46.12 353 GLU A O 1
ATOM 2672 N N . GLN A 1 354 ? 21.081 12.009 3.759 1.00 53.19 354 GLN A N 1
ATOM 2673 C CA . GLN A 1 354 ? 21.591 10.927 2.932 1.00 53.19 354 GLN A CA 1
ATOM 2674 C C . GLN A 1 354 ? 22.297 11.586 1.739 1.00 53.19 354 GLN A C 1
ATOM 2676 O O . GLN A 1 354 ? 21.645 12.332 0.996 1.00 53.19 354 GLN A O 1
ATOM 2681 N N . PRO A 1 355 ? 23.616 11.389 1.564 1.00 53.91 355 PRO A N 1
ATOM 2682 C CA . PRO A 1 355 ? 24.322 11.992 0.452 1.00 53.91 355 PRO A CA 1
ATOM 2683 C C . PRO A 1 355 ? 23.755 11.400 -0.835 1.00 53.91 355 PRO A C 1
ATOM 2685 O O . PRO A 1 355 ? 23.827 10.193 -1.053 1.00 53.91 355 PRO A O 1
ATOM 2688 N N . VAL A 1 356 ? 23.186 12.248 -1.695 1.00 63.00 356 VAL A N 1
ATOM 2689 C CA . VAL A 1 356 ? 22.729 11.824 -3.022 1.00 63.00 356 VAL A CA 1
ATOM 2690 C C . VAL A 1 356 ? 23.969 11.448 -3.827 1.00 63.00 356 VAL A C 1
ATOM 2692 O O . VAL A 1 356 ? 24.687 12.311 -4.336 1.00 63.00 356 VAL A O 1
ATOM 2695 N N . THR A 1 357 ? 24.261 10.152 -3.892 1.00 71.75 357 THR A N 1
ATOM 2696 C CA . THR A 1 357 ? 25.398 9.637 -4.652 1.00 71.75 357 THR A CA 1
ATOM 2697 C C . THR A 1 357 ? 25.003 9.465 -6.115 1.00 71.75 357 THR A C 1
ATOM 2699 O O . THR A 1 357 ? 23.823 9.444 -6.468 1.00 71.75 357 THR A O 1
ATOM 2702 N N . LYS A 1 358 ? 25.992 9.261 -6.992 1.00 67.25 358 LYS A N 1
ATOM 2703 C CA . LYS A 1 358 ? 25.742 8.927 -8.407 1.00 67.25 358 LYS A CA 1
ATOM 2704 C C . LYS A 1 358 ? 24.948 7.625 -8.599 1.00 67.25 358 LYS A C 1
ATOM 2706 O O . LYS A 1 358 ? 24.441 7.397 -9.692 1.00 67.25 358 LYS A O 1
ATOM 2711 N N . ASN A 1 359 ? 24.844 6.800 -7.555 1.00 68.62 359 ASN A N 1
ATOM 2712 C CA . ASN A 1 359 ? 24.164 5.514 -7.581 1.00 68.62 359 ASN A CA 1
ATOM 2713 C C . ASN A 1 359 ? 22.788 5.551 -6.893 1.00 68.62 359 ASN A C 1
ATOM 2715 O O . ASN A 1 359 ? 22.064 4.568 -6.988 1.00 68.62 359 ASN A O 1
ATOM 2719 N N . THR A 1 360 ? 22.378 6.635 -6.228 1.00 78.44 360 THR A N 1
ATOM 2720 C CA . THR A 1 360 ? 21.046 6.708 -5.600 1.00 78.44 360 THR A CA 1
ATOM 2721 C C . THR A 1 360 ? 19.942 6.602 -6.662 1.00 78.44 360 THR A C 1
ATOM 2723 O O . THR A 1 360 ? 19.959 7.310 -7.669 1.00 78.44 360 THR A O 1
ATOM 2726 N N . THR A 1 361 ? 18.972 5.712 -6.453 1.00 79.88 361 THR A N 1
ATOM 2727 C CA . THR A 1 361 ? 17.843 5.525 -7.379 1.00 79.88 361 THR A CA 1
ATOM 2728 C C . THR A 1 361 ? 16.774 6.600 -7.216 1.00 79.88 361 THR A C 1
ATOM 2730 O O . THR A 1 361 ? 16.738 7.323 -6.217 1.00 79.88 361 THR A O 1
ATOM 2733 N N . ILE A 1 362 ? 15.868 6.711 -8.195 1.00 84.88 362 ILE A N 1
ATOM 2734 C CA . ILE A 1 362 ? 14.766 7.680 -8.108 1.00 84.88 362 ILE A CA 1
ATOM 2735 C C . ILE A 1 362 ? 13.819 7.342 -6.947 1.00 84.88 362 ILE A C 1
ATOM 2737 O O . ILE A 1 362 ? 13.316 8.249 -6.291 1.00 84.88 362 ILE A O 1
ATOM 2741 N N . GLU A 1 363 ? 13.633 6.056 -6.646 1.00 81.75 363 GLU A N 1
ATOM 2742 C CA . GLU A 1 363 ? 12.864 5.558 -5.508 1.00 81.75 363 GLU A CA 1
ATOM 2743 C C . GLU A 1 363 ? 13.480 5.983 -4.175 1.00 81.75 363 GLU A C 1
ATOM 2745 O O . GLU A 1 363 ? 12.800 6.631 -3.379 1.00 81.75 363 GLU A O 1
ATOM 2750 N N . GLY A 1 364 ? 14.768 5.689 -3.954 1.00 79.12 364 GLY A N 1
ATOM 2751 C CA . GLY A 1 364 ? 15.475 6.079 -2.729 1.00 79.12 364 GLY A CA 1
ATOM 2752 C C . GLY A 1 364 ? 15.498 7.600 -2.539 1.00 79.12 364 GLY A C 1
ATOM 2753 O O . GLY A 1 364 ? 15.177 8.105 -1.462 1.00 79.12 364 GLY A O 1
ATOM 2754 N N . LEU A 1 365 ? 15.762 8.348 -3.617 1.00 85.31 365 LEU A N 1
ATOM 2755 C CA . LEU A 1 365 ? 15.757 9.812 -3.604 1.00 85.31 365 LEU A CA 1
ATOM 2756 C C . LEU A 1 365 ? 14.381 10.389 -3.228 1.00 85.31 365 LEU A C 1
ATOM 2758 O O . LEU A 1 365 ? 14.291 11.273 -2.374 1.00 85.31 365 LEU A O 1
ATOM 2762 N N . MET A 1 366 ? 13.301 9.899 -3.849 1.00 87.88 366 MET A N 1
ATOM 2763 C CA . MET A 1 366 ? 11.945 10.366 -3.541 1.00 87.88 366 MET A CA 1
ATOM 2764 C C . MET A 1 366 ? 11.495 9.938 -2.140 1.00 87.88 366 MET A C 1
ATOM 2766 O O . MET A 1 366 ? 10.784 10.699 -1.481 1.00 87.88 366 MET A O 1
ATOM 2770 N N . ARG A 1 367 ? 11.934 8.770 -1.652 1.00 84.12 367 ARG A N 1
ATOM 2771 C CA . ARG A 1 367 ? 11.674 8.317 -0.281 1.00 84.12 367 ARG A CA 1
ATOM 2772 C C . ARG A 1 367 ? 12.280 9.261 0.748 1.00 84.12 367 ARG A C 1
ATOM 2774 O O . ARG A 1 367 ? 11.538 9.805 1.568 1.00 84.12 367 ARG A O 1
ATOM 2781 N N . ALA A 1 368 ? 13.587 9.506 0.659 1.00 82.31 368 ALA A N 1
ATOM 2782 C CA . ALA A 1 368 ? 14.301 10.406 1.560 1.00 82.31 368 ALA A CA 1
ATOM 2783 C C . ALA A 1 368 ? 13.710 11.829 1.521 1.00 82.31 368 ALA A C 1
ATOM 2785 O O . ALA A 1 368 ? 13.471 12.442 2.565 1.00 82.31 368 ALA A O 1
ATOM 2786 N N . PHE A 1 369 ? 13.376 12.325 0.322 1.00 88.25 369 PHE A N 1
ATOM 2787 C CA . PHE A 1 369 ? 12.696 13.608 0.139 1.00 88.25 369 PHE A CA 1
ATOM 2788 C C . PHE A 1 369 ? 11.348 13.669 0.872 1.00 88.25 369 PHE A C 1
ATOM 2790 O O . PHE A 1 369 ? 11.115 14.592 1.657 1.00 88.25 369 PHE A O 1
ATOM 2797 N N . PHE A 1 370 ? 10.452 12.698 0.663 1.00 89.25 370 PHE A N 1
ATOM 2798 C CA . PHE A 1 370 ? 9.137 12.725 1.310 1.00 89.25 370 PHE A CA 1
ATOM 2799 C C . PHE A 1 370 ? 9.194 12.458 2.815 1.00 89.25 370 PHE A C 1
ATOM 2801 O O . PHE A 1 370 ? 8.330 12.947 3.542 1.00 89.25 370 PHE A O 1
ATOM 2808 N N . GLU A 1 371 ? 10.219 11.769 3.311 1.00 82.75 371 GLU A N 1
ATOM 2809 C CA . GLU A 1 371 ? 10.445 11.608 4.747 1.00 82.75 371 GLU A CA 1
ATOM 2810 C C . GLU A 1 371 ? 10.877 12.900 5.436 1.00 82.75 371 GLU A C 1
ATOM 2812 O O . GLU A 1 371 ? 10.439 13.131 6.568 1.00 82.75 371 GLU A O 1
ATOM 2817 N N . ASP A 1 372 ? 11.657 13.758 4.769 1.00 84.19 372 ASP A N 1
ATOM 2818 C CA . ASP A 1 372 ? 11.980 15.114 5.233 1.00 84.19 372 ASP A CA 1
ATOM 2819 C C . ASP A 1 372 ? 10.750 16.037 5.126 1.00 84.19 372 ASP A C 1
ATOM 2821 O O . ASP A 1 372 ? 10.302 16.616 6.120 1.00 84.19 372 ASP A O 1
ATOM 2825 N N . VAL A 1 373 ? 10.105 16.082 3.951 1.00 88.75 373 VAL A N 1
ATOM 2826 C CA . VAL A 1 373 ? 8.916 16.920 3.692 1.00 88.75 373 VAL A CA 1
ATOM 2827 C C . VAL A 1 373 ? 7.755 16.587 4.628 1.00 88.75 373 VAL A C 1
ATOM 2829 O O . VAL A 1 373 ? 7.080 17.498 5.104 1.00 88.75 373 VAL A O 1
ATOM 2832 N N . GLU A 1 374 ? 7.523 15.316 4.961 1.00 86.06 374 GLU A N 1
ATOM 2833 C CA . GLU A 1 374 ? 6.481 14.931 5.918 1.00 86.06 374 GLU A CA 1
ATOM 2834 C C . GLU A 1 374 ? 6.765 15.473 7.344 1.00 86.06 374 GLU A C 1
ATOM 2836 O O . GLU A 1 374 ? 5.811 15.645 8.103 1.00 86.06 374 GLU A O 1
ATOM 2841 N N . ARG A 1 375 ? 8.024 15.769 7.735 1.00 80.44 375 ARG A N 1
ATOM 2842 C CA . ARG A 1 375 ? 8.348 16.287 9.089 1.00 80.44 375 ARG A CA 1
ATOM 2843 C C . ARG A 1 375 ? 7.872 17.728 9.248 1.00 80.44 375 ARG A C 1
ATOM 2845 O O . ARG A 1 375 ? 7.209 18.048 10.231 1.00 80.44 375 ARG A O 1
ATOM 2852 N N . GLY A 1 376 ? 8.215 18.589 8.288 1.00 78.88 376 GLY A N 1
ATOM 2853 C CA . GLY A 1 376 ? 7.868 20.014 8.321 1.00 78.88 376 GLY A CA 1
ATOM 2854 C C . GLY A 1 376 ? 6.510 20.343 7.694 1.00 78.88 376 GLY A C 1
ATOM 2855 O O . GLY A 1 376 ? 5.787 21.205 8.189 1.00 78.88 376 GLY A O 1
ATOM 2856 N N . TYR A 1 377 ? 6.145 19.653 6.610 1.00 85.31 377 TYR A N 1
ATOM 2857 C CA . TYR A 1 377 ? 5.093 20.080 5.684 1.00 85.31 377 TYR A CA 1
ATOM 2858 C C . TYR A 1 377 ? 4.175 18.925 5.225 1.00 85.31 377 TYR A C 1
ATOM 2860 O O . TYR A 1 377 ? 3.992 18.712 4.021 1.00 85.31 377 TYR A O 1
ATOM 2868 N N . PRO A 1 378 ? 3.494 18.206 6.143 1.00 84.62 378 PRO A N 1
ATOM 2869 C CA . PRO A 1 378 ? 2.606 17.085 5.795 1.00 84.62 378 PRO A CA 1
ATOM 2870 C C . PRO A 1 378 ? 1.451 17.463 4.843 1.00 84.62 378 PRO A C 1
ATOM 2872 O O . PRO A 1 378 ? 0.881 16.600 4.175 1.00 84.62 378 PRO A O 1
ATOM 2875 N N . GLY A 1 379 ? 1.108 18.753 4.739 1.00 86.50 379 GLY A N 1
ATOM 2876 C CA . GLY A 1 379 ? 0.149 19.260 3.752 1.00 86.50 379 GLY A CA 1
ATOM 2877 C C . GLY A 1 379 ? 0.619 19.130 2.296 1.00 86.50 379 GLY A C 1
ATOM 2878 O O . GLY A 1 379 ? -0.211 18.872 1.425 1.00 86.50 379 GLY A O 1
ATOM 2879 N N . ILE A 1 380 ? 1.929 19.240 2.029 1.00 88.62 380 ILE A N 1
ATOM 2880 C CA . ILE A 1 380 ? 2.507 19.086 0.680 1.00 88.62 380 ILE A CA 1
ATOM 2881 C C . ILE A 1 380 ? 2.304 17.650 0.193 1.00 88.62 380 ILE A C 1
ATOM 2883 O O . ILE A 1 380 ? 1.779 17.442 -0.899 1.00 88.62 380 ILE A O 1
ATOM 2887 N N . VAL A 1 381 ? 2.619 16.670 1.045 1.00 90.50 381 VAL A N 1
ATOM 2888 C CA . VAL A 1 381 ? 2.447 15.232 0.774 1.00 90.50 381 VAL A CA 1
ATOM 2889 C C . VAL A 1 381 ? 1.015 14.920 0.322 1.00 90.50 381 VAL A C 1
ATOM 2891 O O . VAL A 1 381 ? 0.797 14.283 -0.707 1.00 90.50 381 VAL A O 1
ATOM 2894 N N . ALA A 1 382 ? 0.019 15.441 1.045 1.00 88.56 382 ALA A N 1
ATOM 2895 C CA . ALA A 1 382 ? -1.387 15.257 0.696 1.00 88.56 382 ALA A CA 1
ATOM 2896 C C . ALA A 1 382 ? -1.798 15.989 -0.598 1.00 88.56 382 ALA A C 1
ATOM 2898 O O . ALA A 1 382 ? -2.662 15.501 -1.325 1.00 88.56 382 ALA A O 1
ATOM 2899 N N . ASN A 1 383 ? -1.201 17.143 -0.905 1.00 92.62 383 ASN A N 1
ATOM 2900 C CA . ASN A 1 383 ? -1.505 17.900 -2.122 1.00 92.62 383 ASN A CA 1
ATOM 2901 C C . ASN A 1 383 ? -0.960 17.239 -3.395 1.00 92.62 383 ASN A C 1
ATOM 2903 O O . ASN A 1 383 ? -1.632 17.306 -4.424 1.00 92.62 383 ASN A O 1
ATOM 2907 N N . VAL A 1 384 ? 0.189 16.555 -3.329 1.00 92.94 384 VAL A N 1
ATOM 2908 C CA . VAL A 1 384 ? 0.710 15.751 -4.453 1.00 92.94 384 VAL A CA 1
ATOM 2909 C C . VAL A 1 384 ? -0.315 14.684 -4.850 1.00 92.94 384 VAL A C 1
ATOM 2911 O O . VAL A 1 384 ? -0.759 14.646 -5.997 1.00 92.94 384 VAL A O 1
ATOM 2914 N N . VAL A 1 385 ? -0.788 13.894 -3.879 1.00 91.12 385 VAL A N 1
ATOM 2915 C CA . VAL A 1 385 ? -1.771 12.819 -4.113 1.00 91.12 385 VAL A CA 1
ATOM 2916 C C . VAL A 1 385 ? -3.106 13.362 -4.644 1.00 91.12 385 VAL A C 1
ATOM 2918 O O . VAL A 1 385 ? -3.643 12.825 -5.609 1.00 91.12 385 VAL A O 1
ATOM 2921 N N . ARG A 1 386 ? -3.622 14.464 -4.076 1.00 90.06 386 ARG A N 1
ATOM 2922 C CA . ARG A 1 386 ? -4.867 15.113 -4.543 1.00 90.06 386 ARG A CA 1
ATOM 2923 C C . ARG A 1 386 ? -4.769 15.727 -5.937 1.00 90.06 386 ARG A C 1
ATOM 2925 O O . ARG A 1 386 ? -5.790 15.890 -6.596 1.00 90.06 386 ARG A O 1
ATOM 2932 N N . THR A 1 387 ? -3.576 16.130 -6.373 1.00 90.56 387 THR A N 1
ATOM 2933 C CA . THR A 1 387 ? -3.385 16.678 -7.724 1.00 90.56 387 THR A CA 1
ATOM 2934 C C . THR A 1 387 ? -3.588 15.582 -8.766 1.00 90.56 387 THR A C 1
ATOM 2936 O O . THR A 1 387 ? -4.325 15.788 -9.725 1.00 90.56 387 THR A O 1
ATOM 2939 N N . VAL A 1 388 ? -3.036 14.389 -8.523 1.00 87.88 388 VAL A N 1
ATOM 2940 C CA . VAL A 1 388 ? -3.210 13.217 -9.397 1.00 87.88 388 VAL A CA 1
ATOM 2941 C C . VAL A 1 388 ? -4.666 12.744 -9.462 1.00 87.88 388 VAL A C 1
ATOM 2943 O O . VAL A 1 388 ? -5.115 12.314 -10.518 1.00 87.88 388 VAL A O 1
ATOM 2946 N N . GLU A 1 389 ? -5.438 12.867 -8.376 1.00 82.75 389 GLU A N 1
ATOM 2947 C CA . GLU A 1 389 ? -6.878 12.540 -8.373 1.00 82.75 389 GLU A CA 1
ATOM 2948 C C . GLU A 1 389 ? -7.708 13.381 -9.358 1.00 82.75 389 GLU A C 1
ATOM 2950 O O . GLU A 1 389 ? -8.823 12.987 -9.693 1.00 82.75 389 GLU A O 1
ATOM 2955 N N . ARG A 1 390 ? -7.190 14.532 -9.812 1.00 87.00 390 ARG A N 1
ATOM 2956 C CA . ARG A 1 390 ? -7.853 15.410 -10.791 1.00 87.00 390 ARG A CA 1
ATOM 2957 C C . ARG A 1 390 ? -7.526 15.059 -12.240 1.00 87.00 390 ARG A C 1
ATOM 2959 O O . ARG A 1 390 ? -8.112 15.653 -13.138 1.00 87.00 390 ARG A O 1
ATOM 2966 N N . PHE A 1 391 ? -6.572 14.164 -12.475 1.00 86.81 391 PHE A N 1
ATOM 2967 C CA . PHE A 1 391 ? -6.213 13.733 -13.820 1.00 86.81 391 PHE A CA 1
ATOM 2968 C C . PHE A 1 391 ? -7.238 12.719 -14.336 1.00 86.81 391 PHE A C 1
ATOM 2970 O O . PHE A 1 391 ? -7.662 11.815 -13.611 1.00 86.81 391 PHE A O 1
ATOM 2977 N N . GLU A 1 392 ? -7.618 12.862 -15.602 1.00 78.25 392 GLU A N 1
ATOM 2978 C CA . GLU A 1 392 ? -8.565 11.963 -16.255 1.00 78.25 392 GLU A CA 1
ATOM 2979 C C . GLU A 1 392 ? -8.027 10.529 -16.295 1.00 78.25 392 GLU A C 1
ATOM 2981 O O . GLU A 1 392 ? -6.842 10.280 -16.537 1.00 78.25 392 GLU A O 1
ATOM 2986 N N . ARG A 1 393 ? -8.912 9.557 -16.061 1.00 74.12 393 ARG A N 1
ATOM 2987 C CA . ARG A 1 393 ? -8.583 8.144 -16.249 1.00 74.12 393 ARG A CA 1
ATOM 2988 C C . ARG A 1 393 ? -8.825 7.792 -17.706 1.00 74.12 393 ARG A C 1
ATOM 2990 O O . ARG A 1 393 ? -9.951 7.882 -18.179 1.00 74.12 393 ARG A O 1
ATOM 2997 N N . VAL A 1 394 ? -7.786 7.318 -18.386 1.00 68.19 394 VAL A N 1
ATOM 2998 C CA . VAL A 1 394 ? -7.950 6.627 -19.669 1.00 68.19 394 VAL A CA 1
ATOM 2999 C C . VAL A 1 394 ? -8.637 5.292 -19.388 1.00 68.19 394 VAL A C 1
ATOM 3001 O O . VAL A 1 394 ? -7.994 4.341 -18.938 1.00 68.19 394 VAL A O 1
ATOM 3004 N N . GLU A 1 395 ? -9.952 5.231 -19.575 1.00 64.44 395 GLU A N 1
ATOM 3005 C CA . GLU A 1 395 ? -10.724 4.001 -19.409 1.00 64.44 395 GLU A CA 1
ATOM 3006 C C . GLU A 1 395 ? -10.611 3.136 -20.673 1.00 64.44 395 GLU A C 1
ATOM 3008 O O . GLU A 1 395 ? -11.040 3.531 -21.756 1.00 64.44 395 GLU A O 1
ATOM 3013 N N . GLY A 1 396 ? -10.040 1.934 -20.531 1.00 53.50 396 GLY A N 1
ATOM 3014 C CA . GLY A 1 396 ? -10.214 0.868 -21.521 1.00 53.50 396 GLY A CA 1
ATOM 3015 C C . GLY A 1 396 ? -11.687 0.464 -21.529 1.00 53.50 396 GLY A C 1
ATOM 3016 O O . GLY A 1 396 ? -12.246 0.167 -20.471 1.00 53.50 396 GLY A O 1
ATOM 3017 N N . GLY A 1 397 ? -12.333 0.562 -22.690 1.00 44.28 397 GLY A N 1
ATOM 3018 C CA . GLY A 1 397 ? -13.789 0.647 -22.797 1.00 44.28 397 GLY A CA 1
ATOM 3019 C C . GLY A 1 397 ? -14.538 -0.574 -22.258 1.00 44.28 397 GLY A C 1
ATOM 3020 O O . GLY A 1 397 ? -14.637 -1.593 -22.932 1.00 44.28 397 GLY A O 1
ATOM 3021 N N . ALA A 1 398 ? -15.162 -0.422 -21.089 1.00 40.81 398 ALA A N 1
ATOM 3022 C CA . ALA A 1 398 ? -16.114 -1.378 -20.524 1.00 40.81 398 ALA A CA 1
ATOM 3023 C C . ALA A 1 398 ? -17.338 -0.645 -19.936 1.00 40.81 398 ALA A C 1
ATOM 3025 O O . ALA A 1 398 ? -17.607 -0.732 -18.739 1.00 40.81 398 ALA A O 1
ATOM 3026 N N . GLY A 1 399 ? -18.069 0.107 -20.774 1.00 35.91 399 GLY A N 1
ATOM 3027 C CA . GLY A 1 399 ? -19.322 0.763 -20.355 1.00 35.91 399 GLY A CA 1
ATOM 3028 C C . GLY A 1 399 ? -19.733 2.069 -21.053 1.00 35.91 399 GLY A C 1
ATOM 3029 O O . GLY A 1 399 ? -20.745 2.644 -20.663 1.00 35.91 399 GLY A O 1
ATOM 3030 N N . GLY A 1 400 ? -18.997 2.557 -22.058 1.00 30.89 400 GLY A N 1
ATOM 3031 C CA . GLY A 1 400 ? -19.347 3.783 -22.789 1.00 30.89 400 GLY A CA 1
ATOM 3032 C C . GLY A 1 400 ? -20.180 3.516 -24.046 1.00 30.89 400 GLY A C 1
ATOM 3033 O O . GLY A 1 400 ? -19.645 3.049 -25.047 1.00 30.89 400 GLY A O 1
ATOM 3034 N N . ALA A 1 401 ? -21.475 3.837 -24.022 1.00 33.28 401 ALA A N 1
ATOM 3035 C CA . ALA A 1 401 ? -22.309 3.824 -25.224 1.00 33.28 401 ALA A CA 1
ATOM 3036 C C . ALA A 1 401 ? -22.055 5.089 -26.066 1.00 33.28 401 ALA A C 1
ATOM 3038 O O . ALA A 1 401 ? -22.525 6.168 -25.713 1.00 33.28 401 ALA A O 1
ATOM 3039 N N . GLY A 1 402 ? -21.327 4.957 -27.179 1.00 31.98 402 GLY A N 1
ATOM 3040 C CA . GLY A 1 402 ? -21.117 6.054 -28.129 1.00 31.98 402 GLY A CA 1
ATOM 3041 C C . GLY A 1 402 ? -19.861 5.891 -28.983 1.00 31.98 402 GLY A C 1
ATOM 3042 O O . GLY A 1 402 ? -18.782 6.291 -28.564 1.00 31.98 402 GLY A O 1
ATOM 3043 N N . GLY A 1 403 ? -20.016 5.343 -30.192 1.00 30.58 403 GLY A N 1
ATOM 3044 C CA . GLY A 1 403 ? -18.934 5.237 -31.179 1.00 30.58 403 GLY A CA 1
ATOM 3045 C C . GLY A 1 403 ? -18.828 3.851 -31.803 1.00 30.58 403 GLY A C 1
ATOM 3046 O O . GLY A 1 403 ? -17.980 3.057 -31.409 1.00 30.58 403 GLY A O 1
ATOM 3047 N N . ALA A 1 404 ? -19.675 3.565 -32.794 1.00 36.59 404 ALA A N 1
ATOM 3048 C CA . ALA A 1 404 ? -19.458 2.420 -33.668 1.00 36.59 404 ALA A CA 1
ATOM 3049 C C . ALA A 1 404 ? -18.254 2.699 -34.583 1.00 36.59 404 ALA A C 1
ATOM 3051 O O . ALA A 1 404 ? -18.223 3.717 -35.277 1.00 36.59 404 ALA A O 1
ATOM 3052 N N . ARG A 1 405 ? -17.281 1.787 -34.584 1.00 38.12 405 ARG A N 1
ATOM 3053 C CA . ARG A 1 405 ? -16.325 1.595 -35.675 1.00 38.12 405 ARG A CA 1
ATOM 3054 C C . ARG A 1 405 ? -16.168 0.098 -35.880 1.00 38.12 405 ARG A C 1
ATOM 3056 O O . ARG A 1 405 ? -15.800 -0.613 -34.948 1.00 38.12 405 ARG A O 1
ATOM 3063 N N . ASP A 1 406 ? -16.500 -0.353 -37.078 1.00 36.66 406 ASP A N 1
ATOM 3064 C CA . ASP A 1 406 ? -16.373 -1.742 -37.496 1.00 36.66 406 ASP A CA 1
ATOM 3065 C C . ASP A 1 406 ? -14.888 -2.108 -37.656 1.00 36.66 406 ASP A C 1
ATOM 3067 O O . ASP A 1 406 ? -14.111 -1.330 -38.209 1.00 36.66 406 ASP A O 1
ATOM 3071 N N . GLY A 1 407 ? -14.486 -3.273 -37.140 1.00 37.53 407 GLY A N 1
ATOM 3072 C CA . GLY A 1 407 ? -13.093 -3.730 -37.168 1.00 37.53 407 GLY A CA 1
ATOM 3073 C C . GLY A 1 407 ? -12.764 -4.748 -36.072 1.00 37.53 407 GLY A C 1
ATOM 3074 O O . GLY A 1 407 ? -12.498 -4.379 -34.933 1.00 37.53 407 GLY A O 1
ATOM 3075 N N . ASP A 1 408 ? -12.808 -6.027 -36.440 1.00 35.47 408 ASP A N 1
ATOM 3076 C CA . ASP A 1 408 ? -12.127 -7.186 -35.838 1.00 35.47 408 ASP A CA 1
ATOM 3077 C C . ASP A 1 408 ? -11.676 -7.120 -34.359 1.00 35.47 408 ASP A C 1
ATOM 3079 O O . ASP A 1 408 ? -10.522 -6.838 -34.047 1.00 35.47 408 ASP A O 1
ATOM 3083 N N . GLY A 1 409 ? -12.565 -7.539 -33.450 1.00 36.06 409 GLY A N 1
ATOM 3084 C CA . GLY A 1 409 ? -12.290 -8.513 -32.371 1.00 36.06 409 GLY A CA 1
ATOM 3085 C C . GLY A 1 409 ? -11.283 -8.240 -31.229 1.00 36.06 409 GLY A C 1
ATOM 3086 O O . GLY A 1 409 ? -11.456 -8.838 -30.171 1.00 36.06 409 GLY A O 1
ATOM 3087 N N . ASP A 1 410 ? -10.272 -7.379 -31.377 1.00 44.03 410 ASP A N 1
ATOM 3088 C CA . ASP A 1 410 ? -9.071 -7.317 -30.503 1.00 44.03 410 ASP A CA 1
ATOM 3089 C C . ASP A 1 410 ? -8.914 -5.965 -29.752 1.00 44.03 410 ASP A C 1
ATOM 3091 O O . ASP A 1 410 ? -7.829 -5.495 -29.398 1.00 44.03 410 ASP A O 1
ATOM 3095 N N . GLY A 1 411 ? -10.040 -5.280 -29.527 1.00 48.41 411 GLY A N 1
ATOM 3096 C CA . GLY A 1 411 ? -10.078 -3.836 -29.255 1.00 48.41 411 GLY A CA 1
ATOM 3097 C C . GLY A 1 411 ? -9.540 -3.317 -27.907 1.00 48.41 411 GLY A C 1
ATOM 3098 O O . GLY A 1 411 ? -9.425 -2.100 -27.760 1.00 48.41 411 GLY A O 1
ATOM 3099 N N . ASP A 1 412 ? -9.224 -4.151 -26.909 1.00 54.03 412 ASP A N 1
ATOM 3100 C CA . ASP A 1 412 ? -8.688 -3.688 -25.602 1.00 54.03 412 ASP A CA 1
ATOM 3101 C C . ASP A 1 412 ? -7.290 -4.243 -25.269 1.00 54.03 412 ASP A C 1
ATOM 3103 O O . ASP A 1 412 ? -6.502 -3.572 -24.602 1.00 54.03 412 ASP A O 1
ATOM 3107 N N . GLU A 1 413 ? -6.918 -5.417 -25.788 1.00 58.50 413 GLU A N 1
ATOM 3108 C CA . GLU A 1 413 ? -5.567 -5.974 -25.621 1.00 58.50 413 GLU A CA 1
ATOM 3109 C C . GLU A 1 413 ? -4.526 -5.210 -26.451 1.00 58.50 413 GLU A C 1
ATOM 3111 O O . GLU A 1 413 ? -3.406 -4.981 -25.983 1.00 58.50 413 GLU A O 1
ATOM 3116 N N . GLY A 1 414 ? -4.896 -4.744 -27.651 1.00 61.59 414 GLY A N 1
ATOM 3117 C CA . GLY A 1 414 ? -4.049 -3.896 -28.498 1.00 61.59 414 GLY A CA 1
ATOM 3118 C C . GLY A 1 414 ? -3.604 -2.588 -27.827 1.00 61.59 414 GLY A C 1
ATOM 3119 O O . GLY A 1 414 ? -2.498 -2.114 -28.081 1.00 61.59 414 GLY A O 1
ATOM 3120 N N . ARG A 1 415 ? -4.419 -2.051 -26.908 1.00 77.44 415 ARG A N 1
ATOM 3121 C CA . ARG A 1 415 ? -4.215 -0.753 -26.236 1.00 77.44 415 ARG A CA 1
ATOM 3122 C C . ARG A 1 415 ? -3.518 -0.847 -24.878 1.00 77.44 415 ARG A C 1
ATOM 3124 O O . ARG A 1 415 ? -3.461 0.135 -24.144 1.00 77.44 415 ARG A O 1
ATOM 3131 N N . ARG A 1 416 ? -2.958 -2.002 -24.506 1.00 83.50 416 ARG A N 1
ATOM 3132 C CA . ARG A 1 416 ? -2.261 -2.183 -23.219 1.00 83.50 416 ARG A CA 1
ATOM 3133 C C . ARG A 1 416 ? -0.752 -2.296 -23.399 1.00 83.50 416 ARG A C 1
ATOM 3135 O O . ARG A 1 416 ? -0.264 -3.065 -24.221 1.00 83.50 416 ARG A O 1
ATOM 3142 N N . CYS A 1 417 ? -0.004 -1.568 -22.570 1.00 84.44 417 CYS A N 1
ATOM 3143 C CA . CYS A 1 417 ? 1.447 -1.723 -22.475 1.00 84.44 417 CYS A CA 1
ATOM 3144 C C . CYS A 1 417 ? 1.793 -3.166 -22.080 1.00 84.44 417 CYS A C 1
ATOM 3146 O O . CYS A 1 417 ? 1.273 -3.655 -21.080 1.00 84.44 417 CYS A O 1
ATOM 3148 N N . VAL A 1 418 ? 2.691 -3.846 -22.795 1.00 81.69 418 VAL A N 1
ATOM 3149 C CA . VAL A 1 418 ? 3.034 -5.240 -22.455 1.00 81.69 418 VAL A CA 1
ATOM 3150 C C . VAL A 1 418 ? 3.693 -5.323 -21.074 1.00 81.69 418 VAL A C 1
ATOM 3152 O O . VAL A 1 418 ? 3.278 -6.130 -20.246 1.00 81.69 418 VAL A O 1
ATOM 3155 N N . LEU A 1 419 ? 4.645 -4.440 -20.750 1.00 82.06 419 LEU A N 1
ATOM 3156 C CA . LEU A 1 419 ? 5.369 -4.522 -19.474 1.00 82.06 419 LEU A CA 1
ATOM 3157 C C . LEU A 1 419 ? 4.514 -4.150 -18.250 1.00 82.06 419 LEU A C 1
ATOM 3159 O O . LEU A 1 419 ? 4.555 -4.864 -17.253 1.00 82.06 419 LEU A O 1
ATOM 3163 N N . CYS A 1 420 ? 3.726 -3.069 -18.303 1.00 84.75 420 CYS A N 1
ATOM 3164 C CA . CYS A 1 420 ? 2.943 -2.610 -17.144 1.00 84.75 420 CYS A CA 1
ATOM 3165 C C . CYS A 1 420 ? 1.434 -2.903 -17.217 1.00 84.75 420 CYS A C 1
ATOM 3167 O O . CYS A 1 420 ? 0.733 -2.622 -16.253 1.00 84.75 420 CYS A O 1
ATOM 3169 N N . ARG A 1 421 ? 0.912 -3.438 -18.332 1.00 84.62 421 ARG A N 1
ATOM 3170 C CA . ARG A 1 421 ? -0.515 -3.763 -18.596 1.00 84.62 421 ARG A CA 1
ATOM 3171 C C . ARG A 1 421 ? -1.518 -2.609 -18.411 1.00 84.62 421 ARG A C 1
ATOM 3173 O O . ARG A 1 421 ? -2.731 -2.830 -18.439 1.00 84.62 421 ARG A O 1
ATOM 3180 N N . MET A 1 422 ? -1.014 -1.382 -18.291 1.00 85.00 422 MET A N 1
ATOM 3181 C CA . MET A 1 422 ? -1.792 -0.143 -18.273 1.00 85.00 422 MET A CA 1
ATOM 3182 C C . MET A 1 422 ? -2.299 0.200 -19.674 1.00 85.00 422 MET A C 1
ATOM 3184 O O . MET A 1 422 ? -1.607 -0.067 -20.658 1.00 85.00 422 MET A O 1
ATOM 3188 N N . VAL A 1 423 ? -3.479 0.818 -19.753 1.00 84.25 423 VAL A N 1
ATOM 3189 C CA . VAL A 1 423 ? -4.047 1.307 -21.018 1.00 84.25 423 VAL A CA 1
ATOM 3190 C C . VAL A 1 423 ? -3.252 2.520 -21.501 1.00 84.25 423 VAL A C 1
ATOM 3192 O O . VAL A 1 423 ? -3.085 3.495 -20.767 1.00 84.25 423 VAL A O 1
ATOM 3195 N N . VAL A 1 424 ? -2.761 2.441 -22.731 1.00 82.12 424 VAL A N 1
ATOM 3196 C CA . VAL A 1 424 ? -2.052 3.486 -23.468 1.00 82.12 424 VAL A CA 1
ATOM 3197 C C . VAL A 1 424 ? -2.979 3.932 -24.596 1.00 82.12 424 VAL A C 1
ATOM 3199 O O . VAL A 1 424 ? -3.553 3.095 -25.287 1.00 82.12 424 VAL A O 1
ATOM 3202 N N . LEU A 1 425 ? -3.153 5.243 -24.768 1.00 75.31 425 LEU A N 1
ATOM 3203 C CA . LEU A 1 425 ? -3.948 5.777 -25.876 1.00 75.31 425 LEU A CA 1
ATOM 3204 C C . LEU A 1 425 ? -3.286 5.465 -27.223 1.00 75.31 425 LEU A C 1
ATOM 3206 O O . LEU A 1 425 ? -2.056 5.433 -27.325 1.00 75.31 425 LEU A O 1
ATOM 3210 N N . ASP A 1 426 ? -4.112 5.291 -28.251 1.00 68.06 426 ASP A N 1
ATOM 3211 C CA . ASP A 1 426 ? -3.668 5.014 -29.616 1.00 68.06 426 ASP A CA 1
ATOM 3212 C C . ASP A 1 426 ? -2.640 6.060 -30.096 1.00 68.06 426 ASP A C 1
ATOM 3214 O O . ASP A 1 426 ? -2.706 7.240 -29.743 1.00 68.06 426 ASP A O 1
ATOM 3218 N N . GLY A 1 427 ? -1.617 5.605 -30.826 1.00 66.12 427 GLY A N 1
ATOM 3219 C CA . GLY A 1 427 ? -0.477 6.432 -31.250 1.00 66.12 427 GLY A CA 1
ATOM 3220 C C . GLY A 1 427 ? 0.557 6.773 -30.159 1.00 66.12 427 GLY A C 1
ATOM 3221 O O . GLY A 1 427 ? 1.634 7.264 -30.487 1.00 66.12 427 GLY A O 1
ATOM 3222 N N . ARG A 1 428 ? 0.305 6.485 -28.869 1.00 71.56 428 ARG A N 1
ATOM 3223 C CA . ARG A 1 428 ? 1.223 6.823 -27.752 1.00 71.56 428 ARG A CA 1
ATOM 3224 C C . ARG A 1 428 ? 2.094 5.664 -27.248 1.00 71.56 428 ARG A C 1
ATOM 3226 O O . ARG A 1 428 ? 2.610 5.713 -26.127 1.00 71.56 428 ARG A O 1
ATOM 3233 N N . PHE A 1 429 ? 2.293 4.621 -28.045 1.00 79.31 429 PHE A N 1
ATOM 3234 C CA . PHE A 1 429 ? 3.335 3.628 -27.768 1.00 79.31 429 PHE A CA 1
ATOM 3235 C C . PHE A 1 429 ? 4.723 4.155 -28.179 1.00 79.31 429 PHE A C 1
ATOM 3237 O O . PHE A 1 429 ? 4.850 4.999 -29.065 1.00 79.31 429 PHE A O 1
ATOM 3244 N N . GLY A 1 430 ? 5.777 3.682 -27.510 1.00 73.06 430 GLY A N 1
ATOM 3245 C CA . GLY A 1 430 ? 7.139 4.193 -27.678 1.00 73.06 430 GLY A CA 1
ATOM 3246 C C . GLY A 1 430 ? 7.274 5.667 -27.275 1.00 73.06 430 GLY A C 1
ATOM 3247 O O . GLY A 1 430 ? 6.602 6.129 -26.354 1.00 73.06 430 GLY A O 1
ATOM 3248 N N . GLY A 1 431 ? 8.167 6.398 -27.950 1.00 65.25 431 GLY A N 1
ATOM 3249 C CA . GLY A 1 431 ? 8.400 7.831 -27.718 1.00 65.25 431 GLY A CA 1
ATOM 3250 C C . GLY A 1 431 ? 7.624 8.783 -28.637 1.00 65.25 431 GLY A C 1
ATOM 3251 O O . GLY A 1 431 ? 7.457 9.946 -28.279 1.00 65.25 431 GLY A O 1
ATOM 3252 N N . VAL A 1 432 ? 7.128 8.306 -29.786 1.00 61.06 432 VAL A N 1
ATOM 3253 C CA . VAL A 1 432 ? 6.637 9.163 -30.885 1.00 61.06 432 VAL A CA 1
ATOM 3254 C C . VAL A 1 432 ? 5.436 10.020 -30.456 1.00 61.06 432 VAL A C 1
ATOM 3256 O O . VAL A 1 432 ? 5.490 11.238 -30.565 1.00 61.06 432 VAL A O 1
ATOM 3259 N N . GLY A 1 433 ? 4.403 9.426 -29.845 1.00 60.66 433 GLY A N 1
ATOM 3260 C CA . GLY A 1 433 ? 3.201 10.149 -29.383 1.00 60.66 433 GLY A CA 1
ATOM 3261 C C . GLY A 1 433 ? 3.323 10.929 -28.058 1.00 60.66 433 GLY A C 1
ATOM 3262 O O . GLY A 1 433 ? 2.297 11.225 -27.431 1.00 60.66 433 GLY A O 1
ATOM 3263 N N . TRP A 1 434 ? 4.548 11.208 -27.588 1.00 69.25 434 TRP A N 1
ATOM 3264 C CA . TRP A 1 434 ? 4.821 11.958 -26.344 1.00 69.25 434 TRP A CA 1
ATOM 3265 C C . TRP A 1 434 ? 5.578 13.270 -26.561 1.00 69.25 434 TRP A C 1
ATOM 3267 O O . TRP A 1 434 ? 5.532 14.136 -25.686 1.00 69.25 434 TRP A O 1
ATOM 3277 N N . GLY A 1 435 ? 6.244 13.441 -27.707 1.00 56.19 435 GLY A N 1
ATOM 3278 C CA . GLY A 1 435 ? 6.731 14.749 -28.131 1.00 56.19 435 GLY A CA 1
ATOM 3279 C C . GLY A 1 435 ? 5.532 15.636 -28.452 1.00 56.19 435 GLY A C 1
ATOM 3280 O O . GLY A 1 435 ? 4.764 15.320 -29.351 1.00 56.19 435 GLY A O 1
ATOM 3281 N N . GLY A 1 436 ? 5.345 16.722 -27.701 1.00 51.69 436 GLY A N 1
ATOM 3282 C CA . GLY A 1 436 ? 4.226 17.656 -27.878 1.00 51.69 436 GLY A CA 1
ATOM 3283 C C . GLY A 1 436 ? 4.364 18.576 -29.093 1.00 51.69 436 GLY A C 1
ATOM 3284 O O . GLY A 1 436 ? 3.987 19.742 -28.996 1.00 51.69 436 GLY A O 1
ATOM 3285 N N . ASP A 1 437 ? 4.950 18.083 -30.185 1.00 45.47 437 ASP A N 1
ATOM 3286 C CA . ASP A 1 437 ? 5.000 18.820 -31.441 1.00 45.47 437 ASP A CA 1
ATOM 3287 C C . ASP A 1 437 ? 3.585 18.918 -32.028 1.00 45.47 437 ASP A C 1
ATOM 3289 O O . ASP A 1 437 ? 2.795 17.977 -31.953 1.00 45.47 437 ASP A O 1
ATOM 3293 N N . GLN A 1 438 ? 3.245 20.091 -32.557 1.00 43.41 438 GLN A N 1
ATOM 3294 C CA . GLN A 1 438 ? 1.904 20.396 -33.069 1.00 43.41 438 GLN A CA 1
ATOM 3295 C C . GLN A 1 438 ? 1.779 20.113 -34.573 1.00 43.41 438 GLN A C 1
ATOM 3297 O O . GLN A 1 438 ? 0.793 20.504 -35.197 1.00 43.41 438 GLN A O 1
ATOM 3302 N N . GLY A 1 439 ? 2.749 19.398 -35.148 1.00 36.06 439 GLY A N 1
ATOM 3303 C CA . GLY A 1 439 ? 2.570 18.683 -36.403 1.00 36.06 439 GLY A CA 1
ATOM 3304 C C . GLY A 1 439 ? 1.633 17.500 -36.181 1.00 36.06 439 GLY A C 1
ATOM 3305 O O . GLY A 1 439 ? 1.990 16.533 -35.510 1.00 36.06 439 GLY A O 1
ATOM 3306 N N . GLY A 1 440 ? 0.422 17.575 -36.734 1.00 36.31 440 GLY A N 1
ATOM 3307 C CA . GLY A 1 440 ? -0.431 16.399 -36.837 1.00 36.31 440 GLY A CA 1
ATOM 3308 C C . GLY A 1 440 ? 0.311 15.340 -37.642 1.00 36.31 440 GLY A C 1
ATOM 3309 O O . GLY A 1 440 ? 0.647 15.587 -38.795 1.00 36.31 440 GLY A O 1
ATOM 3310 N N . GLY A 1 441 ? 0.583 14.189 -37.027 1.00 36.94 441 GLY A N 1
ATOM 3311 C CA . GLY A 1 441 ? 1.070 13.023 -37.748 1.00 36.94 441 GLY A CA 1
ATOM 3312 C C . GLY A 1 441 ? -0.030 12.536 -38.677 1.00 36.94 441 GLY A C 1
ATOM 3313 O O . GLY A 1 441 ? -0.874 11.739 -38.261 1.00 36.94 441 GLY A O 1
ATOM 3314 N N . GLU A 1 442 ? -0.032 13.048 -39.906 1.00 36.06 442 GLU A N 1
ATOM 3315 C CA . GLU A 1 442 ? -0.648 12.355 -41.027 1.00 36.06 442 GLU A CA 1
ATOM 3316 C C . GLU A 1 442 ? -0.078 10.933 -41.037 1.00 36.06 442 GLU A C 1
ATOM 3318 O O . GLU A 1 442 ? 1.106 10.707 -40.774 1.00 36.06 442 GLU A O 1
ATOM 3323 N N . MET A 1 443 ? -0.958 9.951 -41.213 1.00 42.69 443 MET A N 1
ATOM 3324 C CA . MET A 1 443 ? -0.498 8.593 -41.439 1.00 42.69 443 MET A CA 1
ATOM 3325 C C . MET A 1 443 ? 0.111 8.600 -42.834 1.00 42.69 443 MET A C 1
ATOM 3327 O O . MET A 1 443 ? -0.627 8.817 -43.792 1.00 42.69 443 MET A O 1
ATOM 3331 N N . ASP A 1 444 ? 1.423 8.385 -42.933 1.00 32.56 444 ASP A N 1
ATOM 3332 C CA . ASP A 1 444 ? 2.066 8.061 -44.204 1.00 32.56 444 ASP A CA 1
ATOM 3333 C C . ASP A 1 444 ? 1.470 6.731 -44.701 1.00 32.56 444 ASP A C 1
ATOM 3335 O O . ASP A 1 444 ? 1.878 5.634 -44.301 1.00 32.56 444 ASP A O 1
ATOM 3339 N N . GLU A 1 445 ? 0.416 6.844 -45.506 1.00 40.97 445 GLU A N 1
ATOM 3340 C CA . GLU A 1 445 ? -0.050 5.796 -46.403 1.00 40.97 445 GLU A CA 1
ATOM 3341 C C . GLU A 1 445 ? 0.934 5.746 -47.589 1.00 40.97 445 GLU A C 1
ATOM 3343 O O . GLU A 1 445 ? 1.265 6.784 -48.153 1.00 40.97 445 GLU A O 1
ATOM 3348 N N . ASP A 1 446 ? 1.390 4.535 -47.933 1.00 35.03 446 ASP A N 1
ATOM 3349 C CA . ASP A 1 446 ? 2.465 4.199 -48.891 1.00 35.03 446 ASP A CA 1
ATOM 3350 C C . ASP A 1 446 ? 3.915 4.590 -48.515 1.00 35.03 446 ASP A C 1
ATOM 3352 O O . ASP A 1 446 ? 4.366 5.712 -48.705 1.00 35.03 446 ASP A O 1
ATOM 3356 N N . GLU A 1 447 ? 4.699 3.597 -48.066 1.00 34.00 447 GLU A N 1
ATOM 3357 C CA . GLU A 1 447 ? 5.752 2.938 -48.877 1.00 34.00 447 GLU A CA 1
ATOM 3358 C C . GLU A 1 447 ? 6.522 1.883 -48.035 1.00 34.00 447 GLU A C 1
ATOM 3360 O O . GLU A 1 447 ? 6.890 2.131 -46.887 1.00 34.00 447 GLU A O 1
ATOM 3365 N N . GLY A 1 448 ? 6.824 0.702 -48.601 1.00 29.45 448 GLY A N 1
ATOM 3366 C CA . GLY A 1 448 ? 7.901 -0.171 -48.086 1.00 29.45 448 GLY A CA 1
ATOM 3367 C C . GLY A 1 448 ? 7.509 -1.476 -47.373 1.00 29.45 448 GLY A C 1
ATOM 3368 O O . GLY A 1 448 ? 7.868 -1.716 -46.216 1.00 29.45 448 GLY A O 1
ATOM 3369 N N . ASP A 1 449 ? 6.861 -2.396 -48.083 1.00 36.09 449 ASP A N 1
ATOM 3370 C CA . ASP A 1 449 ? 6.696 -3.802 -47.699 1.00 36.09 449 ASP A CA 1
ATOM 3371 C C . ASP A 1 449 ? 8.041 -4.572 -47.663 1.00 36.09 449 ASP A C 1
ATOM 3373 O O . ASP A 1 449 ? 8.413 -5.282 -48.592 1.00 36.09 449 ASP A O 1
ATOM 3377 N N . GLY A 1 450 ? 8.772 -4.453 -46.541 1.00 31.50 450 GLY A N 1
ATOM 3378 C CA . GLY A 1 450 ? 10.051 -5.156 -46.318 1.00 31.50 450 GLY A CA 1
ATOM 3379 C C . GLY A 1 450 ? 10.366 -5.578 -44.871 1.00 31.50 450 GLY A C 1
ATOM 3380 O O . GLY A 1 450 ? 10.786 -6.708 -44.642 1.00 31.50 450 GLY A O 1
ATOM 3381 N N . GLU A 1 451 ? 10.124 -4.729 -43.864 1.00 32.50 451 GLU A N 1
ATOM 3382 C CA . GLU A 1 451 ? 10.701 -4.903 -42.506 1.00 32.50 451 GLU A CA 1
ATOM 3383 C C . GLU A 1 451 ? 9.660 -5.164 -41.390 1.00 32.50 451 GLU A C 1
ATOM 3385 O O . GLU A 1 451 ? 9.733 -4.641 -40.273 1.00 32.50 451 GLU A O 1
ATOM 3390 N N . ARG A 1 452 ? 8.622 -5.967 -41.665 1.00 37.03 452 ARG A N 1
ATOM 3391 C CA . ARG A 1 452 ? 7.446 -6.068 -40.769 1.00 37.03 452 ARG A CA 1
ATOM 3392 C C . ARG A 1 452 ? 7.590 -7.013 -39.557 1.00 37.03 452 ARG A C 1
ATOM 3394 O O . ARG A 1 452 ? 6.689 -7.034 -38.716 1.00 37.03 452 ARG A O 1
ATOM 3401 N N . SER A 1 453 ? 8.675 -7.785 -39.436 1.00 41.97 453 SER A N 1
ATOM 3402 C CA . SER A 1 453 ? 8.783 -8.851 -38.415 1.00 41.97 453 SER A CA 1
ATOM 3403 C C . SER A 1 453 ? 9.385 -8.392 -37.073 1.00 41.97 453 SER A C 1
ATOM 3405 O O . SER A 1 453 ? 8.758 -8.546 -36.024 1.00 41.97 453 SER A O 1
ATOM 3407 N N . GLU A 1 454 ? 10.567 -7.770 -37.085 1.00 39.75 454 GLU A N 1
ATOM 3408 C CA . GLU A 1 454 ? 11.433 -7.670 -35.891 1.00 39.75 454 GLU A CA 1
ATOM 3409 C C . GLU A 1 454 ? 10.950 -6.684 -34.811 1.00 39.75 454 GLU A C 1
ATOM 3411 O O . GLU A 1 454 ? 11.292 -6.804 -33.637 1.00 39.75 454 GLU A O 1
ATOM 3416 N N . ASN A 1 455 ? 10.117 -5.704 -35.168 1.00 44.00 455 ASN A N 1
ATOM 3417 C CA . ASN A 1 455 ? 9.793 -4.582 -34.278 1.00 44.00 455 ASN A CA 1
ATOM 3418 C C . ASN A 1 455 ? 8.429 -4.729 -33.555 1.00 44.00 455 ASN A C 1
ATOM 3420 O O . ASN A 1 455 ? 7.953 -3.809 -32.887 1.00 44.00 455 ASN A O 1
ATOM 3424 N N . LYS A 1 456 ? 7.752 -5.880 -33.676 1.00 45.84 456 LYS A N 1
ATOM 3425 C CA . LYS A 1 456 ? 6.368 -6.064 -33.186 1.00 45.84 456 LYS A CA 1
ATOM 3426 C C . LYS A 1 456 ? 6.246 -6.042 -31.649 1.00 45.84 456 LYS A C 1
ATOM 3428 O O . LYS A 1 456 ? 5.228 -5.586 -31.132 1.00 45.84 456 LYS A O 1
ATOM 3433 N N . GLY A 1 457 ? 7.286 -6.468 -30.923 1.00 45.88 457 GLY A N 1
ATOM 3434 C CA . GLY A 1 457 ? 7.328 -6.473 -29.450 1.00 45.88 457 GLY A CA 1
ATOM 3435 C C . GLY A 1 457 ? 7.540 -5.089 -28.819 1.00 45.88 457 GLY A C 1
ATOM 3436 O O . GLY A 1 457 ? 6.801 -4.698 -27.913 1.00 45.88 457 GLY A O 1
ATOM 3437 N N . ARG A 1 458 ? 8.494 -4.298 -29.338 1.00 51.53 458 ARG A N 1
ATOM 3438 C CA . ARG A 1 458 ? 8.767 -2.925 -28.860 1.00 51.53 458 ARG A CA 1
ATOM 3439 C C . ARG A 1 458 ? 7.613 -1.952 -29.159 1.00 51.53 458 ARG A C 1
ATOM 3441 O O . ARG A 1 458 ? 7.367 -1.044 -28.366 1.00 51.53 458 ARG A O 1
ATOM 3448 N N . ARG A 1 459 ? 6.833 -2.192 -30.225 1.00 60.75 459 ARG A N 1
ATOM 3449 C CA . ARG A 1 459 ? 5.660 -1.383 -30.633 1.00 60.75 459 ARG A CA 1
ATOM 3450 C C . ARG A 1 459 ? 4.489 -1.335 -29.631 1.00 60.75 459 ARG A C 1
ATOM 3452 O O . ARG A 1 459 ? 3.593 -0.526 -29.836 1.00 60.75 459 ARG A O 1
ATOM 3459 N N . ARG A 1 460 ? 4.478 -2.133 -28.549 1.00 78.88 460 ARG A N 1
ATOM 3460 C CA . ARG A 1 460 ? 3.444 -2.078 -27.483 1.00 78.88 460 ARG A CA 1
ATOM 3461 C C . ARG A 1 460 ? 3.988 -1.772 -26.079 1.00 78.88 460 ARG A C 1
ATOM 3463 O O . ARG A 1 460 ? 3.421 -2.207 -25.076 1.00 78.88 460 ARG A O 1
ATOM 3470 N N . LEU A 1 461 ? 5.080 -1.017 -25.962 1.00 84.06 461 LEU A N 1
ATOM 3471 C CA . LEU A 1 461 ? 5.531 -0.463 -24.677 1.00 84.06 461 LEU A CA 1
ATOM 3472 C C . LEU A 1 461 ? 5.132 1.009 -24.554 1.00 84.06 461 LEU A C 1
ATOM 3474 O O . LEU A 1 461 ? 5.266 1.768 -25.508 1.00 84.06 461 LEU A O 1
ATOM 3478 N N . CYS A 1 462 ? 4.660 1.444 -23.383 1.00 86.50 462 CYS A N 1
ATOM 3479 C CA . CYS A 1 462 ? 4.550 2.880 -23.112 1.00 86.50 462 CYS A CA 1
ATOM 3480 C C . CYS A 1 462 ? 5.948 3.500 -22.967 1.00 86.50 462 CYS A C 1
ATOM 3482 O O . CYS A 1 462 ? 6.870 2.807 -22.530 1.00 86.50 462 CYS A O 1
ATOM 3484 N N . TYR A 1 463 ? 6.077 4.808 -23.198 1.00 85.81 463 TYR A N 1
ATOM 3485 C CA . TYR A 1 463 ? 7.337 5.560 -23.096 1.00 85.81 463 TYR A CA 1
ATOM 3486 C C . TYR A 1 463 ? 8.206 5.201 -21.874 1.00 85.81 463 TYR A C 1
ATOM 3488 O O . TYR A 1 463 ? 9.370 4.819 -22.008 1.00 85.81 463 TYR A O 1
ATOM 3496 N N . GLY A 1 464 ? 7.635 5.239 -20.668 1.00 85.94 464 GLY A N 1
ATOM 3497 C CA . GLY A 1 464 ? 8.376 4.897 -19.453 1.00 85.94 464 GLY A CA 1
ATOM 3498 C C . GLY A 1 464 ? 8.570 3.400 -19.181 1.00 85.94 464 GLY A C 1
ATOM 3499 O O . GLY A 1 464 ? 9.123 3.063 -18.148 1.00 85.94 464 GLY A O 1
ATOM 3500 N N . CYS A 1 465 ? 8.099 2.496 -20.046 1.00 86.12 465 CYS A N 1
ATOM 3501 C CA . CYS A 1 465 ? 8.431 1.061 -20.008 1.00 86.12 465 CYS A CA 1
ATOM 3502 C C . CYS A 1 465 ? 9.472 0.691 -21.068 1.00 86.12 465 CYS A C 1
ATOM 3504 O O . CYS A 1 465 ? 10.289 -0.185 -20.815 1.00 86.12 465 CYS A O 1
ATOM 3506 N N . SER A 1 466 ? 9.517 1.390 -22.211 1.00 81.75 466 SER A N 1
ATOM 3507 C CA . SER A 1 466 ? 10.608 1.249 -23.193 1.00 81.75 466 SER A CA 1
ATOM 3508 C C . SER A 1 466 ? 11.976 1.706 -22.666 1.00 81.75 466 SER A C 1
ATOM 3510 O O . SER A 1 466 ? 12.982 1.474 -23.318 1.00 81.75 466 SER A O 1
ATOM 3512 N N . ARG A 1 467 ? 12.022 2.345 -21.488 1.00 77.06 467 ARG A N 1
ATOM 3513 C CA . ARG A 1 467 ? 13.250 2.708 -20.753 1.00 77.06 467 ARG A CA 1
ATOM 3514 C C . ARG A 1 467 ? 13.627 1.712 -19.644 1.00 77.06 467 ARG A C 1
ATOM 3516 O O . ARG A 1 467 ? 14.655 1.894 -18.998 1.00 77.06 467 ARG A O 1
ATOM 3523 N N . SER A 1 468 ? 12.788 0.701 -19.414 1.00 73.75 468 SER A N 1
ATOM 3524 C CA . SER A 1 468 ? 12.931 -0.312 -18.352 1.00 73.75 468 SER A CA 1
ATOM 3525 C C . SER A 1 468 ? 13.135 -1.719 -18.927 1.00 73.75 468 SER A C 1
ATOM 3527 O O . SER A 1 468 ? 12.908 -2.708 -18.235 1.00 73.75 468 SER A O 1
ATOM 3529 N N . VAL A 1 469 ? 13.536 -1.783 -20.199 1.00 73.75 469 VAL A N 1
ATOM 3530 C CA . VAL A 1 469 ? 13.924 -2.969 -20.973 1.00 73.75 469 VAL A CA 1
ATOM 3531 C C . VAL A 1 469 ? 15.258 -2.669 -21.684 1.00 73.75 469 VAL A C 1
ATOM 3533 O O . VAL A 1 469 ? 15.565 -1.484 -21.852 1.00 73.75 469 VAL A O 1
ATOM 3536 N N . PRO A 1 470 ? 16.047 -3.688 -22.076 1.00 62.66 470 PRO A N 1
ATOM 3537 C CA . PRO A 1 470 ? 17.262 -3.514 -22.882 1.00 62.66 470 PRO A CA 1
ATOM 3538 C C . PRO A 1 470 ? 17.014 -2.917 -24.283 1.00 62.66 470 PRO A C 1
ATOM 3540 O O . PRO A 1 470 ? 15.900 -3.088 -24.839 1.00 62.66 470 PRO A O 1
#

Mean predicted aligned error: 13.24 Å

Organism: NCBI:txid470096

Secondary structure (DSSP, 8-state):
---SBPPTT--PBPTTTSSSBP-EEETTEEE-HHHHHHHHHHHHHHHTGGGSPP-SHHHHHSPPPEEEEEE-SSHHHHHHHHHHHHHHHHHHHHTTT--S-EEEEEEEEPPHHHHHHH-HHHHHTT-SSS---TTTTHHHHHHHHHHHHH-TTSEEEEEETTTT-S-HHHHHHHS---------------------HHHHHHTSSSHHHHHHHHHHHHHHHHHHHHHS-BPPP------PPP------------BPPSEEE----HHHHHHHHHHHHHHT-GGGHHHHHSTT--TBSB-EE-TTTTS-HHHHHHHHHHHHTSGGGTTSGGGSTT-HHHHHT--SS------------TT--HHHHHHHHHHHHHHH-HHHHHHHHHHHTTSPP---SSS---------S-TTTTTB-TTT--B--TT-BBTGGGS---S---------TT--STTTTGGG-BTTTTTS--

Nearest PDB structures (foldseek):
  6scy-assembly1_B  TM=7.602E-01  e=1.179E-08  Methanococcus maripaludis S2
  6scy-assembly1_A  TM=7.380E-01  e=2.660E-08  Methanococcus maripaludis S2
  6c8s-assembly1_A  TM=4.392E-01  e=9.140E-01  Catharanthus roseus
  6tmk-assembly1_g1  TM=3.590E-01  e=1.075E+00  Toxoplasma gondii GT1
  4kqm-assembly1_D  TM=3.023E-01  e=7.768E-01  Saccharomyces cerevisiae FostersO

pLDDT: mean 71.8, std 21.58, range [27.19, 97.25]

InterPro domains:
  IPR019407 Cytoplasmic tRNA 2-thiolation protein 2 [MF_03054] (5-470)
  IPR019407 Cytoplasmic tRNA 2-thiolation protein 2 [PF10288] (361-424)
  IPR019407 Cytoplasmic tRNA 2-thiolation protein 2 [PTHR20882] (9-468)

Solvent-accessible surface area (backbone atoms only — not comparable to full-atom values): 28071 Å² total; per-residue (Å²): 144,79,60,51,56,68,74,91,86,69,74,54,51,6,78,83,76,62,78,47,55,28,54,34,48,56,93,96,39,42,28,23,67,70,62,44,54,51,48,57,48,51,57,31,50,63,69,42,58,91,47,50,73,62,87,50,74,74,58,71,73,51,81,53,48,36,33,33,30,64,50,45,46,43,51,44,27,50,36,47,50,53,47,48,52,53,49,46,52,54,37,16,75,75,53,83,70,42,47,30,50,41,53,38,37,35,36,69,40,71,45,69,69,40,48,68,67,64,34,70,68,49,52,74,62,55,42,36,86,58,67,73,57,87,60,76,53,61,45,45,52,52,45,53,52,52,47,49,71,70,38,76,90,45,50,79,47,78,47,59,70,52,84,88,49,72,58,75,82,48,48,62,58,75,64,68,70,72,76,77,85,70,92,70,96,68,100,67,84,83,69,87,78,76,71,50,64,39,61,56,46,68,62,35,96,41,68,48,33,38,30,49,41,50,39,36,51,48,55,51,47,55,48,51,60,33,69,34,67,44,78,77,84,82,71,89,78,74,94,72,84,91,76,85,90,75,98,71,88,74,78,76,78,59,48,48,43,61,30,40,44,39,42,46,21,24,42,54,46,27,30,48,51,52,39,36,40,78,50,49,39,54,82,48,42,30,42,77,66,37,69,67,22,47,55,76,77,52,30,30,36,44,42,36,42,91,37,46,58,56,58,30,38,54,47,32,50,77,41,15,75,54,68,92,40,52,58,56,51,76,54,31,70,86,51,71,60,74,70,68,58,77,88,75,76,81,96,68,96,63,80,87,72,74,77,85,49,101,75,62,31,60,51,33,52,35,46,58,50,49,60,54,43,49,70,82,40,53,66,56,39,52,49,51,44,56,53,44,70,72,46,77,68,78,71,73,87,83,83,78,91,82,82,94,73,92,75,83,96,51,87,61,71,75,36,27,17,67,74,73,47,37,67,46,61,90,74,32,40,36,64,71,55,68,60,87,66,87,70,77,81,71,78,83,74,86,85,79,99,78,76,82,69,71,56,63,52,64,62,36,20,36,44,36,47,62,67,46,53,121

Foldseek 3Di:
DQDQADPPDDQQAFPPPSPHGFGGQDPNGTHDLVVLLVVQLVLLVVLVVVQADDPDPVSVPDDAFEEEEAADLALLRLLSLVSVLVQQVVRCVVPVHDGSYAYEYEYEAEDPLQDVLLDVVCQLLVVAPHNDQPPPCVLVVVLQVVVCVLRVRHHYDYHYLFPVAQPPLCCLVQVLDPPPDDDDDDPDDDPPDRDTLSNSLNPADASQLSRVLNNLSVVVVSLCQQAWQDDDPDDPDDDDDDDDDDDDPPPDPRRHHQAYEYSDALLNLLLVCVQCVVLQNNLCSLQVQDAQRCQPPHGYTYSNHHPDQLSSLVSLVSQCVDDSNPPSQVSHPPGSDPSNDDPDDDDDPDLPPPPPDPRQYSSSVSNSVSVVCCSPPVVVSNVSSVVSNPDDRPDQDDDDDDDDDDDDDCRRVQQAASRNRGGHDPPQQACRVPPPDPPDPDPPDDDDPDDPPSCPSSRRHGHSVNSSHD

Radius of gyration: 25.13 Å; Cα contacts (8 Å, |Δi|>4): 620; chains: 1; bounding box: 57×69×81 Å